Protein 6Y75 (pdb70)

Nearest PDB structures (foldseek):
  6y75-assembly1_B  TM=1.006E+00  e=3.117E-29  Tetrahymena thermophila SB210
  2lwy-assembly1_A  TM=9.170E-01  e=4.157E-11  Acetivibrio thermocellus ATCC 27405
  1mi8-assembly1_A-2  TM=8.323E-01  e=8.163E-10  Synechocystis sp. PCC 6803
  7cfv-assembly1_A  TM=8.306E-01  e=9.930E-07  Limnospira platensis C1
  6zgq-assembly1_A  TM=7.487E-01  e=3.134E-06  metagenome

B-factor: mean 34.47, std 10.8, range [11.11, 90.68]

Foldseek 3Di:
DQQQWWFFQQWWFQFPVRDTDGLVPDDFQTWAWFAALVVRDIDIWTWHDKDKDWFFKWKWWDQDPFITIIHQAWWFAQNVVRFIAGCDHDPPNRHHHDDFQTWFAFSVGDTTGTHDMDMDGHPDIGMTMAIATPDRQWTATSGTITGGDDPVD/DAQQWWFFQQWWFQFPVRDTDGLVPADFQTWGWFAALVVRDIDIWTWHDKDKDWFFKWKWWDQDPDITIIHQAWWFAQNVVRFIAGCDHDPPPRHHHDDFQTWWAFSVGDTTGTHDMDMDGHPDIGMTMFIATPDRQWTATSGTITGGDD/DQQQWWFFQQWWFQFPVRDTDGLVPDDFQTWAWFADLVVRDIDIWTWHDKDKDWFFKWKWWDFDVDITIIHQAWWFAQPVVRFIAGCDHDPPPRHHHDDFQTWWAFSVGDTTGTHDMDMDGHPDIGMTMAIATPDRQWTATSGTITGGDDPVD/DQQQWWFFQQWWFQFPVRDTDGLVPADFQTWGWFADLVVRDIDTWTWHDKDKDWFFKWKWWDFPPDITIIHQAWWFAQNVVRFIAGCDHDPPPRHHHDDFQTWWAFSVGDTTGTHDMGMGGHPDIGMTMAIATPDRQWTATVGTITGGDD

Radius of gyration: 33.73 Å; Cα contacts (8 Å, |Δi|>4): 1662; chains: 4; bounding box: 42×50×116 Å

Solvent-accessible surface area: 27598 Å² total; per-residue (Å²): 89,15,84,4,0,0,0,20,36,103,2,71,0,0,21,24,100,97,122,89,57,86,0,72,98,7,124,124,50,27,87,0,29,0,19,15,74,116,90,101,58,63,68,116,9,19,1,62,25,47,57,110,46,100,6,50,9,4,0,37,0,21,13,46,200,113,70,0,20,0,0,2,18,5,41,1,13,2,10,99,52,127,85,51,16,1,24,12,5,82,6,69,48,74,19,33,19,5,88,86,138,30,63,0,8,11,27,101,36,114,111,59,74,0,57,59,34,100,28,75,80,32,205,134,76,53,95,0,23,11,1,49,1,70,108,30,58,3,2,0,0,39,13,0,0,0,27,2,15,50,133,104,81,78,14,181,14,0,0,0,20,8,14,2,55,0,0,23,27,100,91,121,85,59,20,0,57,71,7,121,125,49,26,84,0,28,0,19,15,73,115,92,104,56,63,71,115,9,20,2,62,26,48,57,109,48,100,8,54,12,3,0,6,0,25,10,46,140,110,18,0,9,1,0,4,18,5,64,0,16,2,10,101,54,128,82,51,17,1,25,11,5,87,5,66,50,74,20,34,18,4,91,85,138,29,64,0,8,12,25,98,35,112,107,59,74,0,58,69,33,98,29,49,84,32,204,132,74,52,87,0,24,8,1,57,0,71,110,30,58,3,2,0,0,41,12,0,0,0,27,2,44,131,90,15,84,2,0,0,0,20,34,50,2,24,0,0,22,26,85,73,37,58,53,3,0,71,68,6,121,128,48,27,85,0,28,0,19,15,72,117,93,104,58,62,72,115,8,18,2,64,25,48,56,109,46,98,9,54,11,4,0,35,0,31,10,46,198,104,72,0,21,0,0,2,17,4,34,1,12,2,10,99,53,125,84,51,18,1,23,11,5,78,4,65,56,73,28,32,18,5,89,84,139,29,65,0,8,12,21,57,36,112,115,61,75,0,60,78,34,108,25,64,85,33,205,132,76,52,97,0,24,11,1,47,0,71,112,29,57,3,2,0,0,35,12,0,0,0,23,1,18,46,131,96,102,90,14,192,12,0,0,0,18,35,102,2,70,0,0,23,26,99,100,120,90,58,88,0,73,96,8,122,125,49,26,84,0,28,0,20,15,74,115,92,103,57,64,69,116,9,18,2,63,24,46,56,109,46,97,6,54,9,4,0,36,0,22,7,48,203,95,70,0,20,1,0,1,16,4,64,0,14,2,10,100,50,127,83,53,19,1,24,10,5,84,6,71,49,74,18,36,20,4,92,82,138,28,64,0,8,12,25,100,35,114,115,55,74,0,59,59,36,100,31,73,82,35,201,129,76,51,98,0,24,10,1,58,0,71,111,28,58,3,2,0,0,32,11,0,0,0,28,1,41,146

InterPro domains:
  IPR000626 Ubiquitin-like domain [PF00240] (46-98)
  IPR000626 Ubiquitin-like domain [PF00240] (415-483)
  IPR000626 Ubiquitin-like domain [PF00240] (633-692)
  IPR000626 Ubiquitin-like domain [PS50053] (44-99)
  IPR000626 Ubiquitin-like domain [PS50053] (410-485)
  IPR000626 Ubiquitin-like domain [PS50053] (629-693)
  IPR000626 Ubiquitin-like domain [SM00213] (44-115)
  IPR000626 Ubiquitin-like domain [SM00213] (120-193)
  IPR000626 Ubiquitin-like domain [SM00213] (410-481)
  IPR000626 Ubiquitin-like domain [SM00213] (629-703)
  IPR000768 NAD:arginine ADP-ribosyltransferase, ART [PF01129] (905-1001)
  IPR003586 Hint domain C-terminal [SM00305] (376-415)
  IPR003586 Hint domain C-terminal [SM00305] (589-634)
  IPR003587 Hint domain N-terminal [SM00306] (263-368)
  IPR006141 Intein N-terminal splicing region [PS50817] (265-337)
  IPR019956 Ubiquitin domain [PR00348] (420-440)
  IPR019956 Ubiquitin domain [PR00348] (441-461)
  IPR019956 Ubiquitin domain [PR00348] (462-483)
  IPR029071 Ubiquitin-like domain superfamily [SSF54236] (46-99)
  IPR029071 Ubiquitin-like domain superfamily [SSF54236] (91-196)

Organism: Tetrahymena thermophila (strain SB210) (NCBI:txid312017)

Structure (mmCIF, N/CA/C/O backbone):
data_6Y75
#
_entry.id   6Y75
#
_cell.length_a   76.821
_cell.length_b   67.605
_cell.length_c   82.445
_cell.angle_alpha   90.000
_cell.angle_beta   114.580
_cell.angle_gamma   90.000
#
_symmetry.s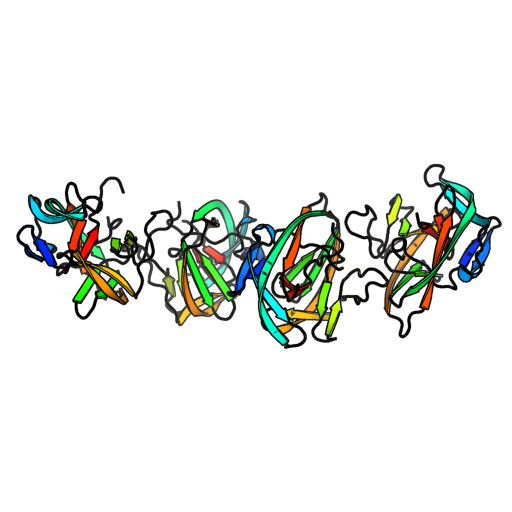pace_group_name_H-M   'P 1 21 1'
#
loop_
_entity.id
_entity.type
_entity.pdbx_description
1 polymer 'NAD(P)(+)--arginine ADP-ribosyltransferase'
2 polymer 'NAD(P)(+)--arginine ADP-ribosyltransferase'
3 non-polymer DI(HYDROXYETHYL)ETHER
4 non-polymer 'ZINC ION'
5 non-polymer 'FORMIC ACID'
6 water water
#
loop_
_atom_site.group_PDB
_atom_site.id
_atom_site.type_symbol
_atom_site.label_atom_id
_atom_site.label_alt_id
_atom_site.label_comp_id
_atom_site.label_asym_id
_atom_site.label_entity_id
_atom_site.label_seq_id
_atom_site.pdbx_PDB_ins_code
_atom_site.Cartn_x
_atom_site.Cartn_y
_atom_site.Cartn_z
_atom_site.occupancy
_atom_site.B_iso_or_equiv
_atom_site.auth_seq_id
_atom_site.auth_comp_id
_atom_site.auth_asym_id
_atom_site.auth_atom_id
_atom_site.pdbx_PDB_model_num
ATOM 1 N N . ASN A 1 1 ? -2.648 -16.454 34.084 1.00 35.76 -4 ASN A N 1
ATOM 2 C CA . ASN A 1 1 ? -3.421 -16.055 35.299 1.00 36.09 -4 ASN A CA 1
ATOM 3 C C . ASN A 1 1 ? -3.783 -14.574 35.191 1.00 33.18 -4 ASN A C 1
ATOM 4 O O . ASN A 1 1 ? -3.518 -13.953 34.165 1.00 31.42 -4 ASN A O 1
ATOM 9 N N . LEU A 1 2 ? -4.351 -14.014 36.268 1.00 31.30 -3 LEU A N 1
ATOM 10 C CA . LEU A 1 2 ? -4.867 -12.655 36.231 1.00 30.83 -3 LEU A CA 1
ATOM 11 C C . LEU A 1 2 ? -4.148 -11.770 37.249 1.00 30.94 -3 LEU A C 1
ATOM 12 O O . LEU A 1 2 ? -4.734 -10.818 37.763 1.00 29.87 -3 LEU A O 1
ATOM 17 N N . ARG A 1 3 ? -2.858 -12.062 37.484 1.00 32.52 -2 ARG A N 1
ATOM 18 C CA . ARG A 1 3 ? -2.080 -11.396 38.521 1.00 32.94 -2 ARG A CA 1
ATOM 19 C C . ARG A 1 3 ? -1.778 -9.943 38.139 1.00 31.09 -2 ARG A C 1
ATOM 20 O O . ARG A 1 3 ? -1.675 -9.091 39.014 1.00 30.91 -2 ARG A O 1
ATOM 28 N N . GLY A 1 4 ? -1.668 -9.655 36.837 1.00 30.20 -1 GLY A N 1
ATOM 29 C CA . GLY A 1 4 ? -1.490 -8.284 36.375 1.00 27.43 -1 GLY A CA 1
ATOM 30 C C . GLY A 1 4 ? -2.806 -7.648 35.918 1.00 25.45 -1 GLY A C 1
ATOM 31 O O . GLY A 1 4 ? -2.842 -6.496 35.495 1.00 24.64 -1 GLY A O 1
ATOM 32 N N . GLY A 1 5 ? -3.892 -8.421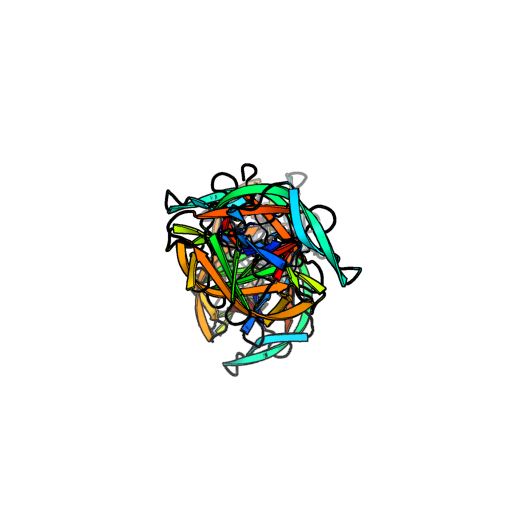 35.995 1.00 24.32 0 GLY A N 1
ATOM 33 C CA . GLY A 1 5 ? -5.191 -7.970 35.526 1.00 22.80 0 GLY A CA 1
ATOM 34 C C . GLY A 1 5 ? -5.337 -8.113 34.011 1.00 21.77 0 GLY A C 1
ATOM 35 O O . GLY A 1 5 ? -4.417 -8.571 33.332 1.00 21.49 0 GLY A O 1
ATOM 36 N N . ALA A 1 6 ? -6.502 -7.701 33.493 1.00 19.94 1 ALA A N 1
ATOM 37 C CA . ALA A 1 6 ? -6.831 -7.882 32.086 1.00 19.67 1 ALA A CA 1
ATOM 38 C C . ALA A 1 6 ? -7.932 -6.905 31.675 1.00 19.69 1 ALA A C 1
ATOM 39 O O . ALA A 1 6 ? -8.679 -6.420 32.525 1.00 20.26 1 ALA A O 1
ATOM 41 N N . PHE A 1 7 ? -8.029 -6.642 30.364 1.00 19.00 2 PHE A N 1
ATOM 42 C CA . PHE A 1 7 ? -8.998 -5.708 29.809 1.00 19.23 2 PHE A CA 1
ATOM 43 C C . PHE A 1 7 ? -10.057 -6.465 29.008 1.00 19.61 2 PHE A C 1
ATOM 44 O O . PHE A 1 7 ? -9.780 -7.516 28.434 1.00 20.15 2 PHE A O 1
ATOM 52 N N . VAL A 1 8 ? -11.264 -5.893 28.937 1.00 19.95 3 VAL A N 1
ATOM 53 C CA . VAL A 1 8 ? -12.337 -6.447 28.124 1.00 20.68 3 VAL A CA 1
ATOM 54 C C . VAL A 1 8 ? -11.950 -6.363 26.646 1.00 22.02 3 VAL A C 1
ATOM 55 O O . VAL A 1 8 ? -11.135 -5.527 26.256 1.00 21.78 3 VAL A O 1
ATOM 59 N N . SER A 1 9 ? -12.568 -7.227 25.831 1.00 22.84 4 SER A N 1
ATOM 60 C CA . SER A 1 9 ? -12.162 -7.458 24.451 1.00 24.76 4 SER A CA 1
ATOM 61 C C . SER A 1 9 ? -12.264 -6.201 23.585 1.00 25.05 4 SER A C 1
ATOM 62 O O . SER A 1 9 ? -11.509 -6.050 22.626 1.00 24.63 4 SER A O 1
ATOM 65 N N . ASN A 1 10 ? -13.187 -5.293 23.914 1.00 26.03 5 ASN A N 1
ATOM 66 C CA . ASN A 1 10 ? -13.368 -4.124 23.068 1.00 27.69 5 ASN A CA 1
ATOM 67 C C . ASN A 1 10 ? -12.539 -2.938 23.569 1.00 27.41 5 ASN A C 1
ATOM 68 O O . ASN A 1 10 ? -12.815 -1.799 23.198 1.00 27.60 5 ASN A O 1
ATOM 73 N N . THR A 1 11 ? -11.514 -3.212 24.387 1.00 26.05 6 THR A N 1
ATOM 74 C CA . THR A 1 11 ? -10.560 -2.189 24.791 1.00 25.14 6 THR A CA 1
ATOM 75 C C . THR A 1 11 ? -9.652 -1.861 23.606 1.00 25.81 6 THR A C 1
ATOM 76 O O . THR A 1 11 ? -9.115 -2.758 22.962 1.00 25.81 6 THR A O 1
ATOM 80 N N . GLN A 1 12 ? -9.497 -0.564 23.324 1.00 26.71 7 GLN A N 1
ATOM 81 C CA . GLN A 1 12 ? -8.693 -0.104 22.203 1.00 27.61 7 GLN A CA 1
ATOM 82 C C . GLN A 1 12 ? -7.250 0.102 22.656 1.00 26.82 7 GLN A C 1
ATOM 83 O O . GLN A 1 12 ? -7.004 0.777 23.654 1.00 27.51 7 GLN A O 1
ATOM 89 N N . ILE A 1 13 ? -6.311 -0.490 21.904 1.00 24.84 8 ILE A N 1
ATOM 90 C CA . ILE A 1 13 ? -4.890 -0.362 22.170 1.00 23.19 8 ILE A CA 1
ATOM 91 C C . ILE A 1 13 ? -4.302 0.580 21.124 1.00 23.53 8 ILE A C 1
ATOM 92 O O . ILE A 1 13 ? -4.599 0.453 19.938 1.00 24.33 8 ILE A O 1
ATOM 97 N N . THR A 1 14 ? -3.465 1.516 21.577 1.00 23.54 9 THR A N 1
ATOM 98 C CA . THR A 1 14 ? -2.830 2.467 20.680 1.00 24.90 9 THR A CA 1
ATOM 99 C C . THR A 1 14 ? -1.610 1.837 20.016 1.00 25.36 9 THR A C 1
ATOM 100 O O . THR A 1 14 ? -0.609 1.574 20.676 1.00 26.52 9 THR A O 1
ATOM 104 N N . MET A 1 15 ? -1.697 1.624 18.700 1.00 26.53 10 MET A N 1
ATOM 105 C CA . MET A 1 15 ? -0.588 1.090 17.924 1.00 29.09 10 MET A CA 1
ATOM 106 C C . MET A 1 15 ? 0.486 2.163 17.771 1.00 30.08 10 MET A C 1
ATOM 107 O O . MET A 1 15 ? 0.222 3.340 18.008 1.00 30.22 10 MET A O 1
ATOM 112 N N . ALA A 1 16 ? 1.688 1.731 17.368 1.00 32.29 11 ALA A N 1
ATOM 113 C CA . ALA A 1 16 ? 2.875 2.571 17.289 1.00 33.75 11 ALA A CA 1
ATOM 114 C C . ALA A 1 16 ? 2.644 3.792 16.395 1.00 35.28 11 ALA A C 1
ATOM 115 O O . ALA A 1 16 ? 3.241 4.841 16.626 1.00 35.13 11 ALA A O 1
ATOM 117 N N . ASP A 1 17 ? 1.768 3.642 15.390 1.00 37.08 12 ASP A N 1
ATOM 118 C CA . ASP A 1 17 ? 1.472 4.694 14.427 1.00 38.98 12 ASP A CA 1
ATOM 119 C C . ASP A 1 17 ? 0.232 5.481 14.855 1.00 40.63 12 ASP A C 1
ATOM 120 O O . ASP A 1 17 ? -0.315 6.249 14.065 1.00 41.07 12 ASP A O 1
ATOM 125 N N . LYS A 1 18 ? -0.207 5.263 16.103 1.00 41.25 13 LYS A N 1
ATOM 126 C CA . LYS A 1 18 ? -1.311 5.980 16.734 1.00 41.24 13 LYS A CA 1
ATOM 127 C C . LYS A 1 18 ? -2.666 5.536 16.173 1.00 39.48 13 LYS A C 1
ATOM 128 O O . LYS A 1 18 ? -3.686 6.157 16.461 1.00 39.49 13 LYS A O 1
ATOM 134 N N . GLN A 1 19 ? -2.677 4.455 15.383 1.00 37.69 14 GLN A N 1
ATOM 135 C CA . GLN A 1 19 ? -3.912 3.766 15.041 1.00 37.83 14 GLN A CA 1
ATOM 136 C C . GLN A 1 19 ? -4.418 3.005 16.266 1.00 36.33 14 GLN A C 1
ATOM 137 O O . GLN A 1 19 ? -3.670 2.792 17.221 1.00 33.81 14 GLN A O 1
ATOM 143 N N . LYS A 1 20 ? -5.696 2.605 16.229 1.00 34.04 15 LYS A N 1
ATOM 144 C CA . LYS A 1 20 ? -6.323 1.926 17.352 1.00 33.82 15 LYS A CA 1
ATOM 145 C C . LYS A 1 20 ? -6.765 0.532 16.921 1.00 32.46 15 LYS A C 1
ATOM 146 O O . LYS A 1 20 ? -7.366 0.360 15.861 1.00 30.99 15 LYS A O 1
ATOM 152 N N . LYS A 1 21 ? -6.458 -0.458 17.763 1.00 31.46 16 LYS A N 1
ATOM 153 C CA . LYS A 1 21 ? -6.876 -1.827 17.522 1.00 31.29 16 LYS A CA 1
ATOM 154 C C . LYS A 1 21 ? -7.469 -2.388 18.810 1.00 29.43 16 LYS A C 1
ATOM 155 O O . LYS A 1 21 ? -6.967 -2.121 19.899 1.00 30.77 16 LYS A O 1
ATOM 161 N N . PHE A 1 22 ? -8.548 -3.161 18.664 1.00 28.46 17 PHE A N 1
ATOM 162 C CA . PHE A 1 22 ? -9.139 -3.892 19.773 1.00 28.92 17 PHE A CA 1
ATOM 163 C C . PHE A 1 22 ? -8.129 -4.900 20.311 1.00 28.06 17 PHE A C 1
ATOM 164 O O . PHE A 1 22 ? -7.391 -5.514 19.538 1.00 28.79 17 PHE A O 1
ATOM 172 N N . ILE A 1 23 ? -8.108 -5.057 21.641 1.00 26.78 18 ILE A N 1
ATOM 173 C CA . ILE A 1 23 ? -7.110 -5.886 22.302 1.00 26.01 18 ILE A CA 1
ATOM 174 C C . ILE A 1 23 ? -7.245 -7.338 21.837 1.00 26.59 18 ILE A C 1
ATOM 175 O O . ILE A 1 23 ? -6.248 -8.040 21.715 1.00 26.52 18 ILE A O 1
ATOM 180 N N . ASN A 1 24 ? -8.476 -7.763 21.519 1.00 27.84 19 ASN A N 1
ATOM 181 C CA . ASN A 1 24 ? -8.737 -9.139 21.117 1.00 30.29 19 ASN A CA 1
ATOM 182 C C . ASN A 1 24 ? -8.222 -9.420 19.702 1.00 32.60 19 ASN A C 1
ATOM 183 O O . ASN A 1 24 ? -8.260 -10.562 19.252 1.00 33.31 19 ASN A O 1
ATOM 188 N N . GLU A 1 25 ? -7.743 -8.384 19.003 1.00 34.51 20 GLU A N 1
ATOM 189 C CA . GLU A 1 25 ? -7.198 -8.542 17.661 1.00 35.57 20 GLU A CA 1
ATOM 190 C C . GLU A 1 25 ? -5.676 -8.385 17.676 1.00 33.99 20 GLU A C 1
ATOM 191 O O . GLU A 1 25 ? -5.027 -8.589 16.652 1.00 34.20 20 GLU A O 1
ATOM 197 N N . ILE A 1 26 ? -5.123 -8.001 18.836 1.00 31.71 21 ILE A N 1
ATOM 198 C CA . ILE A 1 26 ? -3.687 -7.854 19.021 1.00 30.57 21 ILE A CA 1
ATOM 199 C C . ILE A 1 26 ? -3.010 -9.200 18.768 1.00 30.28 21 ILE A C 1
ATOM 200 O O . ILE A 1 26 ? -3.515 -10.243 19.184 1.00 27.74 21 ILE A O 1
ATOM 205 N N . GLN A 1 27 ? -1.861 -9.152 18.079 1.00 31.17 22 GLN A N 1
ATOM 206 C CA . GLN A 1 27 ? -1.046 -10.333 17.833 1.00 31.79 22 GLN A CA 1
ATOM 207 C C . GLN A 1 27 ? 0.398 -10.082 18.266 1.00 31.73 22 GLN A C 1
ATOM 208 O O . GLN A 1 27 ? 0.884 -8.949 18.250 1.00 29.62 22 GLN A O 1
ATOM 214 N N . GLU A 1 28 ? 1.075 -11.174 18.643 1.00 31.91 23 GLU A N 1
ATOM 215 C CA . GLU A 1 28 ? 2.507 -11.186 18.891 1.00 31.21 23 GLU A CA 1
ATOM 216 C C . GLU A 1 28 ? 3.224 -10.502 17.726 1.00 30.04 23 GLU A C 1
ATOM 217 O O . GLU A 1 28 ? 2.937 -10.785 16.564 1.00 29.25 23 GLU A O 1
ATOM 223 N N . GLY A 1 29 ? 4.137 -9.579 18.050 1.00 29.16 24 GLY A N 1
ATOM 224 C CA . GLY A 1 29 ? 4.896 -8.863 17.036 1.00 28.35 24 GLY A CA 1
ATOM 225 C C . GLY A 1 29 ? 4.286 -7.512 16.659 1.00 27.47 24 GLY A C 1
ATOM 226 O O . GLY A 1 29 ? 4.923 -6.711 15.974 1.00 29.27 24 GLY A O 1
ATOM 227 N N . ASP A 1 30 ? 3.050 -7.266 17.101 1.00 26.13 25 ASP A N 1
ATOM 228 C CA . ASP A 1 30 ? 2.416 -5.971 16.892 1.00 26.24 25 ASP A CA 1
ATOM 229 C C . ASP A 1 30 ? 3.192 -4.885 17.636 1.00 26.28 25 ASP A C 1
ATOM 230 O O . ASP A 1 30 ? 3.558 -5.058 18.797 1.00 25.98 25 ASP A O 1
ATOM 235 N N . LEU A 1 31 ? 3.430 -3.764 16.945 1.00 26.05 26 LEU A N 1
ATOM 236 C CA . LEU A 1 31 ? 4.133 -2.624 17.509 1.00 25.83 26 LEU A CA 1
ATOM 237 C C . LEU A 1 31 ? 3.113 -1.681 18.142 1.00 26.62 26 LEU A C 1
ATOM 238 O O . LEU A 1 31 ? 2.206 -1.195 17.457 1.00 27.71 26 LEU A O 1
ATOM 243 N N . VAL A 1 32 ? 3.271 -1.429 19.448 1.00 25.52 27 VAL A N 1
ATOM 244 C CA . VAL A 1 32 ? 2.343 -0.576 20.181 1.00 27.90 27 VAL A CA 1
ATOM 245 C C . VAL A 1 32 ? 3.062 0.667 20.705 1.00 28.48 27 VAL A C 1
ATOM 246 O O . VAL A 1 32 ? 4.282 0.672 20.875 1.00 28.91 27 VAL A O 1
ATOM 250 N N . ARG A 1 33 ? 2.277 1.722 20.947 1.00 28.81 28 ARG A N 1
ATOM 251 C CA . ARG A 1 33 ? 2.753 2.912 21.629 1.00 29.70 28 ARG A CA 1
ATOM 252 C C . ARG A 1 33 ? 2.984 2.575 23.100 1.00 29.24 28 ARG A C 1
ATOM 253 O O . ARG A 1 33 ? 2.146 1.955 23.749 1.00 27.64 28 ARG A O 1
ATOM 261 N N . SER A 1 34 ? 4.135 3.004 23.612 1.00 30.51 29 SER A N 1
ATOM 262 C CA . SER A 1 34 ? 4.570 2.654 24.951 1.00 33.05 29 SER A CA 1
ATOM 263 C C . SER A 1 34 ? 5.307 3.850 25.547 1.00 33.16 29 SER A C 1
ATOM 264 O O . SER A 1 34 ? 5.560 4.821 24.836 1.00 33.18 29 SER A O 1
ATOM 267 N N . TYR A 1 35 ? 5.609 3.799 26.851 1.00 35.32 30 TYR A N 1
ATOM 268 C CA . TYR A 1 35 ? 6.104 4.975 27.554 1.00 37.38 30 TYR A CA 1
ATOM 269 C C . TYR A 1 35 ? 7.182 4.592 28.566 1.00 39.13 30 TYR A C 1
ATOM 270 O O . TYR A 1 35 ? 7.012 3.655 29.345 1.00 40.91 30 TYR A O 1
ATOM 279 N N . SER A 1 36 ? 8.294 5.331 28.546 1.00 39.44 31 SER A N 1
ATOM 280 C CA . SER A 1 36 ? 9.343 5.146 29.536 1.00 40.66 31 SER A CA 1
ATOM 281 C C . SER A 1 36 ? 9.268 6.281 30.552 1.00 39.49 31 SER A C 1
ATOM 282 O O . SER A 1 36 ? 9.492 7.436 30.200 1.00 36.39 31 SER A O 1
ATOM 285 N N . ILE A 1 37 ? 8.947 5.931 31.804 1.00 41.86 32 ILE A N 1
ATOM 286 C CA . ILE A 1 37 ? 8.573 6.904 32.820 1.00 45.15 32 ILE A CA 1
ATOM 287 C C . ILE A 1 37 ? 9.766 7.792 33.180 1.00 46.68 32 ILE A C 1
ATOM 288 O O . ILE A 1 37 ? 9.580 8.904 33.674 1.00 45.16 32 ILE A O 1
ATOM 293 N N . THR A 1 38 ? 10.986 7.301 32.930 1.00 48.39 33 THR A N 1
ATOM 294 C CA . THR A 1 38 ? 12.187 8.022 33.330 1.00 52.44 33 THR A CA 1
ATOM 295 C C . THR A 1 38 ? 12.544 9.081 32.287 1.00 52.79 33 THR A C 1
ATOM 296 O O . THR A 1 38 ? 12.829 10.226 32.637 1.00 56.04 33 THR A O 1
ATOM 300 N N . ASP A 1 39 ? 12.511 8.693 31.006 1.00 51.60 34 ASP A N 1
ATOM 301 C CA . ASP A 1 39 ? 12.801 9.599 29.903 1.00 51.99 34 ASP A CA 1
ATOM 302 C C . ASP A 1 39 ? 11.635 10.556 29.669 1.00 50.10 34 ASP A C 1
ATOM 303 O O . ASP A 1 39 ? 11.811 11.618 29.073 1.00 48.22 34 ASP A O 1
ATOM 308 N N . GLU A 1 40 ? 10.440 10.139 30.105 1.00 47.74 35 GLU A N 1
ATOM 309 C CA . GLU A 1 40 ? 9.198 10.848 29.841 1.00 46.27 35 GLU A CA 1
ATOM 310 C C . GLU A 1 40 ? 8.994 10.978 28.332 1.00 44.01 35 GLU A C 1
ATOM 311 O O . GLU A 1 40 ? 8.571 12.024 27.848 1.00 42.52 35 GLU A O 1
ATOM 317 N N . THR A 1 41 ? 9.287 9.890 27.602 1.00 43.34 36 THR A N 1
ATOM 318 C CA . THR A 1 41 ? 9.170 9.851 26.149 1.00 42.24 36 THR A CA 1
ATOM 319 C C . THR A 1 41 ? 8.324 8.656 25.699 1.00 39.68 36 THR A C 1
ATOM 320 O O . THR A 1 41 ? 8.169 7.674 26.422 1.00 39.56 36 THR A O 1
ATOM 324 N N . PHE A 1 42 ? 7.784 8.757 24.480 1.00 38.48 37 PHE A N 1
ATOM 325 C CA . PHE A 1 42 ? 6.985 7.705 23.872 1.00 37.43 37 PHE A CA 1
ATOM 326 C C . PHE A 1 42 ? 7.848 6.889 22.914 1.00 37.67 37 PHE A C 1
ATOM 327 O O . PHE A 1 42 ? 8.580 7.444 22.099 1.00 38.46 37 PHE A O 1
ATOM 335 N N . GLN A 1 43 ? 7.742 5.562 23.019 1.00 37.11 38 GLN A N 1
ATOM 336 C CA . GLN A 1 43 ? 8.568 4.650 22.245 1.00 35.70 38 GLN A CA 1
ATOM 337 C C . GLN A 1 43 ? 7.686 3.535 21.695 1.00 34.96 38 GLN A C 1
ATOM 338 O O . GLN A 1 43 ? 6.680 3.181 22.308 1.00 33.57 38 GLN A O 1
ATOM 344 N N . GLN A 1 44 ? 8.064 2.994 20.532 1.00 35.35 39 GLN A N 1
ATOM 345 C CA . GLN A 1 44 ? 7.376 1.818 20.026 1.00 34.81 39 GLN A CA 1
ATOM 346 C C . GLN A 1 44 ? 8.040 0.558 20.580 1.00 33.36 39 GLN A C 1
ATOM 347 O O . GLN A 1 44 ? 9.241 0.545 20.855 1.00 32.75 39 GLN A O 1
ATOM 353 N N . ASN A 1 45 ? 7.224 -0.486 20.770 1.00 30.15 40 ASN A N 1
ATOM 354 C CA . ASN A 1 45 ? 7.663 -1.742 21.352 1.00 28.71 40 ASN A CA 1
ATOM 355 C C . ASN A 1 45 ? 6.733 -2.860 20.887 1.00 27.68 40 ASN A C 1
ATOM 356 O O . ASN A 1 45 ? 5.537 -2.648 20.691 1.00 26.59 40 ASN A O 1
ATOM 361 N N . ALA A 1 46 ? 7.302 -4.059 20.738 1.00 26.37 41 ALA A N 1
ATOM 362 C CA . ALA A 1 46 ? 6.560 -5.217 20.275 1.00 26.81 41 ALA A CA 1
ATOM 363 C C . ALA A 1 46 ? 5.831 -5.891 21.435 1.00 26.91 41 ALA A C 1
ATOM 364 O O . ALA A 1 46 ? 6.344 -5.945 22.559 1.00 25.15 41 ALA A O 1
ATOM 366 N N . VAL A 1 47 ? 4.626 -6.396 21.127 1.00 26.99 42 VAL A N 1
ATOM 367 C CA . VAL A 1 47 ? 3.885 -7.314 21.978 1.00 27.92 42 VAL A CA 1
ATOM 368 C C . VAL A 1 47 ? 4.538 -8.690 21.875 1.00 30.00 42 VAL A C 1
ATOM 369 O O . VAL A 1 47 ? 4.741 -9.205 20.773 1.00 32.52 42 VAL A O 1
ATOM 373 N N . THR A 1 48 ? 4.860 -9.276 23.035 1.00 30.02 43 THR A N 1
ATOM 374 C CA . THR A 1 48 ? 5.576 -10.541 23.069 1.00 31.03 43 THR A CA 1
ATOM 375 C C . THR A 1 48 ? 4.654 -11.673 23.515 1.00 31.04 43 THR A C 1
ATOM 376 O O . THR A 1 48 ? 5.048 -12.838 23.462 1.00 31.21 43 THR A O 1
ATOM 380 N N . SER A 1 49 ? 3.433 -11.321 23.944 1.00 30.57 44 SER A N 1
ATOM 381 C CA . SER A 1 49 ? 2.474 -12.296 24.443 1.00 28.68 44 SER A CA 1
ATOM 382 C C . SER A 1 49 ? 1.089 -11.670 24.548 1.00 28.22 44 SER A C 1
ATOM 383 O O . SER A 1 49 ? 0.958 -10.526 24.980 1.00 29.21 44 SER A O 1
ATOM 386 N N . ILE A 1 50 ? 0.064 -12.449 24.170 1.00 26.63 45 ILE A N 1
ATOM 387 C CA . ILE A 1 50 ? -1.335 -12.068 24.319 1.00 25.53 45 ILE A CA 1
ATOM 388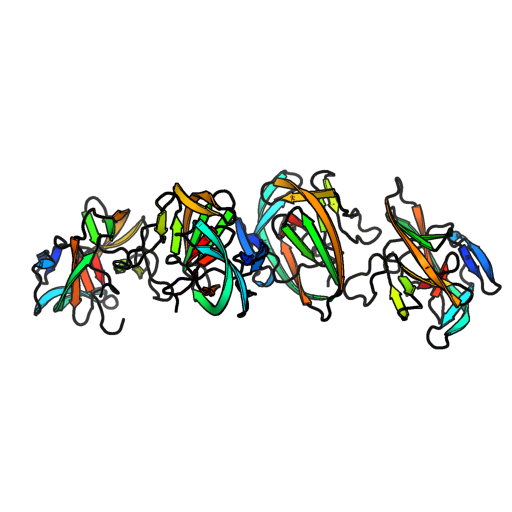 C C . ILE A 1 50 ? -2.119 -13.309 24.740 1.00 25.84 45 ILE A C 1
ATOM 389 O O . ILE A 1 50 ? -2.062 -14.338 24.062 1.00 25.79 45 ILE A O 1
ATOM 394 N N . VAL A 1 51 ? -2.836 -13.199 25.868 1.00 26.08 46 VAL A N 1
ATOM 395 C CA . VAL A 1 51 ? -3.571 -14.325 26.426 1.00 27.33 46 VAL A CA 1
ATOM 396 C C . VAL A 1 51 ? -5.016 -13.917 26.695 1.00 27.48 46 VAL A C 1
ATOM 397 O O . VAL A 1 51 ? -5.270 -12.792 27.120 1.00 26.56 46 VAL A O 1
ATOM 401 N N . LYS A 1 52 ? -5.936 -14.864 26.470 1.00 27.50 47 LYS A N 1
ATOM 402 C CA . LYS A 1 52 ? -7.356 -14.674 26.716 1.00 30.20 47 LYS A CA 1
ATOM 403 C C . LYS A 1 52 ? -7.762 -15.449 27.967 1.00 30.36 47 LYS A C 1
ATOM 404 O O . LYS A 1 52 ? -7.465 -16.634 28.079 1.00 30.46 47 LYS A O 1
ATOM 410 N N . HIS A 1 53 ? -8.435 -14.754 28.895 1.00 30.90 48 HIS A N 1
ATOM 411 C CA . HIS A 1 53 ? -9.011 -15.336 30.097 1.00 29.80 48 HIS A CA 1
ATOM 412 C C . HIS A 1 53 ? -10.500 -15.002 30.144 1.00 30.44 48 HIS A C 1
ATOM 413 O O . HIS A 1 53 ? -11.027 -14.416 29.205 1.00 30.97 48 HIS A O 1
ATOM 420 N N . GLU A 1 54 ? -11.166 -15.396 31.237 1.00 31.22 49 GLU A N 1
ATOM 421 C CA . GLU A 1 54 ? -12.547 -15.035 31.514 1.00 31.26 49 GLU A CA 1
ATOM 422 C C . GLU A 1 54 ? -12.646 -14.570 32.961 1.00 29.66 49 GLU A C 1
ATOM 423 O O . GLU A 1 54 ? -11.929 -15.089 33.815 1.00 28.37 49 GLU A O 1
ATOM 429 N N . ALA A 1 55 ? -13.562 -13.626 33.223 1.00 28.11 50 ALA A N 1
ATOM 430 C CA . ALA A 1 55 ? -13.951 -13.247 34.576 1.00 28.51 50 ALA A CA 1
ATOM 431 C C . ALA A 1 55 ? -15.295 -12.523 34.553 1.00 28.70 50 ALA A C 1
ATOM 432 O O . ALA A 1 55 ? -15.708 -12.011 33.512 1.00 27.70 50 ALA A O 1
ATOM 434 N N . ASP A 1 56 ? -15.958 -12.483 35.716 1.00 28.51 51 ASP A N 1
ATOM 435 C CA . ASP A 1 56 ? -17.270 -11.868 35.833 1.00 29.99 51 ASP A CA 1
ATOM 436 C C . ASP A 1 56 ? -17.201 -10.621 36.713 1.00 29.92 51 ASP A C 1
ATOM 437 O O . ASP A 1 56 ? -18.234 -10.009 36.981 1.00 30.69 51 ASP A O 1
ATOM 442 N N . GLN A 1 57 ? -15.983 -10.244 37.129 1.00 28.20 52 GLN A N 1
ATOM 443 C CA . GLN A 1 57 ? -15.791 -9.096 38.001 1.00 27.10 52 GLN A CA 1
ATOM 444 C C . GLN A 1 57 ? -14.903 -8.060 37.318 1.00 26.35 52 GLN A C 1
ATOM 445 O O . GLN A 1 57 ? -13.763 -8.350 36.953 1.00 24.32 52 GLN A O 1
ATOM 451 N N . LEU A 1 58 ? -15.454 -6.844 37.181 1.00 25.85 53 LEU A N 1
ATOM 452 C CA . LEU A 1 58 ? -14.843 -5.769 36.414 1.00 26.42 53 LEU A CA 1
ATOM 453 C C . LEU A 1 58 ? -15.019 -4.445 37.149 1.00 26.49 53 LEU A C 1
ATOM 454 O O . LEU A 1 58 ? -15.888 -4.321 38.007 1.00 27.04 53 LEU A O 1
ATOM 459 N N . CYS A 1 59 ? -14.176 -3.464 36.802 1.00 26.74 54 CYS A N 1
ATOM 460 C CA . CYS A 1 59 ? -14.377 -2.089 37.225 1.00 26.21 54 CYS A CA 1
ATOM 461 C C . CYS A 1 59 ? -14.365 -1.179 36.000 1.00 25.37 54 CYS A C 1
ATOM 462 O O . CYS A 1 59 ? -13.626 -1.420 35.046 1.00 25.23 54 CYS A O 1
ATOM 465 N N . GLN A 1 60 ? -15.204 -0.138 36.035 1.00 24.12 55 GLN A N 1
ATOM 466 C CA . GLN A 1 60 ? -15.181 0.890 35.010 1.00 23.13 55 GLN A CA 1
ATOM 467 C C . GLN A 1 60 ? -14.565 2.157 35.600 1.00 22.68 55 GLN A C 1
ATOM 468 O O . GLN A 1 60 ? -15.006 2.639 36.643 1.00 21.72 55 GLN A O 1
ATOM 474 N N . ILE A 1 61 ? -13.519 2.652 34.927 1.00 22.05 56 ILE A N 1
ATOM 475 C CA . ILE A 1 61 ? -12.828 3.866 35.324 1.00 21.91 56 ILE A CA 1
ATOM 476 C C . ILE A 1 61 ? -13.165 4.935 34.290 1.00 22.80 56 ILE A C 1
ATOM 477 O O . ILE A 1 61 ? -12.843 4.773 33.112 1.00 21.65 56 ILE A O 1
ATOM 482 N N . ASN A 1 62 ? -13.852 5.996 34.741 1.00 23.14 57 ASN A N 1
ATOM 483 C CA . ASN A 1 62 ? -14.231 7.104 33.876 1.00 24.33 57 ASN A CA 1
ATOM 484 C C . ASN A 1 62 ? -13.228 8.252 34.010 1.00 24.83 57 ASN A C 1
ATOM 485 O O . ASN A 1 62 ? -12.828 8.612 35.113 1.00 24.72 57 ASN A O 1
ATOM 490 N N . PHE A 1 63 ? -12.828 8.804 32.858 1.00 26.41 58 PHE A N 1
ATOM 491 C CA . PHE A 1 63 ? -12.052 10.031 32.751 1.00 27.43 58 PHE A CA 1
ATOM 492 C C . PHE A 1 63 ? -12.706 10.928 31.701 1.00 29.71 58 PHE A C 1
ATOM 493 O O . PHE A 1 63 ? -12.419 10.836 30.506 1.00 29.71 58 PHE A O 1
ATOM 501 N N . GLY A 1 64 ? -13.599 11.806 32.166 1.00 32.10 59 GLY A N 1
ATOM 502 C CA . GLY A 1 64 ? -14.530 12.470 31.270 1.00 36.53 59 GLY A CA 1
ATOM 503 C C . GLY A 1 64 ? -15.571 11.473 30.767 1.00 40.80 59 GLY A C 1
ATOM 504 O O . GLY A 1 64 ? -16.024 10.619 31.528 1.00 41.01 59 GLY A O 1
ATOM 505 N N . LYS A 1 65 ? -15.933 11.578 29.483 1.00 45.48 60 LYS A N 1
ATOM 506 C CA . LYS A 1 65 ? -16.923 10.684 28.899 1.00 46.07 60 LYS A CA 1
ATOM 507 C C . LYS A 1 65 ? -16.275 9.341 28.579 1.00 44.36 60 LYS A C 1
ATOM 508 O O . LYS A 1 65 ? -16.936 8.305 28.580 1.00 44.22 60 LYS A O 1
ATOM 514 N N . GLN A 1 66 ? -14.962 9.386 28.354 1.00 43.34 61 GLN A N 1
ATOM 515 C CA . GLN A 1 66 ? -14.139 8.237 28.030 1.00 44.36 61 GLN A CA 1
ATOM 516 C C . GLN A 1 66 ? -14.005 7.343 29.259 1.00 39.84 61 GLN A C 1
ATOM 517 O O . GLN A 1 66 ? -13.987 7.832 30.388 1.00 39.33 61 GLN A O 1
ATOM 523 N N . HIS A 1 67 ? -13.867 6.034 29.030 1.00 36.52 62 HIS A N 1
ATOM 524 C CA . HIS A 1 67 ? -13.678 5.104 30.130 1.00 32.70 62 HIS A CA 1
ATOM 525 C C . HIS A 1 67 ? -12.881 3.889 29.668 1.00 31.01 62 HIS A C 1
ATOM 526 O O . HIS A 1 67 ? -12.629 3.709 28.473 1.00 29.91 62 HIS A O 1
ATOM 533 N N . VAL A 1 68 ? -12.498 3.072 30.653 1.00 28.28 63 VAL A N 1
ATOM 534 C CA . VAL A 1 68 ? -11.817 1.811 30.438 1.00 27.14 63 VAL A CA 1
ATOM 535 C C . VAL A 1 68 ? -12.438 0.779 31.383 1.00 26.18 63 VAL A C 1
ATOM 536 O O . VAL A 1 68 ? -12.843 1.132 32.491 1.00 25.09 63 VAL A O 1
ATOM 540 N N . VAL A 1 69 ? -12.594 -0.467 30.903 1.00 24.58 64 VAL A N 1
ATOM 541 C CA . VAL A 1 69 ? -13.182 -1.549 31.685 1.00 23.48 64 VAL A CA 1
ATOM 542 C C . VAL A 1 69 ? -12.157 -2.677 31.807 1.00 22.95 64 VAL A C 1
ATOM 543 O O . VAL A 1 69 ? -11.630 -3.157 30.802 1.00 22.49 64 VAL A O 1
ATOM 547 N N . CYS A 1 70 ? -11.878 -3.087 33.051 1.00 22.10 65 CYS A N 1
ATOM 548 C CA . CYS A 1 70 ? -10.822 -4.045 33.331 1.00 20.49 65 CYS A CA 1
ATOM 549 C C . CYS A 1 70 ? -11.084 -4.695 34.685 1.00 20.51 65 CYS A C 1
ATOM 550 O O . CYS A 1 70 ? -11.940 -4.225 35.436 1.00 20.77 65 CYS A O 1
ATOM 553 N N . THR A 1 71 ? -10.333 -5.766 34.983 1.00 18.95 66 THR A N 1
ATOM 554 C CA . THR A 1 71 ? -10.341 -6.367 36.307 1.00 18.69 66 THR A CA 1
ATOM 555 C C . THR A 1 71 ? -9.845 -5.325 37.304 1.00 18.72 66 THR A C 1
ATOM 556 O O . THR A 1 71 ? -9.047 -4.454 36.954 1.00 18.77 66 THR A O 1
ATOM 560 N N . VAL A 1 72 ? -10.332 -5.440 38.543 1.00 19.14 67 VAL A N 1
ATOM 561 C CA . VAL A 1 72 ? -10.135 -4.459 39.599 1.00 19.57 67 VAL A CA 1
ATOM 562 C C . VAL A 1 72 ? -8.648 -4.297 39.913 1.00 20.17 67 VAL A C 1
ATOM 563 O O . VAL A 1 72 ? -8.250 -3.293 40.494 1.00 20.56 67 VAL A O 1
ATOM 567 N N . ASN A 1 73 ? -7.831 -5.274 39.502 1.00 21.66 68 ASN A N 1
ATOM 568 C CA . ASN A 1 73 ? -6.448 -5.314 39.941 1.00 21.92 68 ASN A CA 1
ATOM 569 C C . ASN A 1 73 ? -5.499 -4.827 38.847 1.00 21.86 68 ASN A C 1
ATOM 570 O O . ASN A 1 73 ? -4.287 -4.987 38.987 1.00 22.18 68 ASN A O 1
ATOM 575 N N . HIS A 1 74 ? -6.036 -4.220 37.778 1.00 22.25 69 HIS A N 1
ATOM 576 C CA . HIS A 1 74 ? -5.162 -3.700 36.733 1.00 22.94 69 HIS A CA 1
ATOM 577 C C . HIS A 1 74 ? -4.478 -2.418 37.204 1.00 22.72 69 HIS A C 1
ATOM 578 O O . HIS A 1 74 ? -5.072 -1.633 37.937 1.00 22.98 69 HIS A O 1
ATOM 585 N N . ARG A 1 75 ? -3.226 -2.230 36.770 1.00 23.41 70 ARG A N 1
ATOM 586 C CA . ARG A 1 75 ? -2.378 -1.131 37.203 1.00 24.71 70 ARG A CA 1
ATOM 587 C C . ARG A 1 75 ? -2.385 -0.027 36.148 1.00 24.53 70 ARG A C 1
ATOM 588 O O . ARG A 1 75 ? -2.271 -0.312 34.955 1.00 23.77 70 ARG A O 1
ATOM 596 N N . PHE A 1 76 ? -2.490 1.228 36.620 1.00 22.66 71 PHE A N 1
ATOM 597 C CA . PHE A 1 76 ? -2.535 2.418 35.780 1.00 21.90 71 PHE A CA 1
ATOM 598 C C . PHE A 1 76 ? -1.558 3.461 36.320 1.00 21.86 71 PHE A C 1
ATOM 599 O O . PHE A 1 76 ? -1.357 3.575 37.529 1.00 21.75 71 PHE A O 1
ATOM 607 N N . TYR A 1 77 ? -0.955 4.240 35.423 1.00 22.11 72 TYR A N 1
ATOM 608 C CA . TYR A 1 77 ? 0.028 5.213 35.871 1.00 22.96 72 TYR A CA 1
ATOM 609 C C . TYR A 1 77 ? -0.653 6.544 36.166 1.00 23.42 72 TYR A C 1
ATOM 610 O O . TYR A 1 77 ? -1.352 7.098 35.313 1.00 22.96 72 TYR A O 1
ATOM 619 N N . ASP A 1 78 ? -0.433 7.032 37.392 1.00 22.80 73 ASP A N 1
ATOM 620 C CA . ASP A 1 78 ? -0.885 8.349 37.789 1.00 24.00 73 ASP A CA 1
ATOM 621 C C . ASP A 1 78 ? 0.276 9.322 37.617 1.00 24.66 73 ASP A C 1
ATOM 622 O O . ASP A 1 78 ? 1.225 9.286 38.393 1.00 24.46 73 ASP A O 1
ATOM 627 N N . PRO A 1 79 ? 0.238 10.216 36.603 1.00 26.46 74 PRO A N 1
ATOM 628 C CA . PRO A 1 79 ? 1.368 11.102 36.318 1.00 27.77 74 PRO A CA 1
ATOM 629 C C . PRO A 1 79 ? 1.437 12.324 37.230 1.00 29.29 74 PRO A C 1
ATOM 630 O O . PRO A 1 79 ? 2.409 13.076 37.188 1.00 30.15 74 PRO A O 1
ATOM 634 N N . GLU A 1 80 ? 0.397 12.514 38.046 1.00 33.14 75 GLU A N 1
ATOM 635 C CA . GLU A 1 80 ? 0.370 13.599 39.013 1.00 35.97 75 GLU A CA 1
ATOM 636 C C . GLU A 1 80 ? 1.195 13.212 40.239 1.00 36.11 75 GLU A C 1
ATOM 637 O O . GLU A 1 80 ? 2.093 13.951 40.637 1.00 35.92 75 GLU A O 1
ATOM 643 N N . SER A 1 81 ? 0.894 12.044 40.820 1.00 35.25 76 SER A N 1
ATOM 644 C CA . SER A 1 81 ? 1.598 11.586 42.008 1.00 35.90 76 SER A CA 1
ATOM 645 C C . SER A 1 81 ? 2.783 10.695 41.628 1.00 36.23 76 SER A C 1
ATOM 646 O O . SER A 1 81 ? 3.556 10.282 42.492 1.00 36.17 76 SER A O 1
ATOM 649 N N . LYS A 1 82 ? 2.928 10.428 40.323 1.00 35.53 77 LYS A N 1
ATOM 650 C CA . LYS A 1 82 ? 4.031 9.646 39.780 1.00 34.82 77 LYS A CA 1
ATOM 651 C C . LYS A 1 82 ? 4.090 8.274 40.450 1.00 32.53 77 LYS A C 1
ATOM 652 O O . LYS A 1 82 ? 5.140 7.865 40.944 1.00 31.20 77 LYS A O 1
ATOM 658 N N . LEU A 1 83 ? 2.953 7.564 40.434 1.00 29.83 78 LEU A N 1
ATOM 659 C CA . LEU A 1 83 ? 2.836 6.249 41.046 1.00 29.10 78 LEU A CA 1
ATOM 660 C C . LEU A 1 83 ? 2.010 5.334 40.145 1.00 28.87 78 LEU A C 1
ATOM 661 O O . LEU A 1 83 ? 1.091 5.787 39.463 1.00 30.10 78 LEU A O 1
ATOM 666 N N . TRP A 1 84 ? 2.368 4.043 40.142 1.00 26.80 79 TRP A N 1
ATOM 667 C CA . TRP A 1 84 ? 1.518 2.996 39.598 1.00 24.94 79 TRP A CA 1
ATOM 668 C C . TRP A 1 84 ? 0.429 2.665 40.617 1.00 23.90 79 TRP A C 1
ATOM 669 O O . TRP A 1 84 ? 0.704 2.511 41.803 1.00 22.67 79 TRP A O 1
ATOM 680 N N . LYS A 1 85 ? -0.817 2.579 40.139 1.00 23.06 80 LYS A N 1
ATOM 681 C CA . LYS A 1 85 ? -1.972 2.530 41.017 1.00 21.81 80 LYS A CA 1
ATOM 682 C C . LYS A 1 85 ? -2.988 1.524 40.491 1.00 22.04 80 LYS A C 1
ATOM 683 O O . LYS A 1 85 ? -3.042 1.244 39.295 1.00 22.43 80 LYS A O 1
ATOM 689 N N . SER A 1 86 ? -3.795 1.006 41.417 1.00 21.92 81 SER A N 1
ATOM 690 C CA . SER A 1 86 ? -4.841 0.050 41.108 1.00 23.51 81 SER A CA 1
ATOM 691 C C . SER A 1 86 ? -6.043 0.294 42.017 1.00 23.72 81 SER A C 1
ATOM 692 O O . SER A 1 86 ? -5.886 0.721 43.162 1.00 23.38 81 SER A O 1
ATOM 695 N N . VAL A 1 87 ? -7.242 0.012 41.489 1.00 23.62 82 VAL A N 1
ATOM 696 C CA . VAL A 1 87 ? -8.467 0.066 42.273 1.00 23.80 82 VAL A CA 1
ATOM 697 C C . VAL A 1 87 ? -8.372 -0.916 43.439 1.00 23.49 82 VAL A C 1
ATOM 698 O O . VAL A 1 87 ? -8.827 -0.605 44.542 1.00 22.57 82 VAL A O 1
ATOM 702 N N . CYS A 1 88 ? -7.799 -2.101 43.176 1.00 22.76 83 CYS A N 1
ATOM 703 C CA . CYS A 1 88 ? -7.657 -3.127 44.199 1.00 23.17 83 CYS A CA 1
ATOM 704 C C . CYS A 1 88 ? -6.231 -3.667 44.212 1.00 22.92 83 CYS A C 1
ATOM 705 O O . CYS A 1 88 ? -5.963 -4.724 43.645 1.00 22.62 83 CYS A O 1
ATOM 708 N N . PRO A 1 89 ? -5.275 -2.970 44.872 1.00 23.10 84 PRO A N 1
ATOM 709 C CA . PRO A 1 89 ? -3.896 -3.449 44.939 1.00 23.71 84 PRO A CA 1
ATOM 710 C C . PRO A 1 89 ? -3.789 -4.576 45.962 1.00 25.87 84 PRO A C 1
ATOM 711 O O . PRO A 1 89 ? -4.481 -4.570 46.979 1.00 25.69 84 PRO A O 1
ATOM 715 N N . HIS A 1 90 ? -2.945 -5.565 45.654 1.00 28.43 85 HIS A N 1
ATOM 716 C CA . HIS A 1 90 ? -2.618 -6.614 46.603 1.00 30.84 85 HIS A CA 1
ATOM 717 C C . HIS A 1 90 ? -1.752 -6.022 47.712 1.00 30.45 85 HIS A C 1
ATOM 718 O O . HIS A 1 90 ? -0.845 -5.241 47.438 1.00 30.31 85 HIS A O 1
ATOM 725 N N . PRO A 1 91 ? -2.020 -6.339 49.000 1.00 31.62 86 PRO A N 1
ATOM 726 C CA . PRO A 1 91 ? -1.198 -5.820 50.095 1.00 31.72 86 PRO A CA 1
ATOM 727 C C . PRO A 1 91 ? 0.238 -6.328 49.977 1.00 31.07 86 PRO A C 1
ATOM 728 O O . PRO A 1 91 ? 0.458 -7.519 49.775 1.00 30.99 86 PRO A O 1
ATOM 732 N N . GLY A 1 92 ? 1.195 -5.397 50.070 1.00 31.02 87 GLY A N 1
ATOM 733 C CA . GLY A 1 92 ? 2.611 -5.710 49.981 1.00 32.25 87 GLY A CA 1
ATOM 734 C C . GLY A 1 92 ? 3.135 -5.699 48.546 1.00 32.82 87 GLY A C 1
ATOM 735 O O . GLY A 1 92 ? 4.318 -5.952 48.325 1.00 34.80 87 GLY A O 1
ATOM 736 N N . SER A 1 93 ? 2.251 -5.404 47.581 1.00 31.62 88 SER A N 1
ATOM 737 C CA . SER A 1 93 ? 2.619 -5.349 46.174 1.00 31.27 88 SER A CA 1
ATOM 738 C C . SER A 1 93 ? 3.349 -4.047 45.842 1.00 31.17 88 SER A C 1
ATOM 739 O O . SER A 1 93 ? 4.022 -3.961 44.816 1.00 33.72 88 SER A O 1
ATOM 742 N N . GLY A 1 94 ? 3.192 -3.029 46.695 1.00 29.42 89 GLY A N 1
ATOM 743 C CA . GLY A 1 94 ? 3.824 -1.742 46.460 1.00 28.91 89 GLY A CA 1
ATOM 744 C C . GLY A 1 94 ? 3.061 -0.884 45.452 1.00 28.22 89 GLY A C 1
ATOM 745 O O . GLY A 1 94 ? 3.576 0.134 45.000 1.00 28.91 89 GLY A O 1
ATOM 746 N N . ILE A 1 95 ? 1.831 -1.299 45.120 1.00 27.61 90 ILE A N 1
ATOM 747 C CA . ILE A 1 95 ? 0.929 -0.546 44.256 1.00 26.84 90 ILE A CA 1
ATOM 748 C C . ILE A 1 95 ? -0.042 0.260 45.125 1.00 26.55 90 ILE A C 1
ATOM 749 O O . ILE A 1 95 ? -0.567 -0.252 46.110 1.00 25.45 90 ILE A O 1
ATOM 754 N N . SER A 1 96 ? -0.285 1.519 44.734 1.00 26.19 91 SER A N 1
ATOM 755 C CA . SER A 1 96 ? -1.085 2.453 45.515 1.00 26.47 91 SER A CA 1
ATOM 756 C C . SER A 1 96 ? -2.548 2.387 45.089 1.00 25.94 91 SER A C 1
ATOM 757 O O . SER A 1 96 ? -2.855 1.963 43.981 1.00 26.20 91 SER A O 1
ATOM 760 N N . PHE A 1 97 ? -3.444 2.843 45.972 1.00 26.08 92 PHE A N 1
ATOM 761 C CA . PHE A 1 97 ? -4.868 2.878 45.679 1.00 25.63 92 PHE A CA 1
ATOM 762 C C . PHE A 1 97 ? -5.146 3.879 44.561 1.00 26.69 92 PHE A C 1
ATOM 763 O O . PHE A 1 97 ? -4.616 4.992 44.572 1.00 26.64 92 PHE A O 1
ATOM 771 N N . LEU A 1 98 ? -5.973 3.448 43.598 1.00 26.87 93 LEU A N 1
ATOM 772 C CA . LEU A 1 98 ? -6.489 4.319 42.556 1.00 26.98 93 LEU A CA 1
ATOM 773 C C . LEU A 1 98 ? -7.911 4.717 42.935 1.00 27.43 93 LEU A C 1
ATOM 774 O O . LEU A 1 98 ? -8.750 3.858 43.188 1.00 28.26 93 LEU A O 1
ATOM 779 N N . LYS A 1 99 ? -8.164 6.026 42.955 1.00 28.35 94 LYS A N 1
ATOM 780 C CA . LYS A 1 99 ? -9.422 6.557 43.453 1.00 30.49 94 LYS A CA 1
ATOM 781 C C . LYS A 1 99 ? -9.904 7.688 42.545 1.00 31.57 94 LYS A C 1
ATOM 782 O O . LYS A 1 99 ? -9.144 8.222 41.739 1.00 33.86 94 LYS A O 1
ATOM 788 N N . LYS A 1 100 ? -11.190 8.016 42.680 1.00 32.44 95 LYS A N 1
ATOM 789 C CA . LYS A 1 100 ? -11.818 9.169 42.057 1.00 34.27 95 LYS A CA 1
ATOM 790 C C . LYS A 1 100 ? -10.983 10.424 42.320 1.00 33.26 95 LYS A C 1
ATOM 791 O O . LYS A 1 100 ? -10.569 10.677 43.449 1.00 33.29 95 LYS A O 1
ATOM 797 N N . TYR A 1 101 ? -10.750 11.201 41.254 1.00 31.84 96 TYR A N 1
ATOM 798 C CA . TYR A 1 101 ? -10.050 12.480 41.275 1.00 31.04 96 TYR A CA 1
ATOM 799 C C . TYR A 1 101 ? -8.533 12.292 41.211 1.00 29.94 96 TYR A C 1
ATOM 800 O O . TYR A 1 101 ? -7.796 13.273 41.252 1.00 30.15 96 TYR A O 1
ATOM 809 N N . ASP A 1 102 ? -8.064 11.040 41.105 1.00 30.16 97 ASP A N 1
ATOM 810 C CA . ASP A 1 102 ? -6.682 10.755 40.736 1.00 29.59 97 ASP A CA 1
ATOM 811 C C . ASP A 1 102 ? -6.506 11.027 39.239 1.00 27.32 97 ASP A C 1
ATOM 812 O O . ASP A 1 102 ? -7.457 11.411 38.564 1.00 25.88 97 ASP A O 1
ATOM 817 N N . TYR A 1 103 ? -5.284 10.835 38.721 1.00 26.68 98 TYR A N 1
ATOM 818 C CA . TYR A 1 103 ? -5.000 11.166 37.331 1.00 25.01 98 TYR A CA 1
ATOM 819 C C . TYR A 1 103 ? -4.479 9.955 36.568 1.00 24.81 98 TYR A C 1
ATOM 820 O O . TYR A 1 103 ? -3.831 9.086 37.142 1.00 24.20 98 TYR A O 1
ATOM 829 N N . LEU A 1 104 ? -4.777 9.935 35.263 1.00 24.15 99 LEU A N 1
ATOM 830 C CA . LEU A 1 104 ? -4.206 8.990 34.321 1.00 25.23 99 LEU A CA 1
ATOM 831 C C . LEU A 1 104 ? -3.371 9.763 33.300 1.00 26.40 99 LEU A C 1
ATOM 832 O O . LEU A 1 104 ? -3.547 10.971 33.154 1.00 26.68 99 LEU A O 1
ATOM 837 N N . LEU A 1 105 ? -2.452 9.066 32.615 1.00 26.56 100 LEU A N 1
ATOM 838 C CA . LEU A 1 105 ? -1.625 9.691 31.591 1.00 25.56 100 LEU A CA 1
ATOM 839 C C . LEU A 1 105 ? -2.110 9.291 30.202 1.00 24.79 100 LEU A C 1
ATOM 840 O O . LEU A 1 105 ? -2.135 8.110 29.873 1.00 25.62 100 LEU A O 1
ATOM 845 N N . SER A 1 106 ? -2.482 10.294 29.400 1.00 24.89 101 SER A N 1
ATOM 846 C CA . SER A 1 106 ? -2.999 10.091 28.056 1.00 25.62 101 SER A CA 1
ATOM 847 C C . SER A 1 106 ? -1.862 9.729 27.105 1.00 26.04 101 SER A C 1
ATOM 848 O O . SER A 1 106 ? -0.694 9.938 27.423 1.00 24.24 101 SER A O 1
ATOM 851 N N . GLU A 1 107 ? -2.239 9.224 25.922 1.00 27.65 102 GLU A N 1
ATOM 852 C CA . GLU A 1 107 ? -1.307 8.774 24.901 1.00 29.64 102 GLU A CA 1
ATOM 853 C C . GLU A 1 107 ? -0.603 9.967 24.256 1.00 30.78 102 GLU A C 1
ATOM 854 O O . GLU A 1 107 ? 0.294 9.774 23.438 1.00 29.34 102 GLU A O 1
ATOM 860 N N . GLU A 1 108 ? -1.026 11.186 24.622 1.00 31.50 103 GLU A N 1
ATOM 861 C CA . GLU A 1 108 ? -0.381 12.407 24.160 1.00 33.93 103 GLU A CA 1
ATOM 862 C C . GLU A 1 108 ? 0.395 13.071 25.300 1.00 32.85 103 GLU A C 1
ATOM 863 O O . GLU A 1 108 ? 1.001 14.120 25.103 1.00 32.84 103 GLU A O 1
ATOM 869 N N . GLY A 1 109 ? 0.374 12.452 26.489 1.00 34.45 104 GLY A N 1
ATOM 870 C CA . GLY A 1 109 ? 1.173 12.888 27.626 1.00 33.56 104 GLY A CA 1
ATOM 871 C C . GLY A 1 109 ? 0.460 13.891 28.532 1.00 34.09 104 GLY A C 1
ATOM 872 O O . GLY A 1 109 ? 1.112 14.620 29.278 1.00 33.44 104 GLY A O 1
ATOM 873 N N . GLU A 1 110 ? -0.877 13.902 28.479 1.00 35.94 105 GLU A N 1
ATOM 874 C CA . GLU A 1 110 ? -1.682 14.824 29.264 1.00 37.69 105 GLU A CA 1
ATOM 875 C C . GLU A 1 110 ? -2.262 14.097 30.475 1.00 36.31 105 GLU A C 1
ATOM 876 O O . GLU A 1 110 ? -2.507 12.893 30.429 1.00 35.80 105 GLU A O 1
ATOM 882 N N . LYS A 1 111 ? -2.496 14.864 31.544 1.00 34.80 106 LYS A N 1
ATOM 883 C CA . LYS A 1 111 ? -3.099 14.381 32.775 1.00 33.68 106 LYS A CA 1
ATOM 884 C C . LYS A 1 111 ? -4.617 14.444 32.649 1.00 32.79 106 LYS A C 1
ATOM 885 O O . LYS A 1 111 ? -5.191 15.526 32.525 1.00 33.47 106 LYS A O 1
ATOM 891 N N . LEU A 1 112 ? -5.251 13.265 32.659 1.00 29.99 107 LEU A N 1
ATOM 892 C CA . LEU A 1 112 ? -6.699 13.155 32.636 1.00 27.38 107 LEU A CA 1
ATOM 893 C C . LEU A 1 112 ? -7.161 12.762 34.035 1.00 26.03 107 LEU A C 1
ATOM 894 O O . LEU A 1 112 ? -6.639 11.806 34.606 1.00 24.99 107 LEU A O 1
ATOM 899 N N . GLN A 1 113 ? -8.117 13.528 34.574 1.00 24.96 108 GLN A N 1
ATOM 900 C CA . GLN A 1 113 ? -8.694 13.263 35.882 1.00 25.76 108 GLN A CA 1
ATOM 901 C C . GLN A 1 113 ? -9.708 12.126 35.796 1.00 25.29 108 GLN A C 1
ATOM 902 O O . GLN A 1 113 ? -10.500 12.067 34.856 1.00 24.90 108 GLN A O 1
ATOM 908 N N . ILE A 1 114 ? -9.671 11.243 36.801 1.00 24.40 109 ILE A N 1
ATOM 909 C CA . ILE A 1 114 ? -10.676 10.208 36.975 1.00 25.32 109 ILE A CA 1
ATOM 910 C C . ILE A 1 114 ? -11.907 10.850 37.616 1.00 26.56 109 ILE A C 1
ATOM 911 O O . ILE A 1 114 ? -11.801 11.465 38.671 1.00 26.98 109 ILE A O 1
ATOM 916 N N . THR A 1 115 ? -13.063 10.714 36.957 1.00 28.03 110 THR A N 1
ATOM 917 C CA . THR A 1 115 ? -14.293 11.353 37.402 1.00 29.76 110 THR A CA 1
ATOM 918 C C . THR A 1 115 ? -15.216 10.361 38.115 1.00 30.57 110 THR A C 1
ATOM 919 O O . THR A 1 115 ? -16.119 10.787 38.828 1.00 32.38 110 THR A O 1
ATOM 923 N N . GLU A 1 116 ? -14.996 9.051 37.922 1.00 31.69 111 GLU A N 1
ATOM 924 C CA . GLU A 1 116 ? -15.834 8.021 38.522 1.00 31.94 111 GLU A CA 1
ATOM 925 C C . GLU A 1 116 ? -15.171 6.648 38.403 1.00 29.89 111 GLU A C 1
ATOM 926 O O . GLU A 1 116 ? -14.572 6.338 37.376 1.00 28.53 111 GLU A O 1
ATOM 932 N N . ILE A 1 117 ? -15.314 5.830 39.458 1.00 28.41 112 ILE A N 1
ATOM 933 C CA . ILE A 1 117 ? -14.911 4.431 39.459 1.00 28.17 112 ILE A CA 1
ATOM 934 C C . ILE A 1 117 ? -16.067 3.591 40.006 1.00 28.10 112 ILE A C 1
ATOM 935 O O . ILE A 1 117 ? -16.660 3.941 41.021 1.00 29.05 112 ILE A O 1
ATOM 940 N N . LYS A 1 118 ? -16.378 2.478 39.327 1.00 28.35 113 LYS A N 1
ATOM 941 C CA . LYS A 1 118 ? -17.444 1.572 39.733 1.00 28.55 113 LYS A CA 1
ATOM 942 C C . LYS A 1 118 ? -16.985 0.130 39.550 1.00 26.54 113 LYS A C 1
ATOM 943 O O . LYS A 1 118 ? -16.338 -0.190 38.560 1.00 25.53 113 LYS A O 1
ATOM 949 N N . THR A 1 119 ? -17.393 -0.745 40.468 1.00 25.30 114 THR A N 1
ATOM 950 C CA . THR A 1 119 ? -17.168 -2.169 40.293 1.00 24.77 114 THR A CA 1
ATOM 951 C C . THR A 1 119 ? -18.521 -2.831 40.049 1.00 25.31 114 THR A C 1
ATOM 952 O O . THR A 1 119 ? -19.530 -2.383 40.585 1.00 25.57 114 THR A O 1
ATOM 956 N N . PHE A 1 120 ? -18.531 -3.879 39.219 1.00 25.45 115 PHE A N 1
ATOM 957 C CA . PHE A 1 120 ? -19.755 -4.595 38.901 1.00 26.17 115 PHE A CA 1
ATOM 958 C C . PHE A 1 120 ? -19.432 -6.032 38.503 1.00 26.90 115 PHE A C 1
ATOM 959 O O . PHE A 1 120 ? -18.302 -6.337 38.121 1.00 26.75 115 PHE A O 1
ATOM 967 N N . THR A 1 121 ? -20.461 -6.882 38.601 1.00 28.47 116 THR A N 1
ATOM 968 C CA . THR A 1 121 ? -20.403 -8.305 38.315 1.00 29.49 116 THR A CA 1
ATOM 969 C C . THR A 1 121 ? -21.341 -8.594 37.146 1.00 30.62 116 THR A C 1
ATOM 970 O O . THR A 1 121 ? -22.513 -8.225 37.179 1.00 31.26 116 THR A O 1
ATOM 974 N N . THR A 1 122 ? -20.807 -9.237 36.104 1.00 31.25 117 THR A N 1
ATOM 975 C CA . THR A 1 122 ? -21.594 -9.558 34.923 1.00 33.54 117 THR A CA 1
ATOM 976 C C . THR A 1 122 ? -22.364 -10.851 35.174 1.00 35.21 117 THR A C 1
ATOM 977 O O . THR A 1 122 ? -21.954 -11.665 35.998 1.00 34.17 117 THR A O 1
ATOM 981 N N . LYS A 1 123 ? -23.478 -11.024 34.450 1.00 39.89 118 LYS A N 1
ATOM 982 C CA . LYS A 1 123 ? -24.329 -12.199 34.573 1.00 42.75 118 LYS A CA 1
ATOM 983 C C . LYS A 1 123 ? -23.510 -13.451 34.267 1.00 41.63 118 LYS A C 1
ATOM 984 O O . LYS A 1 123 ? -23.532 -14.421 35.023 1.00 37.91 118 LYS A O 1
ATOM 990 N N . GLN A 1 124 ? -22.771 -13.393 33.156 1.00 41.50 119 GLN A N 1
ATOM 991 C CA . GLN A 1 124 ? -21.911 -14.473 32.706 1.00 41.25 119 GLN A CA 1
ATOM 992 C C . GLN A 1 124 ? -20.478 -13.951 32.684 1.00 38.91 119 GLN A C 1
ATOM 993 O O . GLN A 1 124 ? -20.263 -12.756 32.503 1.00 36.94 119 GLN A O 1
ATOM 999 N N . PRO A 1 125 ? -19.452 -14.816 32.865 1.00 36.79 120 PRO A N 1
ATOM 1000 C CA . PRO A 1 125 ? -18.065 -14.415 32.612 1.00 34.89 120 PRO A CA 1
ATOM 1001 C C . PRO A 1 125 ? -17.892 -13.888 31.186 1.00 33.51 120 PRO A C 1
ATOM 1002 O O . PRO A 1 125 ? -18.483 -14.419 30.248 1.00 33.30 120 PRO A O 1
ATOM 1006 N N . VAL A 1 126 ? -17.091 -12.826 31.039 1.00 32.04 121 VAL A N 1
ATOM 1007 C CA . VAL A 1 126 ? -16.798 -12.246 29.735 1.00 31.26 121 VAL A CA 1
ATOM 1008 C C . VAL A 1 126 ? -15.310 -12.420 29.442 1.00 30.59 121 VAL A C 1
ATOM 1009 O O . VAL A 1 126 ? -14.514 -12.546 30.370 1.00 31.60 121 VAL A O 1
ATOM 1013 N N . PHE A 1 127 ? -14.948 -12.404 28.150 1.00 30.20 122 PHE A N 1
ATOM 1014 C CA . PHE A 1 127 ? -13.562 -12.546 27.719 1.00 28.92 122 PHE A CA 1
ATOM 1015 C C . PHE A 1 127 ? -12.748 -11.304 28.087 1.00 25.99 122 PHE A C 1
ATOM 1016 O O . PHE A 1 127 ? -13.210 -10.176 27.909 1.00 23.55 122 PHE A O 1
ATOM 1024 N N . ILE A 1 128 ? -11.537 -11.544 28.612 1.00 23.63 123 ILE A N 1
ATOM 1025 C CA . ILE A 1 128 ? -10.592 -10.508 29.010 1.00 23.14 123 ILE A CA 1
ATOM 1026 C C . ILE A 1 128 ? -9.200 -10.930 28.545 1.00 23.52 123 ILE A C 1
ATOM 1027 O O . ILE A 1 128 ? -8.955 -12.121 28.353 1.00 24.05 123 ILE A O 1
ATOM 1032 N N . TYR A 1 129 ? -8.296 -9.947 28.404 1.00 23.43 124 TYR A N 1
ATOM 1033 C CA . TYR A 1 129 ? -7.008 -10.136 27.756 1.00 23.63 124 TYR A CA 1
ATOM 1034 C C . TYR A 1 129 ? -5.907 -9.382 28.499 1.00 23.67 124 TYR A C 1
ATOM 1035 O O . TYR A 1 129 ? -6.104 -8.249 28.935 1.00 22.25 124 TYR A O 1
ATOM 1044 N N . HIS A 1 130 ? -4.738 -10.028 28.615 1.00 24.05 125 HIS A N 1
ATOM 1045 C CA . HIS A 1 130 ? -3.529 -9.374 29.088 1.00 24.13 125 HIS A CA 1
ATOM 1046 C C . HIS A 1 130 ? -2.401 -9.557 28.073 1.00 25.33 125 HIS A C 1
ATOM 1047 O O . HIS A 1 130 ? -2.311 -10.588 27.406 1.00 25.53 125 HIS A O 1
ATOM 1054 N N . ILE A 1 131 ? -1.540 -8.540 27.960 1.00 26.20 126 ILE A N 1
ATOM 1055 C CA . ILE A 1 131 ? -0.462 -8.575 26.980 1.00 29.11 126 ILE A CA 1
ATOM 1056 C C . ILE A 1 131 ? 0.870 -8.327 27.679 1.00 29.26 126 ILE A C 1
ATOM 1057 O O . ILE A 1 131 ? 0.913 -7.751 28.766 1.00 29.26 126 ILE A O 1
ATOM 1062 N N . GLN A 1 132 ? 1.948 -8.773 27.023 1.00 30.73 127 GLN A N 1
ATOM 1063 C CA . GLN A 1 132 ? 3.308 -8.444 27.416 1.00 31.38 127 GLN A CA 1
ATOM 1064 C C . GLN A 1 132 ? 3.921 -7.545 26.349 1.00 28.82 127 GLN A C 1
ATOM 1065 O O . GLN A 1 132 ? 3.739 -7.780 25.158 1.00 28.18 127 GLN A O 1
ATOM 1071 N N . VAL A 1 133 ? 4.628 -6.507 26.805 1.00 26.54 128 VAL A N 1
ATOM 1072 C CA . VAL A 1 133 ? 5.225 -5.516 25.926 1.00 26.65 128 VAL A CA 1
ATOM 1073 C C . VAL A 1 133 ? 6.686 -5.335 26.332 1.00 27.67 128 VAL A C 1
ATOM 1074 O O . VAL A 1 133 ? 6.981 -4.993 27.476 1.00 27.22 128 VAL A O 1
ATOM 1078 N N . GLU A 1 134 ? 7.592 -5.553 25.376 1.00 28.06 129 GLU A N 1
ATOM 1079 C CA . GLU A 1 134 ? 9.020 -5.572 25.655 1.00 27.74 129 GLU A CA 1
ATOM 1080 C C . GLU A 1 134 ? 9.504 -4.179 26.072 1.00 27.27 129 GLU A C 1
ATOM 1081 O O . GLU A 1 134 ? 8.946 -3.164 25.666 1.00 25.61 129 GLU A O 1
ATOM 1087 N N . ASN A 1 135 ? 10.540 -4.155 26.918 1.00 27.53 130 ASN A N 1
ATOM 1088 C CA . ASN A 1 135 ? 11.255 -2.943 27.308 1.00 28.09 130 ASN A CA 1
ATOM 1089 C C . ASN A 1 135 ? 10.466 -2.105 28.316 1.00 28.24 130 ASN A C 1
ATOM 1090 O O . ASN A 1 135 ? 10.918 -1.931 29.445 1.00 29.51 130 ASN A O 1
ATOM 1095 N N . ASN A 1 136 ? 9.319 -1.555 27.901 1.00 26.64 131 ASN A N 1
ATOM 1096 C CA . ASN A 1 136 ? 8.645 -0.561 28.721 1.00 26.07 131 ASN A CA 1
ATOM 1097 C C . ASN A 1 136 ? 7.543 -1.196 29.565 1.00 25.42 131 ASN A C 1
ATOM 1098 O O . ASN A 1 136 ? 7.111 -0.607 30.552 1.00 24.45 131 ASN A O 1
ATOM 1103 N N . HIS A 1 137 ? 7.077 -2.377 29.142 1.00 24.50 132 HIS A N 1
ATOM 1104 C CA . HIS A 1 137 ? 6.076 -3.154 29.860 1.00 23.70 132 HIS A CA 1
ATOM 1105 C C . HIS A 1 137 ? 4.833 -2.323 30.165 1.00 22.55 132 HIS A C 1
ATOM 1106 O O . HIS A 1 137 ? 4.275 -2.415 31.255 1.00 22.24 132 HIS A O 1
ATOM 1113 N N . ASN A 1 138 ? 4.398 -1.529 29.183 1.00 21.40 133 ASN A N 1
ATOM 1114 C CA . ASN A 1 138 ? 3.190 -0.734 29.319 1.00 21.14 133 ASN A CA 1
ATOM 1115 C C . ASN A 1 138 ? 2.638 -0.450 27.929 1.00 20.70 133 ASN A C 1
ATOM 1116 O O . ASN A 1 138 ? 3.293 -0.757 26.939 1.00 22.08 133 ASN A O 1
ATOM 1121 N N . PHE A 1 139 ? 1.429 0.121 27.878 1.00 20.13 134 PHE A N 1
ATOM 1122 C CA . PHE A 1 139 ? 0.729 0.411 26.634 1.00 19.89 134 PHE A CA 1
ATOM 1123 C C . PHE A 1 139 ? -0.447 1.334 26.942 1.00 20.64 134 PHE A C 1
ATOM 1124 O O . PHE A 1 139 ? -0.727 1.610 28.111 1.00 21.31 134 PHE A O 1
ATOM 1132 N N . PHE A 1 140 ? -1.155 1.767 25.888 1.00 20.78 135 PHE A N 1
ATOM 1133 C CA . PHE A 1 140 ? -2.275 2.684 26.053 1.00 20.78 135 PHE A CA 1
ATOM 1134 C C . PHE A 1 140 ? -3.595 1.971 25.771 1.00 20.94 135 PHE A C 1
ATOM 1135 O O . PHE A 1 140 ? -3.825 1.468 24.669 1.00 20.41 135 PHE A O 1
ATOM 1143 N N . ALA A 1 141 ? -4.429 1.916 26.815 1.00 21.18 136 ALA A N 1
ATOM 1144 C CA . ALA A 1 141 ? -5.751 1.319 26.774 1.00 21.49 136 ALA A CA 1
ATOM 1145 C C . ALA A 1 141 ? -6.783 2.443 26.814 1.00 21.51 136 ALA A C 1
ATOM 1146 O O . ALA A 1 141 ? -6.792 3.243 27.746 1.00 21.55 136 ALA A O 1
ATOM 1148 N N . ASN A 1 142 ? -7.621 2.511 25.774 1.00 22.38 137 ASN A N 1
ATOM 1149 C CA . ASN A 1 142 ? -8.510 3.644 25.553 1.00 23.58 137 ASN A CA 1
ATOM 1150 C C . ASN A 1 142 ? -7.798 4.961 25.878 1.00 23.71 137 ASN A C 1
ATOM 1151 O O . ASN A 1 142 ? -8.398 5.870 26.444 1.00 25.01 137 ASN A O 1
ATOM 1156 N N . GLY A 1 143 ? -6.509 5.056 25.529 1.00 23.49 138 GLY A N 1
ATOM 1157 C CA . GLY A 1 143 ? -5.798 6.326 25.558 1.00 21.78 138 GLY A CA 1
ATOM 1158 C C . GLY A 1 143 ? -5.074 6.606 26.876 1.00 21.81 138 GLY A C 1
ATOM 1159 O O . GLY A 1 143 ? -4.486 7.681 27.032 1.00 21.83 138 GLY A O 1
ATOM 1160 N N . VAL A 1 144 ? -5.083 5.641 27.814 1.00 19.56 139 VAL A N 1
ATOM 1161 C CA . VAL A 1 144 ? -4.411 5.853 29.092 1.00 19.00 139 VAL A CA 1
ATOM 1162 C C . VAL A 1 144 ? -3.366 4.764 29.350 1.00 18.55 139 VAL A C 1
ATOM 1163 O O . VAL A 1 144 ? -3.531 3.617 28.942 1.00 17.70 139 VAL A O 1
ATOM 1167 N N . LEU A 1 145 ? -2.287 5.145 30.048 1.00 18.83 140 LEU A N 1
ATOM 1168 C CA . LEU A 1 145 ? -1.148 4.271 30.293 1.00 19.39 140 LEU A CA 1
ATOM 1169 C C . LEU A 1 145 ? -1.491 3.196 31.327 1.00 20.36 140 LEU A C 1
ATOM 1170 O O . LEU A 1 145 ? -1.817 3.495 32.476 1.00 20.25 140 LEU A O 1
ATOM 1175 N N . ALA A 1 146 ? -1.385 1.934 30.897 1.00 20.78 141 ALA A N 1
ATOM 1176 C CA . ALA A 1 146 ? -1.627 0.775 31.740 1.00 21.28 141 ALA A CA 1
ATOM 1177 C C . ALA A 1 146 ? -0.385 -0.116 31.749 1.00 22.15 141 ALA A C 1
ATOM 1178 O O . ALA A 1 146 ? 0.405 -0.089 30.810 1.00 23.03 141 ALA A O 1
ATOM 1180 N N . HIS A 1 147 ? -0.236 -0.926 32.800 1.00 23.30 142 HIS A N 1
ATOM 1181 C CA . HIS A 1 147 ? 0.927 -1.786 32.939 1.00 25.48 142 HIS A CA 1
ATOM 1182 C C . HIS A 1 147 ? 0.662 -3.140 32.280 1.00 27.74 142 HIS A C 1
ATOM 1183 O O . HIS A 1 147 ? -0.428 -3.700 32.410 1.00 27.81 142 HIS A O 1
ATOM 1190 N N . ALA A 1 148 ? 1.675 -3.639 31.564 1.00 27.67 143 ALA A N 1
ATOM 1191 C CA . ALA A 1 148 ? 1.630 -4.948 30.938 1.00 30.16 143 ALA A CA 1
ATOM 1192 C C . ALA A 1 148 ? 2.090 -6.006 31.939 1.00 32.31 143 ALA A C 1
ATOM 1193 O O . ALA A 1 148 ? 2.882 -5.725 32.830 1.00 31.46 143 ALA A O 1
ATOM 1195 N N . MET A 1 149 ? 1.572 -7.227 31.784 1.00 37.25 144 MET A N 1
ATOM 1196 C CA . MET A 1 149 ? 1.953 -8.361 32.611 1.00 40.09 144 MET A CA 1
ATOM 1197 C C . MET A 1 149 ? 3.461 -8.586 32.500 1.00 39.38 144 MET A C 1
ATOM 1198 O O . MET A 1 149 ? 4.033 -8.395 31.430 1.00 39.74 144 MET A O 1
ATOM 1203 N N . GLN A 1 150 ? 4.100 -8.972 33.615 1.00 40.68 145 GLN A N 1
ATOM 1204 C CA . GLN A 1 150 ? 5.539 -9.213 33.670 1.00 42.23 145 GLN A CA 1
ATOM 1205 C C . GLN A 1 150 ? 5.802 -10.621 34.205 1.00 40.55 145 GLN A C 1
ATOM 1206 O O . GLN A 1 150 ? 5.038 -11.124 35.023 1.00 41.64 145 GLN A O 1
ATOM 1212 N N . VAL A 1 151 ? 6.892 -11.259 33.756 1.00 39.64 146 VAL A N 1
ATOM 1213 C CA . VAL A 1 151 ? 7.225 -12.597 34.228 1.00 38.37 146 VAL A CA 1
ATOM 1214 C C . VAL A 1 151 ? 7.759 -12.542 35.661 1.00 40.99 146 VAL A C 1
ATOM 1215 O O . VAL A 1 151 ? 7.511 -13.456 36.449 1.00 38.89 146 VAL A O 1
ATOM 1219 N N . SER A 1 152 ? 8.460 -11.450 35.997 1.00 44.46 147 SER A N 1
ATOM 1220 C CA . SER A 1 152 ? 9.130 -11.293 37.282 1.00 48.07 147 SER A CA 1
ATOM 1221 C C . SER A 1 152 ? 8.132 -11.040 38.415 1.00 50.68 147 SER A C 1
ATOM 1222 O O . SER A 1 152 ? 8.497 -11.177 39.582 1.00 48.60 147 SER A O 1
ATOM 1225 N N . ILE A 1 153 ? 6.887 -10.670 38.065 1.00 52.73 148 ILE A N 1
ATOM 1226 C CA . ILE A 1 153 ? 5.872 -10.243 39.025 1.00 55.31 148 ILE A CA 1
ATOM 1227 C C . ILE A 1 153 ? 5.949 -11.110 40.296 1.00 55.27 148 ILE A C 1
ATOM 1228 O O . ILE A 1 153 ? 5.177 -12.089 40.400 1.00 55.08 148 ILE A O 1
ATOM 1233 N N . ASN B 2 1 ? 2.142 -15.157 53.786 1.00 46.01 -4 ASN B N 1
ATOM 1234 C CA . ASN B 2 1 ? 1.746 -14.134 52.775 1.00 44.98 -4 ASN B CA 1
ATOM 1235 C C . ASN B 2 1 ? 0.420 -13.494 53.190 1.00 43.62 -4 ASN B C 1
ATOM 1236 O O . ASN B 2 1 ? -0.065 -13.707 54.300 1.00 42.00 -4 ASN B O 1
ATOM 1241 N N . LEU B 2 2 ? -0.165 -12.706 52.282 1.00 40.95 -3 LEU B N 1
ATOM 1242 C CA . LEU B 2 2 ? -1.368 -11.967 52.611 1.00 38.48 -3 LEU B CA 1
ATOM 1243 C C . LEU B 2 2 ? -2.488 -12.274 51.623 1.00 37.90 -3 LEU B C 1
ATOM 1244 O O . LEU B 2 2 ? -3.335 -11.414 51.394 1.00 39.98 -3 LEU B O 1
ATOM 1249 N N . ARG B 2 3 ? -2.526 -13.492 51.063 1.00 39.14 -2 ARG B N 1
ATOM 1250 C CA . ARG B 2 3 ? -3.600 -13.793 50.121 1.00 39.94 -2 ARG B CA 1
ATOM 1251 C C . ARG B 2 3 ? -4.940 -13.957 50.832 1.00 38.09 -2 ARG B C 1
ATOM 1252 O O . ARG B 2 3 ? -5.959 -13.550 50.284 1.00 37.50 -2 ARG B O 1
ATOM 1260 N N . GLY B 2 4 ? -4.936 -14.531 52.043 1.00 36.39 -1 GLY B N 1
ATOM 1261 C CA . GLY B 2 4 ? -6.157 -14.649 52.825 1.00 33.52 -1 GLY B CA 1
ATOM 1262 C C . GLY B 2 4 ? -6.500 -13.339 53.529 1.00 32.48 -1 GLY B C 1
ATOM 1263 O O . GLY B 2 4 ? -7.590 -13.187 54.072 1.00 33.21 -1 GLY B O 1
ATOM 1264 N N . GLY B 2 5 ? -5.554 -12.395 53.512 1.00 31.68 0 GLY B N 1
ATOM 1265 C CA . GLY B 2 5 ? -5.715 -11.134 54.216 1.00 31.08 0 GLY B CA 1
ATOM 1266 C C . GLY B 2 5 ? -5.286 -11.254 55.675 1.00 29.38 0 GLY B C 1
ATOM 1267 O O . GLY B 2 5 ? -4.832 -12.316 56.100 1.00 29.93 0 GLY B O 1
ATOM 1268 N N . ALA B 2 6 ? -5.438 -10.154 56.425 1.00 27.62 1 ALA B N 1
ATOM 1269 C CA . ALA B 2 6 ? -4.998 -10.085 57.812 1.00 26.23 1 ALA B CA 1
ATOM 1270 C C . ALA B 2 6 ? -5.719 -8.943 58.523 1.00 24.74 1 ALA B C 1
ATOM 1271 O O . ALA B 2 6 ? -6.211 -8.029 57.868 1.00 24.66 1 ALA B O 1
ATOM 1273 N N . PHE B 2 7 ? -5.772 -9.021 59.861 1.00 24.25 2 PHE B N 1
ATOM 1274 C CA . PHE B 2 7 ? -6.390 -8.021 60.719 1.00 23.21 2 PHE B CA 1
ATOM 1275 C C . PHE B 2 7 ? -5.327 -7.312 61.556 1.00 24.17 2 PHE B C 1
ATOM 1276 O O . PHE B 2 7 ? -4.302 -7.906 61.911 1.00 24.32 2 PHE B O 1
ATOM 1284 N N . VAL B 2 8 ? -5.613 -6.050 61.902 1.00 22.72 3 VAL B N 1
ATOM 1285 C CA . VAL B 2 8 ? -4.727 -5.267 62.747 1.00 24.27 3 VAL B CA 1
ATOM 1286 C C . VAL B 2 8 ? -4.667 -5.901 64.136 1.00 26.13 3 VAL B C 1
ATOM 1287 O O . VAL B 2 8 ? -5.567 -6.647 64.521 1.00 27.17 3 VAL B O 1
ATOM 1291 N N . SER B 2 9 ? -3.604 -5.569 64.883 1.00 27.05 4 SER B N 1
ATOM 1292 C CA . SER B 2 9 ? -3.242 -6.247 66.118 1.00 27.18 4 SER B CA 1
ATOM 1293 C C . SER B 2 9 ? -4.318 -6.126 67.198 1.00 27.02 4 SER B C 1
ATOM 1294 O O . SER B 2 9 ? -4.426 -7.016 68.039 1.00 27.20 4 SER B O 1
ATOM 1297 N N . ASN B 2 10 ? -5.122 -5.051 67.167 1.00 25.90 5 ASN B N 1
ATOM 1298 C CA . ASN B 2 10 ? -6.113 -4.816 68.210 1.00 25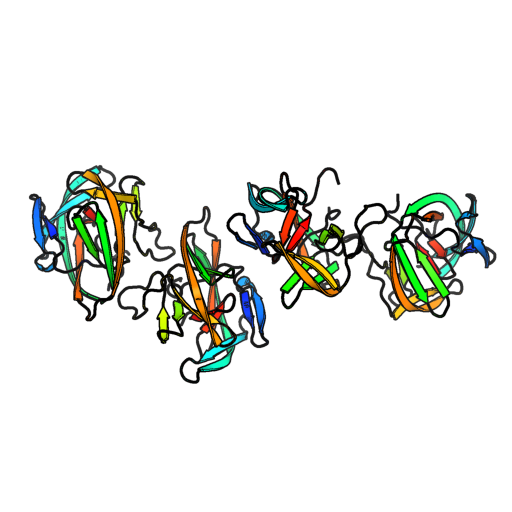.49 5 ASN B CA 1
ATOM 1299 C C . ASN B 2 10 ? -7.494 -5.314 67.792 1.00 25.81 5 ASN B C 1
ATOM 1300 O O . ASN B 2 10 ? -8.508 -4.933 68.376 1.00 27.06 5 ASN B O 1
ATOM 1305 N N . THR B 2 11 ? -7.530 -6.194 66.792 1.00 25.36 6 THR B N 1
ATOM 1306 C CA . THR B 2 11 ? -8.762 -6.880 66.446 1.00 23.83 6 THR B CA 1
ATOM 1307 C C . THR B 2 11 ? -9.073 -7.904 67.534 1.00 23.88 6 THR B C 1
ATOM 1308 O O . THR B 2 11 ? -8.211 -8.693 67.918 1.00 24.32 6 THR B O 1
ATOM 1312 N N . GLN B 2 12 ? -10.321 -7.893 68.008 1.00 23.75 7 GLN B N 1
ATOM 1313 C CA . GLN B 2 12 ? -10.750 -8.794 69.063 1.00 23.76 7 GLN B CA 1
ATOM 1314 C C . GLN B 2 12 ? -11.288 -10.087 68.452 1.00 24.37 7 GLN B C 1
ATOM 1315 O O . GLN B 2 12 ? -12.136 -10.060 67.559 1.00 22.76 7 GLN B O 1
ATOM 1321 N N . ILE B 2 13 ? -10.788 -11.218 68.968 1.00 23.80 8 ILE B N 1
ATOM 1322 C CA . ILE B 2 13 ? -11.224 -12.530 68.524 1.00 23.61 8 ILE B CA 1
ATOM 1323 C C . ILE B 2 13 ? -12.106 -13.146 69.613 1.00 24.12 8 ILE B C 1
ATOM 1324 O O . ILE B 2 13 ? -11.756 -13.139 70.793 1.00 22.77 8 ILE B O 1
ATOM 1329 N N . THR B 2 14 ? -13.267 -13.673 69.203 1.00 24.18 9 THR B N 1
ATOM 1330 C CA . THR B 2 14 ? -14.179 -14.303 70.138 1.00 23.99 9 THR B CA 1
ATOM 1331 C C . THR B 2 14 ? -13.684 -15.708 70.457 1.00 24.98 9 THR B C 1
ATOM 1332 O O . THR B 2 14 ? -13.641 -16.584 69.591 1.00 24.82 9 THR B O 1
ATOM 1336 N N . MET B 2 15 ? -13.332 -15.906 71.728 1.00 25.51 10 MET B N 1
ATOM 1337 C CA . MET B 2 15 ? -12.917 -17.206 72.221 1.00 26.92 10 MET B CA 1
ATOM 1338 C C . MET B 2 15 ? -14.140 -18.113 72.347 1.00 27.79 10 MET B C 1
ATOM 1339 O O . MET B 2 15 ? -15.281 -17.660 72.230 1.00 28.09 10 MET B O 1
ATOM 1344 N N . ALA B 2 16 ? -13.881 -19.406 72.565 1.00 28.97 11 ALA B N 1
ATOM 1345 C CA . ALA B 2 16 ? -14.914 -20.430 72.600 1.00 31.57 11 ALA B CA 1
ATOM 1346 C C . ALA B 2 16 ? -15.953 -20.130 73.681 1.00 32.24 11 ALA B C 1
ATOM 1347 O O . ALA B 2 16 ? -17.131 -20.430 73.503 1.00 32.52 11 ALA B O 1
ATOM 1349 N N . ASP B 2 17 ? -15.505 -19.520 74.786 1.00 34.83 12 ASP B N 1
ATOM 1350 C CA . ASP B 2 17 ? -16.354 -19.234 75.934 1.00 36.35 12 ASP B CA 1
ATOM 1351 C C . ASP B 2 17 ? -16.947 -17.829 75.826 1.00 36.64 12 ASP B C 1
ATOM 1352 O O . ASP B 2 17 ? -17.524 -17.324 76.785 1.00 38.42 12 ASP B O 1
ATOM 1357 N N . LYS B 2 18 ? -16.782 -17.207 74.650 1.00 36.38 13 LYS B N 1
ATOM 1358 C CA . LYS B 2 18 ? -17.326 -15.898 74.310 1.00 36.96 13 LYS B CA 1
ATOM 1359 C C . LYS B 2 18 ? -16.545 -14.762 74.978 1.00 35.75 13 LYS B C 1
ATOM 1360 O O . LYS B 2 18 ? -16.985 -13.616 74.918 1.00 35.55 13 LYS B O 1
ATOM 1366 N N . GLN B 2 19 ? -15.392 -15.069 75.590 1.00 34.30 14 GLN B N 1
ATOM 1367 C CA . GLN B 2 19 ? -14.450 -14.034 75.996 1.00 34.82 14 GLN B CA 1
ATOM 1368 C C . GLN B 2 19 ? -13.763 -13.470 74.750 1.00 35.27 14 GLN B C 1
ATOM 1369 O O . GLN B 2 19 ? -13.772 -14.096 73.690 1.00 35.05 14 GLN B O 1
ATOM 1375 N N . LYS B 2 20 ? -13.164 -12.281 74.888 1.00 34.97 15 LYS B N 1
ATOM 1376 C CA . LYS B 2 20 ? -12.510 -11.611 73.776 1.00 34.88 15 LYS B CA 1
ATOM 1377 C C . LYS B 2 20 ? -11.005 -11.579 74.030 1.00 34.78 15 LYS B C 1
ATOM 1378 O O . LYS B 2 20 ? -10.559 -11.264 75.132 1.00 34.98 15 LYS B O 1
ATOM 1384 N N . LYS B 2 21 ? -10.224 -11.926 73.004 1.00 33.60 16 LYS B N 1
ATOM 1385 C CA . LYS B 2 21 ? -8.781 -11.778 73.081 1.00 33.36 16 LYS B CA 1
ATOM 1386 C C . LYS B 2 21 ? -8.276 -11.088 71.818 1.00 30.70 16 LYS B C 1
ATOM 1387 O O . LYS B 2 21 ? -8.753 -11.384 70.725 1.00 31.62 16 LYS B O 1
ATOM 1393 N N . PHE B 2 22 ? -7.310 -10.177 71.986 1.00 28.15 17 PHE B N 1
ATOM 1394 C CA . PHE B 2 22 ? -6.679 -9.504 70.862 1.00 27.57 17 PHE B CA 1
ATOM 1395 C C . PHE B 2 22 ? -5.974 -10.531 69.975 1.00 27.12 17 PHE B C 1
ATOM 1396 O O . PHE B 2 22 ? -5.343 -11.463 70.476 1.00 27.38 17 PHE B O 1
ATOM 1404 N N . ILE B 2 23 ? -6.077 -10.348 68.651 1.00 25.64 18 ILE B N 1
ATOM 1405 C CA . ILE B 2 23 ? -5.506 -11.298 67.705 1.00 24.97 18 ILE B CA 1
ATOM 1406 C C . ILE B 2 23 ? -3.998 -11.466 67.912 1.00 25.41 18 ILE B C 1
ATOM 1407 O O . ILE B 2 23 ? -3.457 -12.516 67.578 1.00 24.89 18 ILE B O 1
ATOM 1412 N N . ASN B 2 24 ? -3.325 -10.440 68.450 1.00 26.85 19 ASN B N 1
ATOM 1413 C CA . ASN B 2 24 ? -1.877 -10.468 68.594 1.00 28.84 19 ASN B CA 1
ATOM 1414 C C . ASN B 2 24 ? -1.482 -11.270 69.836 1.00 30.55 19 ASN B C 1
ATOM 1415 O O . ASN B 2 24 ? -0.300 -11.485 70.094 1.00 30.67 19 ASN B O 1
ATOM 1420 N N . GLU B 2 25 ? -2.488 -11.719 70.595 1.00 32.93 20 GLU B N 1
ATOM 1421 C CA . GLU B 2 25 ? -2.257 -12.487 71.808 1.00 33.46 20 GLU B CA 1
ATOM 1422 C C . GLU B 2 25 ? -2.682 -13.938 71.594 1.00 33.55 20 GLU B C 1
ATOM 1423 O O . GLU B 2 25 ? -2.402 -14.791 72.439 1.00 33.44 20 GLU B O 1
ATOM 1429 N N . ILE B 2 26 ? -3.352 -14.197 70.459 1.00 31.90 21 ILE B N 1
ATOM 1430 C CA . ILE B 2 26 ? -3.803 -15.529 70.084 1.00 32.35 21 ILE B CA 1
ATOM 1431 C C . ILE B 2 26 ? -2.595 -16.467 70.022 1.00 31.58 21 ILE B C 1
ATOM 1432 O O . ILE B 2 26 ? -1.507 -16.079 69.604 1.00 31.75 21 ILE B O 1
ATOM 1437 N N . GLN B 2 27 ? -2.803 -17.702 70.479 1.00 31.09 22 GLN B N 1
ATOM 1438 C CA . GLN B 2 27 ? -1.764 -18.718 70.463 1.00 31.12 22 GLN B CA 1
ATOM 1439 C C . GLN B 2 27 ? -2.322 -20.000 69.851 1.00 31.12 22 GLN B C 1
ATOM 1440 O O . GLN B 2 27 ? -3.528 -20.256 69.890 1.00 29.13 22 GLN B O 1
ATOM 1446 N N . GLU B 2 28 ? -1.416 -20.795 69.279 1.00 31.27 23 GLU B N 1
ATOM 1447 C CA . GLU B 2 28 ? -1.746 -22.100 68.745 1.00 31.33 23 GLU B CA 1
ATOM 1448 C C . GLU B 2 28 ? -2.367 -22.919 69.872 1.00 31.74 23 GLU B C 1
ATOM 1449 O O . GLU B 2 28 ? -1.860 -22.913 70.993 1.00 30.18 23 GLU B O 1
ATOM 1455 N N . GLY B 2 29 ? -3.495 -23.570 69.577 1.00 31.21 24 GLY B N 1
ATOM 1456 C CA . GLY B 2 29 ? -4.173 -24.390 70.567 1.00 32.04 24 GLY B CA 1
ATOM 1457 C C . GLY B 2 29 ? -5.324 -23.669 71.268 1.00 34.03 24 GLY B C 1
ATOM 1458 O O . GLY B 2 29 ? -6.126 -24.318 71.937 1.00 35.37 24 GLY B O 1
ATOM 1459 N N . ASP B 2 30 ? -5.383 -22.334 71.134 1.00 33.17 25 ASP B N 1
ATOM 1460 C CA . ASP B 2 30 ? -6.509 -21.551 71.621 1.00 30.87 25 ASP B CA 1
ATOM 1461 C C . ASP B 2 30 ? -7.788 -22.019 70.935 1.00 29.45 25 ASP B C 1
ATOM 1462 O O . ASP B 2 30 ? -7.784 -22.292 69.741 1.00 29.64 25 ASP B O 1
ATOM 1467 N N . LEU B 2 31 ? -8.873 -22.082 71.715 1.00 28.56 26 LEU B N 1
ATOM 1468 C CA . LEU B 2 31 ? -10.189 -22.494 71.251 1.00 28.13 26 LEU B CA 1
ATOM 1469 C C . LEU B 2 31 ? -11.030 -21.255 70.957 1.00 26.67 26 LEU B C 1
ATOM 1470 O O . LEU B 2 31 ? -11.281 -20.454 71.849 1.00 28.23 26 LEU B O 1
ATOM 1475 N N . VAL B 2 32 ? -11.492 -21.116 69.711 1.00 25.17 27 VAL B N 1
ATOM 1476 C CA . VAL B 2 32 ? -12.210 -19.917 69.297 1.00 24.43 27 VAL B CA 1
ATOM 1477 C C . VAL B 2 32 ? -13.618 -20.288 68.841 1.00 24.30 27 VAL B C 1
ATOM 1478 O O . VAL B 2 32 ? -13.891 -21.431 68.486 1.00 23.71 27 VAL B O 1
ATOM 1482 N N . ARG B 2 33 ? -14.500 -19.287 68.858 1.00 24.92 28 ARG B N 1
ATOM 1483 C CA . ARG B 2 33 ? -15.857 -19.453 68.377 1.00 25.72 28 ARG B CA 1
ATOM 1484 C C . ARG B 2 33 ? -15.792 -19.479 66.859 1.00 26.60 28 ARG B C 1
ATOM 1485 O O . ARG B 2 33 ? -15.151 -18.628 66.246 1.00 26.24 28 ARG B O 1
ATOM 1493 N N . SER B 2 34 ? -16.447 -20.478 66.269 1.00 26.41 29 SER B N 1
ATOM 1494 C CA . SER B 2 34 ? -16.425 -20.643 64.827 1.00 26.68 29 SER B CA 1
ATOM 1495 C C . SER B 2 34 ? -17.807 -21.089 64.363 1.00 26.79 29 SER B C 1
ATOM 1496 O O . SER B 2 34 ? -18.661 -21.393 65.190 1.00 26.32 29 SER B O 1
ATOM 1499 N N . TYR B 2 35 ? -18.024 -21.108 63.045 1.00 28.49 30 TYR B N 1
ATOM 1500 C CA . TYR B 2 35 ? -19.366 -21.266 62.509 1.00 30.55 30 TYR B CA 1
ATOM 1501 C C . TYR B 2 35 ? -19.338 -22.195 61.301 1.00 31.83 30 TYR B C 1
ATOM 1502 O O . TYR B 2 35 ? -18.499 -22.038 60.416 1.00 30.53 30 TYR B O 1
ATOM 1511 N N . SER B 2 36 ? -20.259 -23.167 61.287 1.00 34.00 31 SER B N 1
ATOM 1512 C CA . SER B 2 36 ? -20.453 -23.999 60.112 1.00 37.37 31 SER B CA 1
ATOM 1513 C C . SER B 2 36 ? -21.664 -23.485 59.338 1.00 38.13 31 SER B C 1
ATOM 1514 O O . SER B 2 36 ? -22.774 -23.448 59.864 1.00 38.51 31 SER B O 1
ATOM 1517 N N . ILE B 2 37 ? -21.430 -23.070 58.090 1.00 39.12 32 ILE B N 1
ATOM 1518 C CA . ILE B 2 37 ? -22.441 -22.351 57.333 1.00 43.89 32 ILE B CA 1
ATOM 1519 C C . ILE B 2 37 ? -23.601 -23.284 56.979 1.00 45.20 32 ILE B C 1
ATOM 1520 O O . ILE B 2 37 ? -24.737 -22.829 56.857 1.00 44.98 32 ILE B O 1
ATOM 1525 N N . THR B 2 38 ? -23.314 -24.589 56.847 1.00 45.22 33 THR B N 1
ATOM 1526 C CA . THR B 2 38 ? -24.315 -25.558 56.423 1.00 44.42 33 THR B CA 1
ATOM 1527 C C . THR B 2 38 ? -25.260 -25.899 57.574 1.00 43.19 33 THR B C 1
ATOM 1528 O O . THR B 2 38 ? -26.472 -25.907 57.379 1.00 42.76 33 THR B O 1
ATOM 1532 N N . ASP B 2 39 ? -24.698 -26.170 58.760 1.00 43.88 34 ASP B N 1
ATOM 1533 C CA . ASP B 2 39 ? -25.481 -26.518 59.937 1.00 46.52 34 ASP B CA 1
ATOM 1534 C C . ASP B 2 39 ? -26.175 -25.277 60.491 1.00 45.45 34 ASP B C 1
ATOM 1535 O O . ASP B 2 39 ? -27.211 -25.389 61.145 1.00 44.22 34 ASP B O 1
ATOM 1540 N N . GLU B 2 40 ? -25.585 -24.105 60.217 1.00 44.62 35 GLU B N 1
ATOM 1541 C CA . GLU B 2 40 ? -25.979 -22.838 60.815 1.00 45.08 35 GLU B CA 1
ATOM 1542 C C . GLU B 2 40 ? -25.866 -22.946 62.335 1.00 44.10 35 GLU B C 1
ATOM 1543 O O . GLU B 2 40 ? -26.764 -22.528 63.062 1.00 44.56 35 GLU B O 1
ATOM 1549 N N . THR B 2 41 ? -24.749 -23.528 62.798 1.00 43.36 36 THR B N 1
ATOM 1550 C CA . THR B 2 41 ? -24.483 -23.725 64.216 1.00 41.73 36 THR B CA 1
ATOM 1551 C C . THR B 2 41 ? -23.081 -23.226 64.556 1.00 40.22 36 THR B C 1
ATOM 1552 O O . THR B 2 41 ? -22.187 -23.234 63.709 1.00 37.96 36 THR B O 1
ATOM 1556 N N . PHE B 2 42 ? -22.909 -22.807 65.815 1.00 39.80 37 PHE B N 1
ATOM 1557 C CA . PHE B 2 42 ? -21.644 -22.311 66.331 1.00 38.71 37 PHE B CA 1
ATOM 1558 C C . PHE B 2 42 ? -20.899 -23.479 66.965 1.00 40.11 37 PHE B C 1
ATOM 1559 O O . PHE B 2 42 ? -21.502 -24.289 67.662 1.00 40.60 37 PHE B O 1
ATOM 1567 N N . GLN B 2 43 ? -19.597 -23.578 66.681 1.00 41.68 38 GLN B N 1
ATOM 1568 C CA . GLN B 2 43 ? -18.775 -24.662 67.196 1.00 43.02 38 GLN B CA 1
ATOM 1569 C C . GLN B 2 43 ? -17.449 -24.089 67.685 1.00 41.69 38 GLN B C 1
ATOM 1570 O O . GLN B 2 43 ? -17.000 -23.060 67.186 1.00 42.98 38 GLN B O 1
ATOM 1576 N N . GLN B 2 44 ? -16.836 -24.748 68.673 1.00 40.73 39 GLN B N 1
ATOM 1577 C CA . GLN B 2 44 ? -15.501 -24.352 69.092 1.00 39.95 39 GLN B CA 1
ATOM 1578 C C . GLN B 2 44 ? -14.477 -25.105 68.242 1.00 37.78 39 GLN B C 1
ATOM 1579 O O . GLN B 2 44 ? -14.726 -26.238 67.831 1.00 36.49 39 GLN B O 1
ATOM 1585 N N . ASN B 2 45 ? -13.339 -24.449 67.968 1.00 34.07 40 ASN B N 1
ATOM 1586 C CA . ASN B 2 45 ? -12.293 -24.997 67.119 1.00 31.51 40 ASN B CA 1
ATOM 1587 C C . ASN B 2 45 ? -10.949 -24.381 67.495 1.00 31.55 40 ASN B C 1
ATOM 1588 O O . ASN B 2 45 ? -10.890 -23.220 67.900 1.00 30.22 40 ASN B O 1
ATOM 1593 N N . ALA B 2 46 ? -9.876 -25.168 67.328 1.00 30.13 41 ALA B N 1
ATOM 1594 C CA . ALA B 2 46 ? -8.547 -24.749 67.740 1.00 29.55 41 ALA B CA 1
ATOM 1595 C C . ALA B 2 46 ? -7.864 -23.973 66.618 1.00 29.20 41 ALA B C 1
ATOM 1596 O O . ALA B 2 46 ? -7.992 -24.315 65.441 1.00 28.71 41 ALA B O 1
ATOM 1598 N N . VAL B 2 47 ? -7.152 -22.913 67.013 1.00 27.95 42 VAL B N 1
ATOM 1599 C CA . VAL B 2 47 ? -6.234 -22.211 66.136 1.00 27.62 42 VAL B CA 1
ATOM 1600 C C . VAL B 2 47 ? -5.048 -23.143 65.906 1.00 27.88 42 VAL B C 1
ATOM 1601 O O . VAL B 2 47 ? -4.501 -23.692 66.865 1.00 28.68 42 VAL B O 1
ATOM 1605 N N . THR B 2 48 ? -4.687 -23.337 64.632 1.00 28.10 43 THR B N 1
ATOM 1606 C CA . THR B 2 48 ? -3.590 -24.220 64.268 1.00 28.99 43 THR B CA 1
ATOM 1607 C C . THR B 2 48 ? -2.358 -23.422 63.843 1.00 29.19 43 THR B C 1
ATOM 1608 O O . THR B 2 48 ? -1.262 -23.981 63.796 1.00 28.90 43 THR B O 1
ATOM 1612 N N . SER B 2 49 ? -2.544 -22.126 63.540 1.00 28.54 44 SER B N 1
ATOM 1613 C CA . SER B 2 49 ? -1.450 -21.263 63.116 1.00 27.82 44 SER B CA 1
ATOM 1614 C C . SER B 2 49 ? -1.783 -19.788 63.349 1.00 27.23 44 SER B C 1
ATOM 1615 O O . SER B 2 49 ? -2.938 -19.387 63.269 1.00 25.70 44 SER B O 1
ATOM 1618 N N . ILE B 2 50 ? -0.747 -18.992 63.646 1.00 28.84 45 ILE B N 1
ATOM 1619 C CA . ILE B 2 50 ? -0.858 -17.547 63.801 1.00 30.03 45 ILE B CA 1
ATOM 1620 C C . ILE B 2 50 ? 0.434 -16.911 63.291 1.00 30.84 45 ILE B C 1
ATOM 1621 O O . ILE B 2 50 ? 1.515 -17.246 63.769 1.00 32.33 45 ILE B O 1
ATOM 1626 N N . VAL B 2 51 ? 0.309 -15.993 62.319 1.00 30.69 46 VAL B N 1
ATOM 1627 C CA . VAL B 2 51 ? 1.456 -15.375 61.665 1.00 31.08 46 VAL B CA 1
ATOM 1628 C C . VAL B 2 51 ? 1.287 -13.858 61.671 1.00 32.24 46 VAL B C 1
ATOM 1629 O O . VAL B 2 51 ? 0.190 -13.353 61.425 1.00 31.18 46 VAL B O 1
ATOM 1633 N N . LYS B 2 52 ? 2.402 -13.157 61.921 1.00 33.14 47 LYS B N 1
ATOM 1634 C CA . LYS B 2 52 ? 2.456 -11.704 61.938 1.00 35.36 47 LYS B CA 1
ATOM 1635 C C . LYS B 2 52 ? 3.146 -11.197 60.671 1.00 36.12 47 LYS B C 1
ATOM 1636 O O . LYS B 2 52 ? 4.262 -11.621 60.361 1.00 34.96 47 LYS B O 1
ATOM 1642 N N . HIS B 2 53 ? 2.469 -10.272 59.968 1.00 35.52 48 HIS B N 1
ATOM 1643 C CA . HIS B 2 53 ? 2.990 -9.585 58.793 1.00 35.93 48 HIS B CA 1
ATOM 1644 C C . HIS B 2 53 ? 2.982 -8.071 59.023 1.00 36.45 48 HIS B C 1
ATOM 1645 O O . HIS B 2 53 ? 2.641 -7.606 60.108 1.00 35.70 48 HIS B O 1
ATOM 1652 N N . GLU B 2 54 ? 3.353 -7.305 57.987 1.00 38.39 49 GLU B N 1
ATOM 1653 C CA . GLU B 2 54 ? 3.227 -5.854 57.983 1.00 41.09 49 GLU B CA 1
ATOM 1654 C C . GLU B 2 54 ? 2.587 -5.397 56.675 1.00 40.28 49 GLU B C 1
ATOM 1655 O O . GLU B 2 54 ? 2.796 -6.020 55.637 1.00 41.08 49 GLU B O 1
ATOM 1661 N N . ALA B 2 55 ? 1.840 -4.285 56.736 1.00 37.12 50 ALA B N 1
ATOM 1662 C CA . ALA B 2 55 ? 1.303 -3.629 55.552 1.00 33.90 50 ALA B CA 1
ATOM 1663 C C . ALA B 2 55 ? 0.843 -2.216 55.905 1.00 31.48 50 ALA B C 1
ATOM 1664 O O . ALA B 2 55 ? 0.543 -1.923 57.060 1.00 31.74 50 ALA B O 1
ATOM 1666 N N . ASP B 2 56 ? 0.768 -1.352 54.889 1.00 28.74 51 ASP B N 1
ATOM 1667 C CA . ASP B 2 56 ? 0.361 0.028 55.089 1.00 28.27 51 ASP B CA 1
ATOM 1668 C C . ASP B 2 56 ? -0.968 0.294 54.386 1.00 26.87 51 ASP B C 1
ATOM 1669 O O . ASP B 2 56 ? -1.422 1.432 54.333 1.00 28.38 51 ASP B O 1
ATOM 1674 N N . GLN B 2 57 ? -1.580 -0.755 53.827 1.00 24.93 52 GLN B N 1
ATOM 1675 C CA . GLN B 2 57 ? -2.870 -0.593 53.173 1.00 24.50 52 GLN B CA 1
ATOM 1676 C C . GLN B 2 57 ? -3.945 -1.364 53.936 1.00 23.32 52 GLN B C 1
ATOM 1677 O O . GLN B 2 57 ? -3.801 -2.561 54.151 1.00 23.24 52 GLN B O 1
ATOM 1683 N N . LEU B 2 58 ? -5.016 -0.663 54.332 1.00 22.83 53 LEU B N 1
ATOM 1684 C CA . LEU B 2 58 ? -6.071 -1.222 55.169 1.00 22.53 53 LEU B CA 1
ATOM 1685 C C . LEU B 2 58 ? -7.431 -0.690 54.722 1.00 23.20 53 LEU B C 1
ATOM 1686 O O . LEU B 2 58 ? -7.516 0.375 54.109 1.00 23.79 53 LEU B O 1
ATOM 1691 N N . CYS B 2 59 ? -8.497 -1.423 55.071 1.00 22.36 54 CYS B N 1
ATOM 1692 C CA . CYS B 2 59 ? -9.838 -0.873 54.966 1.00 22.43 54 CYS B CA 1
ATOM 1693 C C . CYS B 2 59 ? -10.533 -0.960 56.321 1.00 22.36 54 CYS B C 1
ATOM 1694 O O . CYS B 2 59 ? -10.239 -1.853 57.112 1.00 21.84 54 CYS B O 1
ATOM 1697 N N . GLN B 2 60 ? -11.434 -0.002 56.578 1.00 22.03 55 GLN B N 1
ATOM 1698 C CA . GLN B 2 60 ? -12.266 -0.005 57.770 1.00 21.85 55 GLN B CA 1
ATOM 1699 C C . GLN B 2 60 ? -13.706 -0.258 57.336 1.00 22.01 55 GLN B C 1
ATOM 1700 O O . GLN B 2 60 ? -14.254 0.493 56.529 1.00 23.08 55 GLN B O 1
ATOM 1706 N N . ILE B 2 61 ? -14.288 -1.335 57.873 1.00 21.92 56 ILE B N 1
ATOM 1707 C CA . ILE B 2 61 ? -15.666 -1.713 57.611 1.00 22.51 56 ILE B CA 1
ATOM 1708 C C . ILE B 2 61 ? -16.484 -1.412 58.864 1.00 23.47 56 ILE B C 1
ATOM 1709 O O . ILE B 2 61 ? -16.261 -2.020 59.911 1.00 24.70 56 ILE B O 1
ATOM 1714 N N . ASN B 2 62 ? -17.410 -0.450 58.748 1.00 22.85 57 ASN B N 1
ATOM 1715 C CA . ASN B 2 62 ? -18.257 -0.075 59.864 1.00 23.56 57 ASN B CA 1
ATOM 1716 C C . ASN B 2 62 ? -19.592 -0.795 59.753 1.00 24.05 57 ASN B C 1
ATOM 1717 O O . ASN B 2 62 ? -20.159 -0.913 58.669 1.00 25.15 57 ASN B O 1
ATOM 1722 N N . PHE B 2 63 ? -20.057 -1.264 60.908 1.00 24.77 58 PHE B N 1
ATOM 1723 C CA . PHE B 2 63 ? -21.384 -1.818 61.095 1.00 25.94 58 PHE B CA 1
ATOM 1724 C C . PHE B 2 63 ? -21.935 -1.204 62.376 1.00 28.05 58 PHE B C 1
ATOM 1725 O O . PHE B 2 63 ? -21.621 -1.646 63.482 1.00 28.27 58 PHE B O 1
ATOM 1733 N N . GLY B 2 64 ? -22.721 -0.140 62.201 1.00 30.34 59 GLY B N 1
ATOM 1734 C CA . GLY B 2 64 ? -23.067 0.734 63.308 1.00 33.98 59 GLY B CA 1
ATOM 1735 C C . GLY B 2 64 ? -21.826 1.466 63.816 1.00 36.80 59 GLY B C 1
ATOM 1736 O O . GLY B 2 64 ? -21.005 1.935 63.025 1.00 38.54 59 GLY B O 1
ATOM 1737 N N . LYS B 2 65 ? -21.684 1.534 65.142 1.00 36.13 60 LYS B N 1
ATOM 1738 C CA . LYS B 2 65 ? -20.544 2.211 65.730 1.00 36.22 60 LYS B CA 1
ATOM 1739 C C . LYS B 2 65 ? -19.325 1.298 65.735 1.00 33.94 60 LYS B C 1
ATOM 1740 O O . LYS B 2 65 ? -18.200 1.788 65.777 1.00 34.21 60 LYS B O 1
ATOM 1746 N N . GLN B 2 66 ? -19.551 -0.019 65.685 1.00 32.50 61 GLN B N 1
ATOM 1747 C CA . GLN B 2 66 ? -18.439 -0.958 65.667 1.00 31.12 61 GLN B CA 1
ATOM 1748 C C . GLN B 2 66 ? -17.824 -0.971 64.273 1.00 28.77 61 GLN B C 1
ATOM 1749 O O . GLN B 2 66 ? -18.471 -0.637 63.281 1.00 25.87 61 GLN B O 1
ATOM 1755 N N . HIS B 2 67 ? -16.571 -1.415 64.214 1.00 27.63 62 HIS B N 1
ATOM 1756 C CA . HIS B 2 67 ? -15.879 -1.562 62.950 1.00 26.74 62 HIS B CA 1
ATOM 1757 C C . HIS B 2 67 ? -14.806 -2.639 63.073 1.00 26.81 62 HIS B C 1
ATOM 1758 O O . HIS B 2 67 ? -14.505 -3.121 64.167 1.00 26.56 62 HIS B O 1
ATOM 1765 N N . VAL B 2 68 ? -14.247 -3.005 61.918 1.00 24.77 63 VAL B N 1
ATOM 1766 C CA . VAL B 2 68 ? -13.144 -3.943 61.840 1.00 23.88 63 VAL B CA 1
ATOM 1767 C C . VAL B 2 68 ? -12.144 -3.393 60.822 1.00 23.62 63 VAL B C 1
ATOM 1768 O O . VAL B 2 68 ? -12.545 -2.820 59.809 1.00 22.99 63 VAL B O 1
ATOM 1772 N N . VAL B 2 69 ? -10.844 -3.513 61.129 1.00 23.18 64 VAL B N 1
ATOM 1773 C CA . VAL B 2 69 ? -9.799 -2.962 60.275 1.00 22.50 64 VAL B CA 1
ATOM 1774 C C . VAL B 2 69 ? -8.930 -4.112 59.770 1.00 22.20 64 VAL B C 1
ATOM 1775 O O . VAL B 2 69 ? -8.304 -4.812 60.565 1.00 21.47 64 VAL B O 1
ATOM 1779 N N . CYS B 2 70 ? -8.892 -4.276 58.438 1.00 21.77 65 CYS B N 1
ATOM 1780 C CA . CYS B 2 70 ? -8.211 -5.398 57.809 1.00 21.82 65 CYS B CA 1
ATOM 1781 C C . CYS B 2 70 ? -7.649 -5.007 56.444 1.00 21.64 65 CYS B C 1
ATOM 1782 O O . CYS B 2 70 ? -7.952 -3.941 55.910 1.00 22.01 65 CYS B O 1
ATOM 1785 N N . THR B 2 71 ? -6.835 -5.899 55.873 1.00 21.09 66 THR B N 1
ATOM 1786 C CA . THR B 2 71 ? -6.401 -5.733 54.499 1.00 22.17 66 THR B CA 1
ATOM 1787 C C . THR B 2 71 ?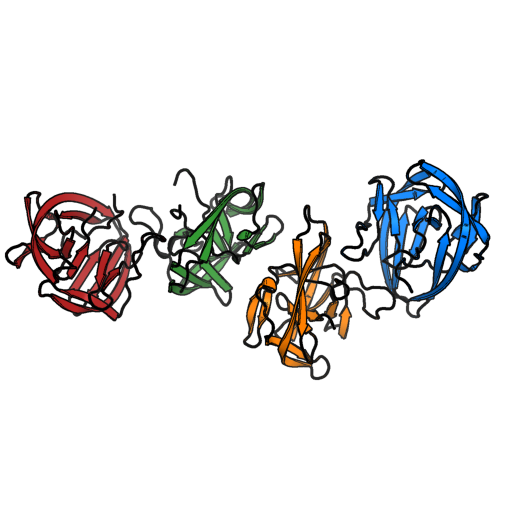 -7.632 -5.857 53.609 1.00 22.39 66 THR B C 1
ATOM 1788 O O . THR B 2 71 ? -8.578 -6.562 53.959 1.00 22.34 66 THR B O 1
ATOM 1792 N N . VAL B 2 72 ? -7.583 -5.190 52.450 1.00 22.18 67 VAL B N 1
ATOM 1793 C CA . VAL B 2 72 ? -8.724 -4.993 51.572 1.00 22.92 67 VAL B CA 1
ATOM 1794 C C . VAL B 2 72 ? -9.229 -6.330 51.027 1.00 25.05 67 VAL B C 1
ATOM 1795 O O . VAL B 2 72 ? -10.332 -6.401 50.474 1.00 24.67 67 VAL B O 1
ATOM 1799 N N . ASN B 2 73 ? -8.415 -7.382 51.184 1.00 26.29 68 ASN B N 1
ATOM 1800 C CA . ASN B 2 73 ? -8.694 -8.666 50.567 1.00 27.70 68 ASN B CA 1
ATOM 1801 C C . ASN B 2 73 ? -9.213 -9.682 51.586 1.00 28.80 68 ASN B C 1
ATOM 1802 O O . ASN B 2 73 ? -9.348 -10.860 51.259 1.00 29.94 68 ASN B O 1
ATOM 1807 N N . HIS B 2 74 ? -9.532 -9.239 52.810 1.00 29.25 69 HIS B N 1
ATOM 1808 C CA . HIS B 2 74 ? -10.072 -10.175 53.786 1.00 30.17 69 HIS B CA 1
ATOM 1809 C C . HIS B 2 74 ? -11.511 -10.542 53.430 1.00 30.38 69 HIS B C 1
ATOM 1810 O O . HIS B 2 74 ? -12.276 -9.700 52.967 1.00 32.40 69 HIS B O 1
ATOM 1817 N N . ARG B 2 75 ? -11.867 -11.809 53.671 1.00 30.33 70 ARG B N 1
ATOM 1818 C CA . ARG B 2 75 ? -13.180 -12.336 53.327 1.00 30.19 70 ARG B CA 1
ATOM 1819 C C . ARG B 2 75 ? -14.088 -12.363 54.556 1.00 27.90 70 ARG B C 1
ATOM 1820 O O . ARG B 2 75 ? -13.666 -12.802 55.624 1.00 28.08 70 ARG B O 1
ATOM 1828 N N . PHE B 2 76 ? -15.337 -11.902 54.364 1.00 25.30 71 PHE B N 1
ATOM 1829 C CA . PHE B 2 76 ? -16.384 -11.870 55.379 1.00 25.34 71 PHE B CA 1
ATOM 1830 C C . PHE B 2 76 ? -17.651 -12.542 54.844 1.00 24.59 71 PHE B C 1
ATOM 1831 O O . PHE B 2 76 ? -17.919 -12.520 53.642 1.00 24.32 71 PHE B O 1
ATOM 1839 N N . TYR B 2 77 ? -18.426 -13.151 55.748 1.00 24.53 72 TYR B N 1
ATOM 1840 C CA . TYR B 2 77 ? -19.620 -13.866 55.330 1.00 25.91 72 TYR B CA 1
ATOM 1841 C C . TYR B 2 77 ? -20.839 -12.951 55.396 1.00 26.84 72 TYR B C 1
ATOM 1842 O O . TYR B 2 77 ? -21.169 -12.419 56.456 1.00 28.36 72 TYR B O 1
ATOM 1851 N N . ASP B 2 78 ? -21.506 -12.788 54.249 1.00 26.85 73 ASP B N 1
ATOM 1852 C CA . ASP B 2 78 ? -22.753 -12.045 54.184 1.00 28.27 73 ASP B CA 1
ATOM 1853 C C . ASP B 2 78 ? -23.907 -13.030 54.353 1.00 30.13 73 ASP B C 1
ATOM 1854 O O . ASP B 2 78 ? -24.194 -13.805 53.444 1.00 31.20 73 ASP B O 1
ATOM 1859 N N . PRO B 2 79 ? -24.598 -13.041 55.517 1.00 31.54 74 PRO B N 1
ATOM 1860 C CA . PRO B 2 79 ? -25.651 -14.028 55.777 1.00 32.74 74 PRO B CA 1
ATOM 1861 C C . PRO B 2 79 ? -26.972 -13.710 55.073 1.00 34.07 74 PRO B C 1
ATOM 1862 O O . PRO B 2 79 ? -27.891 -14.530 55.064 1.00 31.93 74 PRO B O 1
ATOM 1866 N N . GLU B 2 80 ? -27.049 -12.514 54.478 1.00 35.45 75 GLU B N 1
ATOM 1867 C CA . GLU B 2 80 ? -28.219 -12.097 53.723 1.00 38.81 75 GLU B CA 1
ATOM 1868 C C . GLU B 2 80 ? -28.186 -12.753 52.344 1.00 37.88 75 GLU B C 1
ATOM 1869 O O . GLU B 2 80 ? -29.114 -13.470 51.978 1.00 40.11 75 GLU B O 1
ATOM 1875 N N . SER B 2 81 ? -27.100 -12.527 51.600 1.00 36.52 76 SER B N 1
ATOM 1876 C CA . SER B 2 81 ? -26.957 -13.108 50.274 1.00 34.98 76 SER B CA 1
ATOM 1877 C C . SER B 2 81 ? -26.326 -14.501 50.342 1.00 34.54 76 SER B C 1
ATOM 1878 O O . SER B 2 81 ? -26.295 -15.212 49.336 1.00 34.51 76 SER B O 1
ATOM 1881 N N . LYS B 2 82 ? -25.865 -14.893 51.541 1.00 32.09 77 LYS B N 1
ATOM 1882 C CA . LYS B 2 82 ? -25.232 -16.185 51.785 1.00 31.81 77 LYS B CA 1
ATOM 1883 C C . LYS B 2 82 ? -24.026 -16.360 50.863 1.00 30.48 77 LYS B C 1
ATOM 1884 O O . LYS B 2 82 ? -23.934 -17.345 50.132 1.00 29.97 77 LYS B O 1
ATOM 1890 N N . LEU B 2 83 ? -23.115 -15.381 50.899 1.00 29.99 78 LEU B N 1
ATOM 1891 C CA . LEU B 2 83 ? -21.911 -15.399 50.084 1.00 29.26 78 LEU B CA 1
ATOM 1892 C C . LEU B 2 83 ? -20.736 -14.925 50.928 1.00 28.51 78 LEU B C 1
ATOM 1893 O O . LEU B 2 83 ? -20.909 -14.099 51.826 1.00 28.15 78 LEU B O 1
ATOM 1898 N N . TRP B 2 84 ? -19.558 -15.485 50.633 1.00 27.14 79 TRP B N 1
ATOM 1899 C CA . TRP B 2 84 ? -18.300 -14.959 51.123 1.00 26.45 79 TRP B CA 1
ATOM 1900 C C . TRP B 2 84 ? -17.932 -13.767 50.247 1.00 26.40 79 TRP B C 1
ATOM 1901 O O . TRP B 2 84 ? -18.054 -13.843 49.025 1.00 26.22 79 TRP B O 1
ATOM 1912 N N . LYS B 2 85 ? -17.533 -12.664 50.892 1.00 25.58 80 LYS B N 1
ATOM 1913 C CA . LYS B 2 85 ? -17.313 -11.402 50.207 1.00 24.66 80 LYS B CA 1
ATOM 1914 C C . LYS B 2 85 ? -16.032 -10.738 50.707 1.00 25.03 80 LYS B C 1
ATOM 1915 O O . LYS B 2 85 ? -15.577 -10.996 51.824 1.00 23.04 80 LYS B O 1
ATOM 1921 N N . SER B 2 86 ? -15.493 -9.853 49.858 1.00 24.54 81 SER B N 1
ATOM 1922 C CA . SER B 2 86 ? -14.312 -9.057 50.152 1.00 25.36 81 SER B CA 1
ATOM 1923 C C . SER B 2 86 ? -14.458 -7.686 49.494 1.00 24.31 81 SER B C 1
ATOM 1924 O O . SER B 2 86 ? -15.136 -7.563 48.473 1.00 24.98 81 SER B O 1
ATOM 1927 N N . VAL B 2 87 ? -13.823 -6.666 50.088 1.00 22.64 82 VAL B N 1
ATOM 1928 C CA . VAL B 2 87 ? -13.802 -5.324 49.524 1.00 21.71 82 VAL B CA 1
ATOM 1929 C C . VAL B 2 87 ? -13.066 -5.375 48.188 1.00 21.67 82 VAL B C 1
ATOM 1930 O O . VAL B 2 87 ? -13.492 -4.755 47.216 1.00 21.93 82 VAL B O 1
ATOM 1934 N N . CYS B 2 88 ? -11.972 -6.144 48.150 1.00 22.41 83 CYS B N 1
ATOM 1935 C CA . CYS B 2 88 ? -11.151 -6.294 46.959 1.00 23.09 83 CYS B CA 1
ATOM 1936 C C . CYS B 2 88 ? -10.905 -7.772 46.670 1.00 23.60 83 CYS B C 1
ATOM 1937 O O . CYS B 2 88 ? -9.840 -8.299 46.999 1.00 23.54 83 CYS B O 1
ATOM 1940 N N . PRO B 2 89 ? -11.872 -8.476 46.032 1.00 23.30 84 PRO B N 1
ATOM 1941 C CA . PRO B 2 89 ? -11.689 -9.881 45.675 1.00 23.08 84 PRO B CA 1
ATOM 1942 C C . PRO B 2 89 ? -10.831 -9.985 44.422 1.00 23.76 84 PRO B C 1
ATOM 1943 O O . PRO B 2 89 ? -10.974 -9.179 43.506 1.00 23.57 84 PRO B O 1
ATOM 1947 N N . HIS B 2 90 ? -9.925 -10.967 44.420 1.00 25.63 85 HIS B N 1
ATOM 1948 C CA . HIS B 2 90 ? -9.096 -11.270 43.268 1.00 26.89 85 HIS B CA 1
ATOM 1949 C C . HIS B 2 90 ? -9.991 -11.831 42.168 1.00 27.25 85 HIS B C 1
ATOM 1950 O O . HIS B 2 90 ? -10.876 -12.632 42.444 1.00 27.50 85 HIS B O 1
ATOM 1957 N N . PRO B 2 91 ? -9.828 -11.404 40.897 1.00 27.66 86 PRO B N 1
ATOM 1958 C CA . PRO B 2 91 ? -10.650 -11.936 39.810 1.00 28.73 86 PRO B CA 1
ATOM 1959 C C . PRO B 2 91 ? -10.442 -13.440 39.655 1.00 30.29 86 PRO B C 1
ATOM 1960 O O . PRO B 2 91 ? -9.311 -13.925 39.689 1.00 30.79 86 PRO B O 1
ATOM 1964 N N . GLY B 2 92 ? -11.562 -14.163 39.536 1.00 31.03 87 GLY B N 1
ATOM 1965 C CA . GLY B 2 92 ? -11.568 -15.606 39.357 1.00 32.01 87 GLY B CA 1
ATOM 1966 C C . GLY B 2 92 ? -11.514 -16.372 40.678 1.00 33.24 87 GLY B C 1
ATOM 1967 O O . GLY B 2 92 ? -11.506 -17.601 40.671 1.00 35.50 87 GLY B O 1
ATOM 1968 N N . SER B 2 93 ? -11.485 -15.645 41.803 1.00 31.94 88 SER B N 1
ATOM 1969 C CA . SER B 2 93 ? -11.360 -16.269 43.113 1.00 30.90 88 SER B CA 1
ATOM 1970 C C . SER B 2 93 ? -12.708 -16.827 43.569 1.00 30.33 88 SER B C 1
ATOM 1971 O O . SER B 2 93 ? -12.767 -17.645 44.488 1.00 30.28 88 SER B O 1
ATOM 1974 N N . GLY B 2 94 ? -13.783 -16.358 42.924 1.00 29.35 89 GLY B N 1
ATOM 1975 C CA . GLY B 2 94 ? -15.137 -16.749 43.277 1.00 28.35 89 GLY B CA 1
ATOM 1976 C C . GLY B 2 94 ? -15.666 -16.017 44.512 1.00 28.69 89 GLY B C 1
ATOM 1977 O O . GLY B 2 94 ? -16.713 -16.385 45.038 1.00 28.89 89 GLY B O 1
ATOM 1978 N N . ILE B 2 95 ? -14.949 -14.977 44.963 1.00 27.36 90 ILE B N 1
ATOM 1979 C CA . ILE B 2 95 ? -15.388 -14.160 46.084 1.00 26.76 90 ILE B CA 1
ATOM 1980 C C . ILE B 2 95 ? -16.105 -12.921 45.547 1.00 28.46 90 ILE B C 1
ATOM 1981 O O . ILE B 2 95 ? -15.618 -12.267 44.627 1.00 28.70 90 ILE B O 1
ATOM 1986 N N . SER B 2 96 ? -17.254 -12.588 46.150 1.00 28.81 91 SER B N 1
ATOM 1987 C CA . SER B 2 96 ? -18.082 -11.483 45.687 1.00 28.76 91 SER B CA 1
ATOM 1988 C C . SER B 2 96 ? -17.625 -10.168 46.315 1.00 28.45 91 SER B C 1
ATOM 1989 O O . SER B 2 96 ? -16.921 -10.172 47.324 1.00 27.90 91 SER B O 1
ATOM 1992 N N . PHE B 2 97 ? -18.036 -9.050 45.696 1.00 28.27 92 PHE B N 1
ATOM 1993 C CA . PHE B 2 97 ? -17.734 -7.716 46.193 1.00 27.15 92 PHE B CA 1
ATOM 1994 C C . PHE B 2 97 ? -18.493 -7.466 47.494 1.00 26.37 92 PHE B C 1
ATOM 1995 O O . PHE B 2 97 ? -19.677 -7.786 47.587 1.00 26.52 92 PHE B O 1
ATOM 2003 N N . LEU B 2 98 ? -17.788 -6.909 48.488 1.00 24.41 93 LEU B N 1
ATOM 2004 C CA . LEU B 2 98 ? -18.390 -6.431 49.723 1.00 23.56 93 LEU B CA 1
ATOM 2005 C C . LEU B 2 98 ? -18.536 -4.918 49.619 1.00 23.70 93 LEU B C 1
ATOM 2006 O O . LEU B 2 98 ? -17.581 -4.216 49.283 1.00 22.02 93 LEU B O 1
ATOM 2011 N N . LYS B 2 99 ? -19.749 -4.434 49.895 1.00 24.27 94 LYS B N 1
ATOM 2012 C CA . LYS B 2 99 ? -20.090 -3.038 49.683 1.00 25.45 94 LYS B CA 1
ATOM 2013 C C . LYS B 2 99 ? -20.987 -2.551 50.816 1.00 27.10 94 LYS B C 1
ATOM 2014 O O . LYS B 2 99 ? -21.640 -3.348 51.492 1.00 26.49 94 LYS B O 1
ATOM 2020 N N . LYS B 2 100 ? -20.996 -1.226 51.005 1.00 28.96 95 LYS B N 1
ATOM 2021 C CA . LYS B 2 100 ? -21.939 -0.538 51.873 1.00 31.13 95 LYS B CA 1
ATOM 2022 C C . LYS B 2 100 ? -23.340 -1.128 51.692 1.00 31.56 95 LYS B C 1
ATOM 2023 O O . LYS B 2 100 ? -23.786 -1.341 50.568 1.00 32.45 95 LYS B O 1
ATOM 2029 N N . TYR B 2 101 ? -24.012 -1.407 52.819 1.00 31.15 96 TYR B N 1
ATOM 2030 C CA . TYR B 2 101 ? -25.403 -1.845 52.890 1.00 31.61 96 TYR B CA 1
ATOM 2031 C C . TYR B 2 101 ? -25.527 -3.365 52.763 1.00 31.38 96 TYR B C 1
ATOM 2032 O O . TYR B 2 101 ? -26.623 -3.902 52.905 1.00 31.40 96 TYR B O 1
ATOM 2041 N N . ASP B 2 102 ? -24.403 -4.059 52.520 1.00 31.49 97 ASP B N 1
ATOM 2042 C CA . ASP B 2 102 ? -24.346 -5.512 52.638 1.00 29.05 97 ASP B CA 1
ATOM 2043 C C . ASP B 2 102 ? -24.418 -5.892 54.115 1.00 29.13 97 ASP B C 1
ATOM 2044 O O . ASP B 2 102 ? -24.535 -5.020 54.977 1.00 28.61 97 ASP B O 1
ATOM 2049 N N . TYR B 2 103 ? -24.331 -7.198 54.395 1.00 27.90 98 TYR B N 1
ATOM 2050 C CA . TYR B 2 103 ? -24.562 -7.702 55.737 1.00 26.20 98 TYR B CA 1
ATOM 2051 C C . TYR B 2 103 ? -23.397 -8.567 56.206 1.00 25.94 98 TYR B C 1
ATOM 2052 O O . TYR B 2 103 ? -22.727 -9.215 55.405 1.00 24.68 98 TYR B O 1
ATOM 2061 N N . LEU B 2 104 ? -23.177 -8.539 57.526 1.00 25.54 99 LEU B N 1
ATOM 2062 C CA . LEU B 2 104 ? -22.208 -9.360 58.230 1.00 25.29 99 LEU B CA 1
ATOM 2063 C C . LEU B 2 104 ? -22.956 -10.201 59.264 1.00 24.83 99 LEU B C 1
ATOM 2064 O O . LEU B 2 104 ? -24.034 -9.817 59.714 1.00 24.31 99 LEU B O 1
ATOM 2069 N N . LEU B 2 105 ? -22.368 -11.339 59.650 1.00 24.36 100 LEU B N 1
ATOM 2070 C CA . LEU B 2 105 ? -23.001 -12.219 60.618 1.00 24.40 100 LEU B CA 1
ATOM 2071 C C . LEU B 2 105 ? -22.319 -12.065 61.973 1.00 25.27 100 LEU B C 1
ATOM 2072 O O . LEU B 2 105 ? -21.131 -12.346 62.103 1.00 25.90 100 LEU B O 1
ATOM 2077 N N . SER B 2 106 ? -23.096 -11.643 62.979 1.00 27.35 101 SER B N 1
ATOM 2078 C CA . SER B 2 106 ? -22.597 -11.458 64.335 1.00 28.70 101 SER B CA 1
ATOM 2079 C C . SER B 2 106 ? -22.334 -12.803 65.012 1.00 28.56 101 SER B C 1
ATOM 2080 O O . SER B 2 106 ? -22.838 -13.838 64.580 1.00 28.38 101 SER B O 1
ATOM 2083 N N . GLU B 2 107 ? -21.569 -12.753 66.108 1.00 30.09 102 GLU B N 1
ATOM 2084 C CA . GLU B 2 107 ? -21.200 -13.924 66.888 1.00 31.71 102 GLU B CA 1
ATOM 2085 C C . GLU B 2 107 ? -22.418 -14.519 67.596 1.00 32.58 102 GLU B C 1
ATOM 2086 O O . GLU B 2 107 ? -22.306 -15.561 68.239 1.00 32.30 102 GLU B O 1
ATOM 2092 N N . GLU B 2 108 ? -23.572 -13.850 67.484 1.00 33.06 103 GLU B N 1
ATOM 2093 C CA . GLU B 2 108 ? -24.802 -14.361 68.069 1.00 33.73 103 GLU B CA 1
ATOM 2094 C C . GLU B 2 108 ? -25.785 -14.760 66.966 1.00 34.90 103 GLU B C 1
ATOM 2095 O O . GLU B 2 108 ? -26.912 -15.147 67.260 1.00 34.34 103 GLU B O 1
ATOM 2101 N N . GLY B 2 109 ? -25.347 -14.664 65.703 1.00 34.28 104 GLY B N 1
ATOM 2102 C CA . GLY B 2 109 ? -26.130 -15.126 64.567 1.00 34.34 104 GLY B CA 1
ATOM 2103 C C . GLY B 2 109 ? -27.050 -14.058 63.973 1.00 35.17 104 GLY B C 1
ATOM 2104 O O . GLY B 2 109 ? -27.987 -14.387 63.253 1.00 34.91 104 GLY B O 1
ATOM 2105 N N . GLU B 2 110 ? -26.762 -12.781 64.248 1.00 36.66 105 GLU B N 1
ATOM 2106 C CA . GLU B 2 110 ? -27.595 -11.679 63.783 1.00 39.06 105 GLU B CA 1
ATOM 2107 C C . GLU B 2 110 ? -26.967 -10.989 62.573 1.00 36.47 105 GLU B C 1
ATOM 2108 O O . GLU B 2 110 ? -25.750 -10.837 62.490 1.00 36.51 105 GLU B O 1
ATOM 2114 N N . LYS B 2 111 ? -27.827 -10.525 61.663 1.00 34.76 106 LYS B N 1
ATOM 2115 C CA . LYS B 2 111 ? -27.385 -9.796 60.486 1.00 34.09 106 LYS B CA 1
ATOM 2116 C C . LYS B 2 111 ? -27.124 -8.344 60.879 1.00 31.95 106 LYS B C 1
ATOM 2117 O O . LYS B 2 111 ? -28.012 -7.669 61.393 1.00 32.03 106 LYS B O 1
ATOM 2123 N N . LEU B 2 112 ? -25.875 -7.901 60.688 1.00 29.90 107 LEU B N 1
ATOM 2124 C CA . LEU B 2 112 ? -25.497 -6.519 60.934 1.00 28.61 107 LEU B CA 1
ATOM 2125 C C . LEU B 2 112 ? -25.180 -5.867 59.597 1.00 28.37 107 LEU B C 1
ATOM 2126 O O . LEU B 2 112 ? -24.392 -6.397 58.815 1.00 27.69 107 LEU B O 1
ATOM 2131 N N . GLN B 2 113 ? -25.805 -4.715 59.353 1.00 27.83 108 GLN B N 1
ATOM 2132 C CA . GLN B 2 113 ? -25.637 -4.019 58.093 1.00 27.16 108 GLN B CA 1
ATOM 2133 C C . GLN B 2 113 ? -24.359 -3.184 58.139 1.00 26.12 108 GLN B C 1
ATOM 2134 O O . GLN B 2 113 ? -24.088 -2.517 59.137 1.00 25.37 108 GLN B O 1
ATOM 2140 N N . ILE B 2 114 ? -23.604 -3.226 57.033 1.00 24.56 109 ILE B N 1
ATOM 2141 C CA . ILE B 2 114 ? -22.450 -2.370 56.817 1.00 23.88 109 ILE B CA 1
ATOM 2142 C C . ILE B 2 114 ? -22.939 -0.955 56.502 1.00 24.97 109 ILE B C 1
ATOM 2143 O O . ILE B 2 114 ? -23.745 -0.752 55.597 1.00 23.33 109 ILE B O 1
ATOM 2148 N N . THR B 2 115 ? -22.451 0.018 57.279 1.00 27.47 110 THR B N 1
ATOM 2149 C CA . THR B 2 115 ? -22.890 1.399 57.152 1.00 29.74 110 THR B CA 1
ATOM 2150 C C . THR B 2 115 ? -21.847 2.245 56.424 1.00 31.12 110 THR B C 1
ATOM 2151 O O . THR B 2 115 ? -22.168 3.322 55.933 1.00 33.56 110 THR B O 1
ATOM 2155 N N . GLU B 2 116 ? -20.606 1.750 56.344 1.00 33.76 111 GLU B N 1
ATOM 2156 C CA . GLU B 2 116 ? -19.526 2.479 55.693 1.00 34.17 111 GLU B CA 1
ATOM 2157 C C . GLU B 2 116 ? -18.325 1.553 55.485 1.00 32.85 111 GLU B C 1
ATOM 2158 O O . GLU B 2 116 ? -18.031 0.711 56.333 1.00 33.35 111 GLU B O 1
ATOM 2164 N N . ILE B 2 117 ? -17.641 1.727 54.345 1.00 30.27 112 ILE B N 1
ATOM 2165 C CA . ILE B 2 117 ? -16.379 1.078 54.024 1.00 27.35 112 ILE B CA 1
ATOM 2166 C C . ILE B 2 117 ? -15.430 2.143 53.485 1.00 27.39 112 ILE B C 1
ATOM 2167 O O . ILE B 2 117 ? -15.808 2.912 52.612 1.00 26.60 112 ILE B O 1
ATOM 2172 N N . LYS B 2 118 ? -14.193 2.171 53.988 1.00 29.94 113 LYS B N 1
ATOM 2173 C CA . LYS B 2 118 ? -13.209 3.108 53.468 1.00 31.33 113 LYS B CA 1
ATOM 2174 C C . LYS B 2 118 ? -11.825 2.459 53.474 1.00 30.43 113 LYS B C 1
ATOM 2175 O O . LYS B 2 118 ? -11.534 1.603 54.310 1.00 31.14 113 LYS B O 1
ATOM 2181 N N . THR B 2 119 ? -11.016 2.838 52.476 1.00 27.26 114 THR B N 1
ATOM 2182 C CA . THR B 2 119 ? -9.644 2.381 52.350 1.00 25.70 114 THR B CA 1
ATOM 2183 C C . THR B 2 119 ? -8.707 3.554 52.612 1.00 24.85 114 THR B C 1
ATOM 2184 O O . THR B 2 119 ? -9.022 4.693 52.273 1.00 24.02 114 THR B O 1
ATOM 2188 N N . PHE B 2 120 ? -7.561 3.247 53.225 1.00 25.03 115 PHE B N 1
ATOM 2189 C CA . PHE B 2 120 ? -6.590 4.249 53.629 1.00 24.98 115 PHE B CA 1
ATOM 2190 C C . PHE B 2 120 ? -5.206 3.610 53.641 1.00 24.93 115 PHE B C 1
ATOM 2191 O O . PHE B 2 120 ? -5.090 2.387 53.655 1.00 24.57 115 PHE B O 1
ATOM 2199 N N . THR B 2 121 ? -4.183 4.473 53.628 1.00 25.61 116 THR B N 1
ATOM 2200 C CA . THR B 2 121 ? -2.778 4.113 53.698 1.00 25.69 116 THR B CA 1
ATOM 2201 C C . THR B 2 121 ? -2.192 4.757 54.951 1.00 26.93 116 THR B C 1
ATOM 2202 O O . THR B 2 121 ? -2.313 5.968 55.124 1.00 28.05 116 THR B O 1
ATOM 2206 N N . THR B 2 122 ? -1.574 3.944 55.820 1.00 27.70 117 THR B N 1
ATOM 2207 C CA . THR B 2 122 ? -0.916 4.422 57.030 1.00 29.63 117 THR B CA 1
ATOM 2208 C C . THR B 2 122 ? 0.458 5.010 56.697 1.00 32.62 117 THR B C 1
ATOM 2209 O O . THR B 2 122 ? 1.071 4.633 55.700 1.00 33.58 117 THR B O 1
ATOM 2213 N N . LYS B 2 123 ? 0.941 5.922 57.557 1.00 37.16 118 LYS B N 1
ATOM 2214 C CA . LYS B 2 123 ? 2.221 6.597 57.381 1.00 40.95 118 LYS B CA 1
ATOM 2215 C C . LYS B 2 123 ? 3.363 5.587 57.410 1.00 40.27 118 LYS B C 1
ATOM 2216 O O . LYS B 2 123 ? 4.301 5.700 56.625 1.00 40.92 118 LYS B O 1
ATOM 2222 N N . GLN B 2 124 ? 3.274 4.634 58.347 1.00 38.93 119 GLN B N 1
ATOM 2223 C CA . GLN B 2 124 ? 4.243 3.559 58.490 1.00 38.96 119 GLN B CA 1
ATOM 2224 C C . GLN B 2 124 ? 3.504 2.226 58.406 1.00 35.54 119 GLN B C 1
ATOM 2225 O O . GLN B 2 124 ? 2.348 2.156 58.819 1.00 32.23 119 GLN B O 1
ATOM 2231 N N . PRO B 2 125 ? 4.130 1.137 57.885 1.00 33.63 120 PRO B N 1
ATOM 2232 C CA . PRO B 2 125 ? 3.527 -0.196 57.950 1.00 31.89 120 PRO B CA 1
ATOM 2233 C C . PRO B 2 125 ? 3.126 -0.495 59.393 1.00 30.41 120 PRO B C 1
ATOM 2234 O O . PRO B 2 125 ? 3.785 -0.048 60.326 1.00 28.82 120 PRO B O 1
ATOM 2238 N N . VAL B 2 126 ? 2.000 -1.197 59.567 1.00 29.60 121 VAL B N 1
ATOM 2239 C CA . VAL B 2 126 ? 1.561 -1.625 60.886 1.00 28.20 121 VAL B CA 1
ATOM 2240 C C . VAL B 2 126 ? 1.567 -3.150 60.897 1.00 28.75 121 VAL B C 1
ATOM 2241 O O . VAL B 2 126 ? 1.603 -3.780 59.839 1.00 28.19 121 VAL B O 1
ATOM 2245 N N . PHE B 2 127 ? 1.567 -3.728 62.102 1.00 29.19 122 PHE B N 1
ATOM 2246 C CA . PHE B 2 127 ? 1.523 -5.171 62.258 1.00 30.43 122 PHE B CA 1
ATOM 2247 C C . PHE B 2 127 ? 0.110 -5.685 61.999 1.00 29.49 122 PHE B C 1
ATOM 2248 O O . PHE B 2 127 ? -0.860 -5.099 62.474 1.00 28.76 122 PHE B O 1
ATOM 2256 N N . ILE B 2 128 ? 0.025 -6.800 61.258 1.00 28.36 123 ILE B N 1
ATOM 2257 C CA . ILE B 2 128 ? -1.229 -7.458 60.922 1.00 28.27 123 ILE B CA 1
ATOM 2258 C C . ILE B 2 128 ? -1.052 -8.968 61.060 1.00 28.77 123 ILE B C 1
ATOM 2259 O O . ILE B 2 128 ? 0.062 -9.469 60.925 1.00 31.41 123 ILE B O 1
ATOM 2264 N N . TYR B 2 129 ? -2.166 -9.685 61.278 1.00 28.04 124 TYR B N 1
ATOM 2265 C CA . TYR B 2 129 ? -2.124 -11.085 61.670 1.00 27.75 124 TYR B CA 1
ATOM 2266 C C . TYR B 2 129 ? -3.175 -11.896 60.921 1.00 27.52 124 TYR B C 1
ATOM 2267 O O . TYR B 2 129 ? -4.308 -11.453 60.769 1.00 29.55 124 TYR B O 1
ATOM 2276 N N . HIS B 2 130 ? -2.794 -13.103 60.493 1.00 27.78 125 HIS B N 1
ATOM 2277 C CA . HIS B 2 130 ? -3.760 -14.084 60.022 1.00 29.06 125 HIS B CA 1
ATOM 2278 C C . HIS B 2 130 ? -3.635 -15.364 60.848 1.00 29.00 125 HIS B C 1
ATOM 2279 O O . HIS B 2 130 ? -2.569 -15.662 61.391 1.00 29.04 125 HIS B O 1
ATOM 2286 N N . ILE B 2 131 ? -4.742 -16.108 60.939 1.00 28.99 126 ILE B N 1
ATOM 2287 C CA . ILE B 2 131 ? -4.797 -17.318 61.744 1.00 29.47 126 ILE B CA 1
ATOM 2288 C C . ILE B 2 131 ? -5.424 -18.444 60.926 1.00 31.31 126 ILE B C 1
ATOM 2289 O O . ILE B 2 131 ? -6.134 -18.191 59.955 1.00 30.96 126 ILE B O 1
ATOM 2294 N N . GLN B 2 132 ? -5.146 -19.684 61.347 1.00 31.79 127 GLN B N 1
ATOM 2295 C CA . GLN B 2 132 ? -5.773 -20.864 60.778 1.00 33.79 127 GLN B CA 1
ATOM 2296 C C . GLN B 2 132 ? -6.607 -21.544 61.859 1.00 32.72 127 GLN B C 1
ATOM 2297 O O . GLN B 2 132 ? -6.170 -21.683 62.999 1.00 33.58 127 GLN B O 1
ATOM 2303 N N . VAL B 2 133 ? -7.827 -21.928 61.484 1.00 31.50 128 VAL B N 1
ATOM 2304 C CA . VAL B 2 133 ? -8.800 -22.472 62.415 1.00 30.75 128 VAL B CA 1
ATOM 2305 C C . VAL B 2 133 ? -9.303 -23.788 61.835 1.00 30.85 128 VAL B C 1
ATOM 2306 O O . VAL B 2 133 ? -9.794 -23.819 60.709 1.00 29.79 128 VAL B O 1
ATOM 2310 N N . GLU B 2 134 ? -9.154 -24.868 62.610 1.00 32.55 129 GLU B N 1
ATOM 2311 C CA . GLU B 2 134 ? -9.426 -26.206 62.110 1.00 33.73 129 GLU B CA 1
ATOM 2312 C C . GLU B 2 134 ? -10.928 -26.341 61.867 1.00 32.50 129 GLU B C 1
ATOM 2313 O O . GLU B 2 134 ? -11.718 -25.677 62.530 1.00 32.50 129 GLU B O 1
ATOM 2319 N N . ASN B 2 135 ? -11.287 -27.162 60.870 1.00 33.21 130 ASN B N 1
ATOM 2320 C CA . ASN B 2 135 ? -12.647 -27.611 60.599 1.00 33.53 130 ASN B CA 1
ATOM 2321 C C . ASN B 2 135 ? -13.449 -26.543 59.855 1.00 33.36 130 ASN B C 1
ATOM 2322 O O . ASN B 2 135 ? -13.798 -26.751 58.695 1.00 34.39 130 ASN B O 1
ATOM 2327 N N . ASN B 2 136 ? -13.750 -25.419 60.523 1.00 31.92 131 ASN B N 1
ATOM 2328 C CA . ASN B 2 136 ? -14.664 -24.424 59.978 1.00 30.05 131 ASN B CA 1
ATOM 2329 C C . ASN B 2 136 ? -13.920 -23.326 59.219 1.00 29.13 131 ASN B C 1
ATOM 2330 O O . ASN B 2 136 ? -14.518 -22.637 58.394 1.00 27.05 131 ASN B O 1
ATOM 2335 N N . HIS B 2 137 ? -12.628 -23.150 59.526 1.00 29.44 132 HIS B N 1
ATOM 2336 C CA . HIS B 2 137 ? -11.764 -22.184 58.859 1.00 29.88 132 HIS B CA 1
ATOM 2337 C C . HIS B 2 137 ? -12.368 -20.786 58.904 1.00 29.02 132 HIS B C 1
ATOM 2338 O O . HIS B 2 137 ? -12.296 -20.038 57.931 1.00 30.25 132 HIS B O 1
ATOM 2345 N N . ASN B 2 138 ? -12.943 -20.434 60.055 1.00 28.87 133 ASN B N 1
ATOM 2346 C CA . ASN B 2 138 ? -13.480 -19.099 60.258 1.00 27.74 133 ASN B CA 1
ATOM 2347 C C . ASN B 2 138 ? -13.492 -18.766 61.750 1.00 27.10 133 ASN B C 1
ATOM 2348 O O . ASN B 2 138 ? -13.216 -19.622 62.589 1.00 26.90 133 ASN B O 1
ATOM 2353 N N . PHE B 2 139 ? -13.810 -17.503 62.058 1.00 25.77 134 PHE B N 1
ATOM 2354 C CA . PHE B 2 139 ? -13.784 -16.969 63.411 1.00 23.96 134 PHE B CA 1
ATOM 2355 C C . PHE B 2 139 ? -14.540 -15.642 63.434 1.00 22.43 134 PHE B C 1
ATOM 2356 O O . PHE B 2 139 ? -14.977 -15.152 62.390 1.00 23.45 134 PHE B O 1
ATOM 2364 N N . PHE B 2 140 ? -14.670 -15.066 64.632 1.00 20.72 135 PHE B N 1
ATOM 2365 C CA . PHE B 2 140 ? -15.330 -13.784 64.815 1.00 20.49 135 PHE B CA 1
ATOM 2366 C C . PHE B 2 140 ? -14.304 -12.710 65.170 1.00 21.60 135 PHE B C 1
ATOM 2367 O O . PHE B 2 140 ? -13.597 -12.814 66.173 1.00 22.07 135 PHE B O 1
ATOM 2375 N N . ALA B 2 141 ? -14.204 -11.715 64.280 1.00 21.86 136 ALA B N 1
ATOM 2376 C CA . ALA B 2 141 ? -13.351 -10.553 64.449 1.00 22.06 136 ALA B CA 1
ATOM 2377 C C . ALA B 2 141 ? -14.240 -9.350 64.753 1.00 22.31 136 ALA B C 1
ATOM 2378 O O . ALA B 2 141 ? -15.116 -9.019 63.958 1.00 21.26 136 ALA B O 1
ATOM 2380 N N . ASN B 2 142 ? -14.003 -8.719 65.913 1.00 22.27 137 ASN B N 1
ATOM 2381 C CA . ASN B 2 142 ? -14.888 -7.707 66.471 1.00 22.92 137 ASN B CA 1
ATOM 2382 C C . ASN B 2 142 ? -16.351 -8.120 66.282 1.00 23.59 137 ASN B C 1
ATOM 2383 O O . ASN B 2 142 ? -17.193 -7.289 65.943 1.00 23.77 137 ASN B O 1
ATOM 2388 N N . GLY B 2 143 ? -16.628 -9.421 66.469 1.00 23.45 138 GLY B N 1
ATOM 2389 C CA . GLY B 2 143 ? -17.980 -9.958 66.533 1.00 22.36 138 GLY B CA 1
ATOM 2390 C C . GLY B 2 143 ? -18.615 -10.275 65.175 1.00 22.79 138 GLY B C 1
ATOM 2391 O O . GLY B 2 143 ? -19.806 -10.577 65.117 1.00 24.03 138 GLY B O 1
ATOM 2392 N N . VAL B 2 144 ? -17.838 -10.236 64.083 1.00 21.67 139 VAL B N 1
ATOM 2393 C CA . VAL B 2 144 ? -18.383 -10.602 62.781 1.00 20.22 139 VAL B CA 1
ATOM 2394 C C . VAL B 2 144 ? -17.578 -11.757 62.180 1.00 20.45 139 VAL B C 1
ATOM 2395 O O . VAL B 2 144 ? -16.384 -11.879 62.434 1.00 20.48 139 VAL B O 1
ATOM 2399 N N . LEU B 2 145 ? -18.247 -12.601 61.377 1.00 20.51 140 LEU B N 1
ATOM 2400 C CA . LEU B 2 145 ? -17.654 -13.823 60.856 1.00 20.69 140 LEU B CA 1
ATOM 2401 C C . LEU B 2 145 ? -16.673 -13.513 59.724 1.00 21.01 140 LEU B C 1
ATOM 2402 O O . LEU B 2 145 ? -17.028 -12.883 58.731 1.00 20.58 140 LEU B O 1
ATOM 2407 N N . ALA B 2 146 ? -15.440 -14.002 59.889 1.00 22.26 141 ALA B N 1
ATOM 2408 C CA . ALA B 2 146 ? -14.360 -13.769 58.941 1.00 24.94 141 ALA B CA 1
ATOM 2409 C C . ALA B 2 146 ? -13.706 -15.103 58.591 1.00 26.22 141 ALA B C 1
ATOM 2410 O O . ALA B 2 146 ? -13.678 -16.012 59.417 1.00 25.20 141 ALA B O 1
ATOM 2412 N N . HIS B 2 147 ? -13.176 -15.201 57.366 1.00 29.22 142 HIS B N 1
ATOM 2413 C CA . HIS B 2 147 ? -12.573 -16.437 56.894 1.00 30.90 142 HIS B CA 1
ATOM 2414 C C . HIS B 2 147 ? -11.129 -16.521 57.378 1.00 32.59 142 HIS B C 1
ATOM 2415 O O . HIS B 2 147 ? -10.405 -15.526 57.350 1.00 32.45 142 HIS B O 1
ATOM 2422 N N . ALA B 2 148 ? -10.728 -17.716 57.827 1.00 34.90 143 ALA B N 1
ATOM 2423 C CA . ALA B 2 148 ? -9.350 -17.960 58.219 1.00 40.86 143 ALA B CA 1
ATOM 2424 C C . ALA B 2 148 ? -8.550 -18.431 57.007 1.00 46.13 143 ALA B C 1
ATOM 2425 O O . ALA B 2 148 ? -9.093 -19.070 56.110 1.00 47.88 143 ALA B O 1
ATOM 2427 N N . MET B 2 149 ? -7.252 -18.104 57.002 1.00 54.79 144 MET B N 1
ATOM 2428 C CA . MET B 2 149 ? -6.326 -18.514 55.958 1.00 63.29 144 MET B CA 1
ATOM 2429 C C . MET B 2 149 ? -6.429 -20.023 55.745 1.00 63.36 144 MET B C 1
ATOM 2430 O O . MET B 2 149 ? -6.104 -20.802 56.638 1.00 63.14 144 MET B O 1
ATOM 2435 N N . GLN B 2 150 ? -6.936 -20.442 54.591 1.00 66.29 145 GLN B N 1
ATOM 2436 C CA . GLN B 2 150 ? -7.081 -21.896 54.324 1.00 69.21 145 GLN B CA 1
ATOM 2437 C C . GLN B 2 150 ? -5.693 -22.507 54.177 1.00 69.40 145 GLN B C 1
ATOM 2438 O O . GLN B 2 150 ? -5.062 -22.163 53.176 1.00 69.35 145 GLN B O 1
ATOM 2444 N N . ASN C 1 1 ? 7.015 8.698 86.598 1.00 40.80 -4 ASN C N 1
ATOM 2445 C CA . ASN C 1 1 ? 6.433 8.122 87.848 1.00 40.32 -4 ASN C CA 1
ATOM 2446 C C . ASN C 1 1 ? 4.991 7.695 87.579 1.00 38.37 -4 ASN C C 1
ATOM 2447 O O . ASN C 1 1 ? 4.512 7.780 86.452 1.00 38.42 -4 ASN C O 1
ATOM 2452 N N . LEU C 1 2 ? 4.292 7.264 88.632 1.00 37.06 -3 LEU C N 1
ATOM 2453 C CA . LEU C 1 2 ? 2.968 6.690 88.466 1.00 35.25 -3 LEU C CA 1
ATOM 2454 C C . LEU C 1 2 ? 1.945 7.478 89.278 1.00 35.62 -3 LEU C C 1
ATOM 2455 O O . LEU C 1 2 ? 0.943 6.918 89.719 1.00 34.42 -3 LEU C O 1
ATOM 2460 N N . ARG C 1 3 ? 2.187 8.789 89.425 1.00 35.94 -2 ARG C N 1
ATOM 2461 C CA . ARG C 1 3 ? 1.339 9.660 90.229 1.00 37.71 -2 ARG C CA 1
ATOM 2462 C C . ARG C 1 3 ? -0.027 9.872 89.574 1.00 35.29 -2 ARG C C 1
ATOM 2463 O O . ARG C 1 3 ? -0.999 10.135 90.277 1.00 35.55 -2 ARG C O 1
ATOM 2471 N N . GLY C 1 4 ? -0.099 9.762 88.241 1.00 33.15 -1 GLY C N 1
ATOM 2472 C CA . GLY C 1 4 ? -1.369 9.861 87.533 1.00 31.24 -1 GLY C CA 1
ATOM 2473 C C . GLY C 1 4 ? -1.957 8.489 87.196 1.00 30.18 -1 GLY C C 1
ATOM 2474 O O . GLY C 1 4 ? -3.066 8.385 86.670 1.00 30.17 -1 GLY C O 1
ATOM 2475 N N . GLY C 1 5 ? -1.205 7.433 87.517 1.00 27.88 0 GLY C N 1
ATOM 2476 C CA . GLY C 1 5 ? -1.583 6.083 87.139 1.00 27.01 0 GLY C CA 1
ATOM 2477 C C . GLY C 1 5 ? -1.106 5.743 85.729 1.00 26.16 0 GLY C C 1
ATOM 2478 O O . GLY C 1 5 ? -0.445 6.563 85.084 1.00 25.63 0 GLY C O 1
ATOM 2479 N N . ALA C 1 6 ? -1.452 4.530 85.275 1.00 24.09 1 ALA C N 1
ATOM 2480 C CA . ALA C 1 6 ? -1.071 4.028 83.962 1.00 23.99 1 ALA C CA 1
ATOM 2481 C C . ALA C 1 6 ? -1.963 2.848 83.572 1.00 23.44 1 ALA C C 1
ATOM 2482 O O . ALA C 1 6 ? -2.561 2.212 84.437 1.00 23.89 1 ALA C O 1
ATOM 2484 N N . PHE C 1 7 ? -2.048 2.576 82.262 1.00 22.82 2 PHE C N 1
ATOM 2485 C CA . PHE C 1 7 ? -2.838 1.482 81.716 1.00 22.64 2 PHE C CA 1
ATOM 2486 C C . PHE C 1 7 ? -1.920 0.391 81.170 1.00 22.22 2 PHE C C 1
ATOM 2487 O O . PHE C 1 7 ? -0.839 0.687 80.661 1.00 23.12 2 PHE C O 1
ATOM 2495 N N . VAL C 1 8 ? -2.385 -0.865 81.239 1.00 21.85 3 VAL C N 1
ATOM 2496 C CA . VAL C 1 8 ? -1.680 -1.997 80.656 1.00 21.87 3 VAL C CA 1
ATOM 2497 C C . VAL C 1 8 ? -1.569 -1.789 79.148 1.00 21.52 3 VAL C C 1
ATOM 2498 O O . VAL C 1 8 ? -2.332 -1.015 78.568 1.00 20.79 3 VAL C O 1
ATOM 2502 N N . SER C 1 9 ? -0.623 -2.503 78.530 1.00 22.34 4 SER C N 1
ATOM 2503 C CA . SER C 1 9 ? -0.177 -2.227 77.172 1.00 23.83 4 SER C CA 1
ATOM 2504 C C . SER C 1 9 ? -1.271 -2.500 76.139 1.00 24.02 4 SER C C 1
ATOM 2505 O O . SER C 1 9 ? -1.297 -1.850 75.100 1.00 24.19 4 SER C O 1
ATOM 2508 N N . ASN C 1 10 ? -2.184 -3.432 76.431 1.00 25.32 5 ASN C N 1
ATOM 2509 C CA . ASN C 1 10 ? -3.217 -3.794 75.470 1.00 26.83 5 ASN C CA 1
ATOM 2510 C C . ASN C 1 10 ? -4.489 -2.965 75.659 1.00 27.53 5 ASN C C 1
ATOM 2511 O O . ASN C 1 10 ? -5.525 -3.313 75.098 1.00 28.37 5 ASN C O 1
ATOM 2516 N N . THR C 1 11 ? -4.404 -1.863 76.421 1.00 27.40 6 THR C N 1
ATOM 2517 C CA . THR C 1 11 ? -5.506 -0.914 76.518 1.00 26.15 6 THR C CA 1
ATOM 2518 C C . THR C 1 11 ? -5.655 -0.193 75.181 1.00 26.29 6 THR C C 1
ATOM 2519 O O . THR C 1 11 ? -4.668 0.272 74.621 1.00 26.03 6 THR C O 1
ATOM 2523 N N . GLN C 1 12 ? -6.897 -0.108 74.686 1.00 26.34 7 GLN C N 1
ATOM 2524 C CA . GLN C 1 12 ? -7.197 0.551 73.424 1.00 26.11 7 GLN C CA 1
ATOM 2525 C C . GLN C 1 12 ? -7.498 2.026 73.675 1.00 26.28 7 GLN C C 1
ATOM 2526 O O . GLN C 1 12 ? -8.293 2.358 74.552 1.00 26.84 7 GLN C O 1
ATOM 2532 N N . ILE C 1 13 ? -6.848 2.897 72.893 1.00 25.48 8 ILE C N 1
ATOM 2533 C CA . ILE C 1 13 ? -7.079 4.331 72.941 1.00 25.26 8 ILE C CA 1
ATOM 2534 C C . ILE C 1 13 ? -7.879 4.712 71.701 1.00 26.01 8 ILE C C 1
ATOM 2535 O O . ILE C 1 13 ? -7.595 4.228 70.610 1.00 27.30 8 ILE C O 1
ATOM 2540 N N . THR C 1 14 ? -8.889 5.565 71.882 1.00 26.39 9 THR C N 1
ATOM 2541 C CA . THR C 1 14 ? -9.696 6.021 70.762 1.00 27.92 9 THR C CA 1
ATOM 2542 C C . THR C 1 14 ? -8.996 7.189 70.076 1.00 28.94 9 THR C C 1
ATOM 2543 O O . THR C 1 14 ? -8.835 8.255 70.672 1.00 29.12 9 THR C O 1
ATOM 2547 N N . MET C 1 15 ? -8.602 6.965 68.815 1.00 30.41 10 MET C N 1
ATOM 2548 C CA . MET C 1 15 ? -8.000 7.981 67.964 1.00 31.85 10 MET C CA 1
ATOM 2549 C C . MET C 1 15 ? -9.070 8.994 67.562 1.00 32.67 10 MET C C 1
ATOM 2550 O O . MET C 1 15 ? -10.257 8.753 67.777 1.00 35.17 10 MET C O 1
ATOM 2555 N N . ALA C 1 16 ? -8.633 10.125 66.989 1.00 33.65 11 ALA C N 1
ATOM 2556 C CA . ALA C 1 16 ? -9.499 11.246 66.642 1.00 34.66 11 ALA C CA 1
ATOM 2557 C C . ALA C 1 16 ? -10.573 10.836 65.632 1.00 34.55 11 ALA C C 1
ATOM 2558 O O . ALA C 1 16 ? -11.670 11.392 65.624 1.00 32.73 11 ALA C O 1
ATOM 2560 N N . ASP C 1 17 ? -10.246 9.855 64.782 1.00 36.92 12 ASP C N 1
ATOM 2561 C CA . ASP C 1 17 ? -11.137 9.401 63.724 1.00 37.94 12 ASP C CA 1
ATOM 2562 C C . ASP C 1 17 ? -11.981 8.221 64.207 1.00 37.26 12 ASP C C 1
ATOM 2563 O O . ASP C 1 17 ? -12.692 7.599 63.417 1.00 34.12 12 ASP C O 1
ATOM 2568 N N . LYS C 1 18 ? -11.888 7.934 65.514 1.00 37.33 13 LYS C N 1
ATOM 2569 C CA . LYS C 1 18 ? -12.638 6.887 66.195 1.00 37.32 13 LYS C CA 1
ATOM 2570 C C . LYS C 1 18 ? -12.064 5.500 65.897 1.00 36.41 13 LYS C C 1
ATOM 2571 O O . LYS C 1 18 ? -12.681 4.489 66.225 1.00 36.50 13 LYS C O 1
ATOM 2577 N N . GLN C 1 19 ? -10.874 5.450 65.293 1.00 35.34 14 GLN C N 1
ATOM 2578 C CA . GLN C 1 19 ? -10.142 4.196 65.227 1.00 36.25 14 GLN C CA 1
ATOM 2579 C C . GLN C 1 19 ? -9.589 3.889 66.615 1.00 35.36 14 GLN C C 1
ATOM 2580 O O . GLN C 1 19 ? -9.586 4.753 67.493 1.00 34.24 14 GLN C O 1
ATOM 2586 N N . LYS C 1 20 ? -9.135 2.646 66.803 1.00 34.42 15 LYS C N 1
ATOM 2587 C CA . LYS C 1 20 ? -8.568 2.236 68.078 1.00 33.92 15 LYS C CA 1
ATOM 2588 C C . LYS C 1 20 ? -7.118 1.808 67.876 1.00 31.40 15 LYS C C 1
ATOM 2589 O O . LYS C 1 20 ? -6.799 1.100 66.923 1.00 28.92 15 LYS C O 1
ATOM 2595 N N . LYS C 1 21 ? -6.251 2.251 68.791 1.00 31.11 16 LYS C N 1
ATOM 2596 C CA . LYS C 1 21 ? -4.862 1.828 68.798 1.00 29.74 16 LYS C CA 1
ATOM 2597 C C . LYS C 1 21 ? -4.496 1.411 70.216 1.00 29.08 16 LYS C C 1
ATOM 2598 O O . LYS C 1 21 ? -4.977 2.003 71.178 1.00 29.13 16 LYS C O 1
ATOM 2604 N N . PHE C 1 22 ? -3.667 0.370 70.327 1.00 27.62 17 PHE C N 1
ATOM 2605 C CA . PHE C 1 22 ? -3.103 -0.019 71.607 1.00 27.30 17 PHE C CA 1
ATOM 2606 C C . PHE C 1 22 ? -2.247 1.125 72.147 1.00 27.26 17 PHE C C 1
ATOM 2607 O O . PHE C 1 22 ? -1.539 1.781 71.383 1.00 26.27 17 PHE C O 1
ATOM 2615 N N . ILE C 1 23 ? -2.314 1.342 73.469 1.00 26.61 18 ILE C N 1
ATOM 2616 C CA . ILE C 1 23 ? -1.598 2.428 74.127 1.00 26.79 18 ILE C CA 1
ATOM 2617 C C . ILE C 1 23 ? -0.083 2.263 73.966 1.00 27.49 18 ILE C C 1
ATOM 2618 O O . ILE C 1 23 ? 0.643 3.252 74.026 1.00 29.47 18 ILE C O 1
ATOM 2623 N N . ASN C 1 24 ? 0.395 1.028 73.759 1.00 28.57 19 ASN C N 1
ATOM 2624 C CA . ASN C 1 24 ? 1.830 0.790 73.647 1.00 31.94 19 ASN C CA 1
ATOM 2625 C C . ASN C 1 24 ? 2.336 1.132 72.245 1.00 33.08 19 ASN C C 1
ATOM 2626 O O . ASN C 1 24 ? 3.537 1.070 72.000 1.00 34.90 19 ASN C O 1
ATOM 2631 N N . GLU C 1 25 ? 1.415 1.496 71.341 1.00 34.44 20 GLU C N 1
ATOM 2632 C CA . GLU C 1 25 ? 1.757 1.857 69.974 1.00 34.11 20 GLU C CA 1
ATOM 2633 C C . GLU C 1 25 ? 1.541 3.353 69.756 1.00 34.14 20 GLU C C 1
ATOM 2634 O O . GLU C 1 25 ? 1.914 3.878 68.710 1.00 35.39 20 GLU C O 1
ATOM 2640 N N . ILE C 1 26 ? 0.937 4.026 70.748 1.00 33.28 21 ILE C N 1
ATOM 2641 C CA . ILE C 1 26 ? 0.736 5.469 70.723 1.00 32.40 21 ILE C CA 1
ATOM 2642 C C . ILE C 1 26 ? 2.088 6.168 70.579 1.00 32.54 21 ILE C C 1
ATOM 2643 O O . ILE C 1 26 ? 3.086 5.751 71.170 1.00 30.27 21 ILE C O 1
ATOM 2648 N N . GLN C 1 27 ? 2.100 7.238 69.776 1.00 33.39 22 GLN C N 1
ATOM 2649 C CA . GLN C 1 27 ? 3.295 8.034 69.569 1.00 34.65 22 GLN C CA 1
ATOM 2650 C C . GLN C 1 27 ? 2.953 9.508 69.730 1.00 35.48 22 GLN C C 1
ATOM 2651 O O . GLN C 1 27 ? 1.825 9.928 69.464 1.00 33.78 22 GLN C O 1
ATOM 2657 N N . GLU C 1 28 ? 3.970 10.276 70.137 1.00 37.01 23 GLU C N 1
ATOM 2658 C CA . GLU C 1 28 ? 3.908 11.724 70.234 1.00 38.10 23 GLU C CA 1
ATOM 2659 C C . GLU C 1 28 ? 3.376 12.284 68.918 1.00 38.46 23 GLU C C 1
ATOM 2660 O O . GLU C 1 28 ? 3.848 11.913 67.846 1.00 39.63 23 GLU C O 1
ATOM 2666 N N . GLY C 1 29 ? 2.374 13.162 69.011 1.00 38.71 24 GLY C N 1
ATOM 2667 C CA . GLY C 1 29 ? 1.812 13.780 67.822 1.00 39.45 24 GLY C CA 1
ATOM 2668 C C . GLY C 1 29 ? 0.536 13.086 67.350 1.00 41.32 24 GLY C C 1
ATOM 2669 O O . GLY C 1 29 ? -0.203 13.643 66.538 1.00 43.02 24 GLY C O 1
ATOM 2670 N N . ASP C 1 30 ? 0.278 11.875 67.866 1.00 40.66 25 ASP C N 1
ATOM 2671 C CA . ASP C 1 30 ? -0.957 11.171 67.553 1.00 40.29 25 ASP C CA 1
ATOM 2672 C C . ASP C 1 30 ? -2.150 11.997 68.022 1.00 38.54 25 ASP C C 1
ATOM 2673 O O . ASP C 1 30 ? -2.143 12.539 69.124 1.00 38.95 25 ASP C O 1
ATOM 2678 N N . LEU C 1 31 ? -3.176 12.071 67.170 1.00 38.01 26 LEU C N 1
ATOM 2679 C CA . LEU C 1 31 ? -4.407 12.786 67.471 1.00 37.02 26 LEU C CA 1
ATOM 2680 C C . LEU C 1 31 ? -5.409 11.809 68.085 1.00 34.77 26 LEU C C 1
ATOM 2681 O O . LEU C 1 31 ? -5.734 10.788 67.478 1.00 33.05 26 LEU C O 1
ATOM 2686 N N . VAL C 1 32 ? -5.889 12.137 69.291 1.00 33.41 27 VAL C N 1
ATOM 2687 C CA . VAL C 1 32 ? -6.788 11.260 70.025 1.00 31.97 27 VAL C CA 1
ATOM 2688 C C . VAL C 1 32 ? -8.106 11.985 70.281 1.00 31.33 27 VAL C C 1
ATOM 2689 O O . VAL C 1 32 ? -8.158 13.215 70.320 1.00 32.38 27 VAL C O 1
ATOM 2693 N N . ARG C 1 33 ? -9.172 11.196 70.437 1.00 29.88 28 ARG C N 1
ATOM 2694 C CA . ARG C 1 33 ? -10.454 11.704 70.889 1.00 27.96 28 ARG C CA 1
ATOM 2695 C C . ARG C 1 33 ? -10.332 12.102 72.356 1.00 28.38 28 ARG C C 1
ATOM 2696 O O . ARG C 1 33 ? -9.774 11.365 73.167 1.00 26.67 28 ARG C O 1
ATOM 2704 N N . SER C 1 34 ? -10.859 13.287 72.669 1.00 29.74 29 SER C N 1
ATOM 2705 C CA . SER C 1 34 ? -10.730 13.892 73.982 1.00 31.65 29 SER C CA 1
ATOM 2706 C C . SER C 1 34 ? -12.019 14.651 74.297 1.00 32.19 29 SER C C 1
ATOM 2707 O O . SER C 1 34 ? -12.869 14.800 73.425 1.00 32.74 29 SER C O 1
ATOM 2710 N N . TYR C 1 35 ? -12.171 15.110 75.543 1.00 34.30 30 TYR C N 1
ATOM 2711 C CA . TYR C 1 35 ? -13.450 15.633 75.997 1.00 35.99 30 TYR C CA 1
ATOM 2712 C C . TYR C 1 35 ? -13.230 16.839 76.901 1.00 37.65 30 TYR C C 1
ATOM 2713 O O . TYR C 1 35 ? -12.407 16.791 77.812 1.00 36.48 30 TYR C O 1
ATOM 2722 N N . SER C 1 36 ? -13.973 17.916 76.630 1.00 40.00 31 SER C N 1
ATOM 2723 C CA . SER C 1 36 ? -13.996 19.067 77.513 1.00 42.66 31 SER C CA 1
ATOM 2724 C C . SER C 1 36 ? -15.273 19.016 78.342 1.00 43.21 31 SER C C 1
ATOM 2725 O O . SER C 1 36 ? -16.373 19.051 77.793 1.00 43.58 31 SER C O 1
ATOM 2728 N N . ILE C 1 37 ? -15.106 18.926 79.665 1.00 44.16 32 ILE C N 1
ATOM 2729 C CA . ILE C 1 37 ? -16.212 18.639 80.562 1.00 47.80 32 ILE C CA 1
ATOM 2730 C C . ILE C 1 37 ? -17.165 19.835 80.646 1.00 52.06 32 ILE C C 1
ATOM 2731 O O . ILE C 1 37 ? -18.335 19.666 80.991 1.00 53.35 32 ILE C O 1
ATOM 2736 N N . THR C 1 38 ? -16.667 21.037 80.320 1.00 54.94 33 THR C N 1
ATOM 2737 C CA . THR C 1 38 ? -17.465 22.250 80.448 1.00 59.20 33 THR C CA 1
ATOM 2738 C C . THR C 1 38 ? -18.368 22.432 79.227 1.00 58.28 33 THR C C 1
ATOM 2739 O O . THR C 1 38 ? -19.554 22.727 79.371 1.00 58.18 33 THR C O 1
ATOM 2743 N N . ASP C 1 39 ? -17.797 22.249 78.031 1.00 60.38 34 ASP C N 1
ATOM 2744 C CA . ASP C 1 39 ? -18.543 22.367 76.786 1.00 60.90 34 ASP C CA 1
ATOM 2745 C C . ASP C 1 39 ? -19.449 21.152 76.603 1.00 59.72 34 ASP C C 1
ATOM 2746 O O . ASP C 1 39 ? -20.481 21.249 75.942 1.00 59.81 34 ASP C O 1
ATOM 2751 N N . GLU C 1 40 ? -19.039 20.018 77.190 1.00 56.95 35 GLU C N 1
ATOM 2752 C CA . GLU C 1 40 ? -19.681 18.726 76.995 1.00 55.40 35 GLU C CA 1
ATOM 2753 C C . GLU C 1 40 ? -19.598 18.333 75.520 1.00 53.23 35 GLU C C 1
ATOM 2754 O O . GLU C 1 40 ? -20.574 17.862 74.939 1.00 52.90 35 GLU C O 1
ATOM 2760 N N . THR C 1 41 ? -18.414 18.535 74.927 1.00 51.21 36 THR C N 1
ATOM 2761 C CA . THR C 1 41 ? -18.171 18.267 73.517 1.00 49.68 36 THR C CA 1
ATOM 2762 C C . THR C 1 41 ? -16.872 17.480 73.353 1.00 46.57 36 THR C C 1
ATOM 2763 O O . THR C 1 41 ? -15.975 17.573 74.189 1.00 45.37 36 THR C O 1
ATOM 2767 N N . PHE C 1 42 ? -16.785 16.734 72.246 1.00 44.33 37 PHE C N 1
ATOM 2768 C CA . PHE C 1 42 ? -15.618 15.941 71.891 1.00 43.29 37 PHE C CA 1
ATOM 2769 C C . PHE C 1 42 ? -14.706 16.756 70.977 1.00 45.99 37 PHE C C 1
ATOM 2770 O O . PHE C 1 42 ? -15.174 17.459 70.082 1.00 48.68 37 PHE C O 1
ATOM 2778 N N . GLN C 1 43 ? -13.397 16.666 71.231 1.00 46.20 38 GLN C N 1
ATOM 2779 C CA . GLN C 1 43 ? -12.403 17.425 70.491 1.00 47.23 38 GLN C CA 1
ATOM 2780 C C . GLN C 1 43 ? -11.203 16.522 70.233 1.00 48.09 38 GLN C C 1
ATOM 2781 O O . GLN C 1 43 ? -10.931 15.623 71.026 1.00 50.48 38 GLN C O 1
ATOM 2787 N N . GLN C 1 44 ? -10.508 16.752 69.112 1.00 47.67 39 GLN C N 1
ATOM 2788 C CA . GLN C 1 44 ? -9.236 16.085 68.882 1.00 47.53 39 GLN C CA 1
ATOM 2789 C C . GLN C 1 44 ? -8.122 16.881 69.557 1.00 45.51 39 GLN C C 1
ATOM 2790 O O . GLN C 1 44 ? -8.196 18.104 69.660 1.00 45.52 39 GLN C O 1
ATOM 2796 N N . ASN C 1 45 ? -7.110 16.151 70.041 1.00 42.97 40 ASN C N 1
ATOM 2797 C CA . ASN C 1 45 ? -5.946 16.722 70.693 1.00 39.99 40 ASN C CA 1
ATOM 2798 C C . ASN C 1 45 ? -4.760 15.790 70.469 1.00 40.28 40 ASN C C 1
ATOM 2799 O O . ASN C 1 45 ? -4.942 14.591 70.258 1.00 39.13 40 ASN C O 1
ATOM 2804 N N . ALA C 1 46 ? -3.555 16.370 70.521 1.00 40.06 41 ALA C N 1
ATOM 2805 C CA . ALA C 1 46 ? -2.318 15.660 70.246 1.00 39.90 41 ALA C CA 1
ATOM 2806 C C . ALA C 1 46 ? -1.735 15.105 71.542 1.00 39.09 41 ALA C C 1
ATOM 2807 O O . ALA C 1 46 ? -1.805 15.747 72.586 1.00 38.65 41 ALA C O 1
ATOM 2809 N N . VAL C 1 47 ? -1.163 13.900 71.450 1.00 38.92 42 VAL C N 1
ATOM 2810 C CA . VAL C 1 47 ? -0.406 13.303 72.536 1.00 38.63 42 VAL C CA 1
ATOM 2811 C C . VAL C 1 47 ? 0.963 13.973 72.564 1.00 39.78 42 VAL C C 1
ATOM 2812 O O . VAL C 1 47 ? 1.687 13.934 71.571 1.00 40.71 42 VAL C O 1
ATOM 2816 N N . THR C 1 48 ? 1.314 14.554 73.718 1.00 40.23 43 THR C N 1
ATOM 2817 C CA . THR C 1 48 ? 2.558 15.294 73.866 1.00 40.41 43 THR C CA 1
ATOM 2818 C C . THR C 1 48 ? 3.623 14.451 74.567 1.00 38.75 43 THR C C 1
ATOM 2819 O O . THR C 1 48 ? 4.791 14.829 74.566 1.00 39.72 43 THR C O 1
ATOM 2823 N N . SER C 1 49 ? 3.223 13.307 75.145 1.00 35.83 44 SER C N 1
ATOM 2824 C CA . SER C 1 49 ? 4.141 12.452 75.887 1.00 34.31 44 SER C CA 1
ATOM 2825 C C . SER C 1 49 ? 3.557 11.052 76.075 1.00 33.54 44 SER C C 1
ATOM 2826 O O . SER C 1 49 ? 2.364 10.908 76.321 1.00 32.02 44 SER C O 1
ATOM 2829 N N . ILE C 1 50 ? 4.425 10.032 75.998 1.00 32.72 45 ILE C N 1
ATOM 2830 C CA . ILE C 1 50 ? 4.072 8.638 76.222 1.00 32.86 45 ILE C CA 1
ATOM 2831 C C . ILE C 1 50 ? 5.250 7.948 76.900 1.00 33.62 45 ILE C C 1
ATOM 2832 O O . ILE C 1 50 ? 6.351 7.936 76.354 1.00 34.98 45 ILE C O 1
ATOM 2837 N N . VAL C 1 51 ? 5.004 7.372 78.083 1.00 34.62 46 VAL C N 1
ATOM 2838 C CA . VAL C 1 51 ? 6.065 6.792 78.894 1.00 35.06 46 VAL C CA 1
ATOM 2839 C C . VAL C 1 51 ? 5.658 5.382 79.310 1.00 36.44 46 VAL C C 1
ATOM 2840 O O . VAL C 1 51 ? 4.497 5.140 79.630 1.00 36.47 46 VAL C O 1
ATOM 2844 N N . LYS C 1 52 ? 6.640 4.472 79.310 1.00 36.78 47 LYS C N 1
ATOM 2845 C CA . LYS C 1 52 ? 6.457 3.096 79.735 1.00 37.35 47 LYS C CA 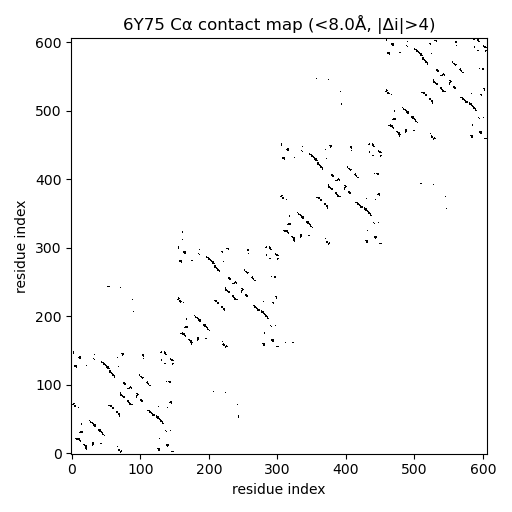1
ATOM 2846 C C . LYS C 1 52 ? 7.054 2.900 81.127 1.00 36.17 47 LYS C C 1
ATOM 2847 O O . LYS C 1 52 ? 8.197 3.280 81.365 1.00 37.98 47 LYS C O 1
ATOM 2853 N N . HIS C 1 53 ? 6.259 2.297 82.023 1.00 35.13 48 HIS C N 1
ATOM 2854 C CA . HIS C 1 53 ? 6.673 1.900 83.361 1.00 34.63 48 HIS C CA 1
ATOM 2855 C C . HIS C 1 53 ? 6.336 0.423 83.570 1.00 35.79 48 HIS C C 1
ATOM 2856 O O . HIS C 1 53 ? 5.832 -0.240 82.661 1.00 35.98 48 HIS C O 1
ATOM 2863 N N . GLU C 1 54 ? 6.624 -0.077 84.779 1.00 35.25 49 GLU C N 1
ATOM 2864 C CA . GLU C 1 54 ? 6.281 -1.424 85.208 1.00 36.71 49 GLU C CA 1
ATOM 2865 C C . GLU C 1 54 ? 5.595 -1.356 86.572 1.00 34.90 49 GLU C C 1
ATOM 2866 O O . GLU C 1 54 ? 5.901 -0.480 87.382 1.00 33.08 49 GLU C O 1
ATOM 2872 N N . ALA C 1 55 ? 4.676 -2.299 86.812 1.00 32.76 50 ALA C N 1
ATOM 2873 C CA . ALA C 1 55 ? 4.106 -2.529 88.131 1.00 32.25 50 ALA C CA 1
ATOM 2874 C C . ALA C 1 55 ? 3.398 -3.880 88.153 1.00 32.87 50 ALA C C 1
ATOM 2875 O O . ALA C 1 55 ? 3.017 -4.407 87.107 1.00 33.07 50 ALA C O 1
ATOM 2877 N N . ASP C 1 56 ? 3.218 -4.419 89.363 1.00 31.74 51 ASP C N 1
ATOM 2878 C CA . ASP C 1 56 ? 2.611 -5.725 89.547 1.00 31.78 51 ASP C CA 1
ATOM 2879 C C . ASP C 1 56 ? 1.250 -5.588 90.233 1.00 30.55 51 ASP C C 1
ATOM 2880 O O . ASP C 1 56 ? 0.598 -6.593 90.512 1.00 31.31 51 ASP C O 1
ATOM 2885 N N . GLN C 1 57 ? 0.823 -4.345 90.489 1.00 28.71 52 GLN C N 1
ATOM 2886 C CA . GLN C 1 57 ? -0.447 -4.083 91.152 1.00 27.19 52 GLN C CA 1
ATOM 2887 C C . GLN C 1 57 ? -1.382 -3.338 90.206 1.00 27.31 52 GLN C C 1
ATOM 2888 O O . GLN C 1 57 ? -1.026 -2.283 89.683 1.00 27.61 52 GLN C O 1
ATOM 2894 N N . LEU C 1 58 ? -2.581 -3.906 90.022 1.00 26.16 53 LEU C N 1
ATOM 2895 C CA . LEU C 1 58 ? -3.526 -3.471 89.010 1.00 26.01 53 LEU C CA 1
ATOM 2896 C C . LEU C 1 58 ? -4.944 -3.635 89.549 1.00 26.40 53 LEU C C 1
ATOM 2897 O O . LEU C 1 58 ? -5.178 -4.406 90.478 1.00 25.55 53 LEU C O 1
ATOM 2902 N N . CYS C 1 59 ? -5.882 -2.897 88.949 1.00 25.91 54 CYS C N 1
ATOM 2903 C CA . CYS C 1 59 ? -7.295 -3.135 89.173 1.00 26.46 54 CYS C CA 1
ATOM 2904 C C . CYS C 1 59 ? -8.002 -3.325 87.830 1.00 26.50 54 CYS C C 1
ATOM 2905 O O . CYS C 1 59 ? -7.612 -2.734 86.820 1.00 26.94 54 CYS C O 1
ATOM 2908 N N . GLN C 1 60 ? -9.029 -4.181 87.828 1.00 24.95 55 GLN C N 1
ATOM 2909 C CA . GLN C 1 60 ? -9.895 -4.325 86.673 1.00 25.62 55 GLN C CA 1
ATOM 2910 C C . GLN C 1 60 ? -11.258 -3.714 86.994 1.00 25.86 55 GLN C C 1
ATOM 2911 O O . GLN C 1 60 ? -11.913 -4.109 87.957 1.00 26.27 55 GLN C O 1
ATOM 2917 N N . ILE C 1 61 ? -11.668 -2.755 86.156 1.00 25.64 56 ILE C N 1
ATOM 2918 C CA . ILE C 1 61 ? -12.962 -2.103 86.262 1.00 24.43 56 ILE C CA 1
ATOM 2919 C C . ILE C 1 61 ? -13.851 -2.617 85.130 1.00 25.32 56 ILE C C 1
ATOM 2920 O O . ILE C 1 61 ? -13.562 -2.398 83.956 1.00 25.81 56 ILE C O 1
ATOM 2925 N N . ASN C 1 62 ? -14.932 -3.314 85.496 1.00 25.99 57 ASN C N 1
ATOM 2926 C CA . ASN C 1 62 ? -15.876 -3.836 84.521 1.00 26.73 57 ASN C CA 1
ATOM 2927 C C . ASN C 1 62 ? -17.058 -2.882 84.371 1.00 28.01 57 ASN C C 1
ATOM 2928 O O . ASN C 1 62 ? -17.583 -2.363 85.356 1.00 28.46 57 ASN C O 1
ATOM 2933 N N . PHE C 1 63 ? -17.461 -2.681 83.112 1.00 29.06 58 PHE C N 1
ATOM 2934 C CA . PHE C 1 63 ? -18.678 -1.978 82.741 1.00 31.15 58 PHE C CA 1
ATOM 2935 C C . PHE C 1 63 ? -19.370 -2.789 81.647 1.00 33.00 58 PHE C C 1
ATOM 2936 O O . PHE C 1 63 ? -19.034 -2.684 80.467 1.00 33.24 58 PHE C O 1
ATOM 2944 N N . GLY C 1 64 ? -20.327 -3.622 82.065 1.00 34.92 59 GLY C N 1
ATOM 2945 C CA . GLY C 1 64 ? -20.838 -4.678 81.209 1.00 36.01 59 GLY C CA 1
ATOM 2946 C C . GLY C 1 64 ? -19.771 -5.746 80.971 1.00 35.36 59 GLY C C 1
ATOM 2947 O O . GLY C 1 64 ? -19.018 -6.100 81.881 1.00 31.98 59 GLY C O 1
ATOM 2948 N N . LYS C 1 65 ? -19.707 -6.237 79.731 1.00 37.92 60 LYS C N 1
ATOM 2949 C CA . LYS C 1 65 ? -18.735 -7.251 79.353 1.00 41.21 60 LYS C CA 1
ATOM 2950 C C . LYS C 1 65 ? -17.367 -6.610 79.126 1.00 39.03 60 LYS C C 1
ATOM 2951 O O . LYS C 1 65 ? -16.341 -7.282 79.225 1.00 40.89 60 LYS C O 1
ATOM 2957 N N . GLN C 1 66 ? -17.375 -5.306 78.831 1.00 36.46 61 GLN C N 1
ATOM 2958 C CA . GLN C 1 66 ? -16.171 -4.513 78.643 1.00 35.28 61 GLN C CA 1
ATOM 2959 C C . GLN C 1 66 ? -15.483 -4.274 79.982 1.00 30.77 61 GLN C C 1
ATOM 2960 O O . GLN C 1 66 ? -16.133 -4.301 81.022 1.00 29.79 61 GLN C O 1
ATOM 2966 N N . HIS C 1 67 ? -14.176 -3.993 79.926 1.00 27.26 62 HIS C N 1
ATOM 2967 C CA . HIS C 1 67 ? -13.408 -3.667 81.114 1.00 26.53 62 HIS C CA 1
ATOM 2968 C C . HIS C 1 67 ? -12.172 -2.859 80.730 1.00 24.30 62 HIS C C 1
ATOM 2969 O O . HIS C 1 67 ? -11.902 -2.647 79.554 1.00 23.97 62 HIS C O 1
ATOM 2976 N N . VAL C 1 68 ? -11.447 -2.403 81.753 1.00 22.97 63 VAL C N 1
ATOM 2977 C CA . VAL C 1 68 ? -10.216 -1.652 81.604 1.00 22.11 63 VAL C CA 1
ATOM 2978 C C . VAL C 1 68 ? -9.312 -2.074 82.761 1.00 22.27 63 VAL C C 1
ATOM 2979 O O . VAL C 1 68 ? -9.812 -2.345 83.852 1.00 24.39 63 VAL C O 1
ATOM 2983 N N . VAL C 1 69 ? -8.006 -2.211 82.496 1.00 21.82 64 VAL C N 1
ATOM 2984 C CA . VAL C 1 69 ? -7.039 -2.648 83.494 1.00 22.24 64 VAL C CA 1
ATOM 2985 C C . VAL C 1 69 ? -5.966 -1.567 83.632 1.00 22.84 64 VAL C C 1
ATOM 2986 O O . VAL C 1 69 ? -5.390 -1.128 82.636 1.00 22.87 64 VAL C O 1
ATOM 2990 N N . CYS C 1 70 ? -5.714 -1.142 84.878 1.00 22.68 65 CYS C N 1
ATOM 2991 C CA . CYS C 1 70 ? -4.874 0.011 85.171 1.00 22.53 65 CYS C CA 1
ATOM 2992 C C . CYS C 1 70 ? -4.390 -0.072 86.618 1.00 22.48 65 CYS C C 1
ATOM 2993 O O . CYS C 1 70 ? -4.899 -0.881 87.392 1.00 22.29 65 CYS C O 1
ATOM 2996 N N . THR C 1 71 ? -3.412 0.775 86.972 1.00 21.90 66 THR C N 1
ATOM 2997 C CA . THR C 1 71 ? -3.034 0.968 88.365 1.00 22.21 66 THR C CA 1
ATOM 2998 C C . THR C 1 71 ? -4.226 1.537 89.132 1.00 22.66 66 THR C C 1
ATOM 2999 O O . THR C 1 71 ? -5.026 2.279 88.566 1.00 23.26 66 THR C O 1
ATOM 3003 N N . VAL C 1 72 ? -4.309 1.202 90.427 1.00 23.17 67 VAL C N 1
ATOM 3004 C CA . VAL C 1 72 ? -5.455 1.503 91.275 1.00 24.45 67 VAL C CA 1
ATOM 3005 C C . VAL C 1 72 ? -5.720 3.006 91.333 1.00 25.02 67 VAL C C 1
ATOM 3006 O O . VAL C 1 72 ? -6.832 3.415 91.651 1.00 25.01 67 VAL C O 1
ATOM 3010 N N . ASN C 1 73 ? -4.705 3.818 91.015 1.00 26.07 68 ASN C N 1
ATOM 3011 C CA . ASN C 1 73 ? -4.775 5.248 91.267 1.00 26.61 68 ASN C CA 1
ATOM 3012 C C . ASN C 1 73 ? -5.178 6.019 90.011 1.00 27.44 68 ASN C C 1
ATOM 3013 O O . ASN C 1 73 ? -5.131 7.245 90.017 1.00 28.98 68 ASN C O 1
ATOM 3018 N N . HIS C 1 74 ? -5.589 5.319 88.946 1.00 28.56 69 HIS C N 1
ATOM 3019 C CA . HIS C 1 74 ? -5.949 6.022 87.722 1.00 29.88 69 HIS C CA 1
ATOM 3020 C C . HIS C 1 74 ? -7.314 6.689 87.881 1.00 30.48 69 HIS C C 1
ATOM 3021 O O . HIS C 1 74 ? -8.217 6.129 88.501 1.00 32.39 69 HIS C O 1
ATOM 3028 N N . ARG C 1 75 ? -7.443 7.893 87.313 1.00 30.34 70 ARG C N 1
ATOM 3029 C CA . ARG C 1 75 ? -8.637 8.705 87.479 1.00 31.11 70 ARG C CA 1
ATOM 3030 C C . ARG C 1 75 ? -9.535 8.564 86.253 1.00 28.68 70 ARG C C 1
ATOM 3031 O O . ARG C 1 75 ? -9.048 8.644 85.128 1.00 28.20 70 ARG C O 1
ATOM 3039 N N . PHE C 1 76 ? -10.837 8.349 86.495 1.00 26.56 71 PHE C N 1
ATOM 3040 C CA . PHE C 1 76 ? -11.864 8.288 85.461 1.00 26.95 71 PHE C CA 1
ATOM 3041 C C . PHE C 1 76 ? -12.937 9.331 85.762 1.00 27.85 71 PHE C C 1
ATOM 3042 O O . PHE C 1 76 ? -13.105 9.743 86.909 1.00 29.13 71 PHE C O 1
ATOM 3050 N N . TYR C 1 77 ? -13.674 9.750 84.729 1.00 28.94 72 TYR C N 1
ATOM 3051 C CA . TYR C 1 77 ? -14.740 10.718 84.929 1.00 29.10 72 TYR C CA 1
ATOM 3052 C C . TYR C 1 77 ? -16.078 10.003 85.086 1.00 28.34 72 TYR C C 1
ATOM 3053 O O . TYR C 1 77 ? -16.463 9.205 84.233 1.00 28.18 72 TYR C O 1
ATOM 3062 N N . ASP C 1 78 ? -16.767 10.315 86.187 1.00 27.33 73 ASP C N 1
ATOM 3063 C CA . ASP C 1 78 ? -18.113 9.841 86.443 1.00 27.98 73 ASP C CA 1
ATOM 3064 C C . ASP C 1 78 ? -19.102 10.916 85.987 1.00 30.31 73 ASP C C 1
ATOM 3065 O O . ASP C 1 78 ? -19.226 11.952 86.632 1.00 30.63 73 ASP C O 1
ATOM 3070 N N . PRO C 1 79 ? -19.837 10.711 84.867 1.00 32.25 74 PRO C N 1
ATOM 3071 C CA . PRO C 1 79 ? -20.718 11.750 84.325 1.00 33.96 74 PRO C CA 1
ATOM 3072 C C . PRO C 1 79 ? -22.054 11.866 85.057 1.00 36.02 74 PRO C C 1
ATOM 3073 O O . PRO C 1 79 ? -22.841 12.769 84.782 1.00 35.56 74 PRO C O 1
ATOM 3077 N N . GLU C 1 80 ? -22.307 10.931 85.979 1.00 39.94 75 GLU C N 1
ATOM 3078 C CA . GLU C 1 80 ? -23.521 10.940 86.777 1.00 42.27 75 GLU C CA 1
ATOM 3079 C C . GLU C 1 80 ? -23.358 11.918 87.937 1.00 41.49 75 GLU C C 1
ATOM 3080 O O . GLU C 1 80 ? -24.203 12.788 88.133 1.00 43.04 75 GLU C O 1
ATOM 3086 N N . SER C 1 81 ? -22.271 11.770 88.698 1.00 39.92 76 SER C N 1
ATOM 3087 C CA . SER C 1 81 ? -22.023 12.658 89.822 1.00 39.52 76 SER C CA 1
ATOM 3088 C C . SER C 1 81 ? -21.147 13.836 89.401 1.00 39.27 76 SER C C 1
ATOM 3089 O O . SER C 1 81 ? -20.943 14.763 90.183 1.00 37.86 76 SER C O 1
ATOM 3092 N N . LYS C 1 82 ? -20.653 13.796 88.154 1.00 38.24 77 LYS C N 1
ATOM 3093 C CA . LYS C 1 82 ? -19.838 14.855 87.578 1.00 38.47 77 LYS C CA 1
ATOM 3094 C C . LYS C 1 82 ? -18.580 15.063 88.418 1.00 37.46 77 LYS C C 1
ATOM 3095 O O . LYS C 1 82 ? -18.260 16.189 88.796 1.00 37.21 77 LYS C O 1
ATOM 3101 N N . LEU C 1 83 ? -17.866 13.964 88.690 1.00 36.59 78 LEU C N 1
ATOM 3102 C CA . LEU C 1 83 ? -16.646 14.011 89.481 1.00 34.97 78 LEU C CA 1
ATOM 3103 C C . LEU C 1 83 ? -15.586 13.115 88.848 1.00 33.68 78 LEU C C 1
ATOM 3104 O O . LEU C 1 83 ? -15.906 12.077 88.267 1.00 32.87 78 LEU C O 1
ATOM 3109 N N . TRP C 1 84 ? -14.324 13.537 88.981 1.00 31.15 79 TRP C N 1
ATOM 3110 C CA . TRP C 1 84 ? -13.184 12.685 88.695 1.00 30.69 79 TRP C CA 1
ATOM 3111 C C . TRP C 1 84 ? -12.968 11.743 89.877 1.00 30.47 79 TRP C C 1
ATOM 3112 O O . TRP C 1 84 ? -12.964 12.176 91.029 1.00 30.87 79 TRP C O 1
ATOM 3123 N N . LYS C 1 85 ? -12.792 10.453 89.573 1.00 28.53 80 LYS C N 1
ATOM 3124 C CA . LYS C 1 85 ? -12.797 9.425 90.599 1.00 27.35 80 LYS C CA 1
ATOM 3125 C C . LYS C 1 85 ? -11.674 8.422 90.361 1.00 28.24 80 LYS C C 1
ATOM 3126 O O . LYS C 1 85 ? -11.216 8.242 89.234 1.00 28.34 80 LYS C O 1
ATOM 3132 N N . SER C 1 86 ? -11.277 7.751 91.447 1.00 28.66 81 SER C N 1
ATOM 3133 C CA . SER C 1 86 ? -10.254 6.723 91.412 1.00 29.59 81 SER C CA 1
ATOM 3134 C C . SER C 1 86 ? -10.586 5.632 92.428 1.00 28.51 81 SER C C 1
ATOM 3135 O O . SER C 1 86 ? -11.219 5.900 93.449 1.00 28.46 81 SER C O 1
ATOM 3138 N N . VAL C 1 87 ? -10.171 4.397 92.124 1.00 27.40 82 VAL C N 1
ATOM 3139 C CA . VAL C 1 87 ? -10.335 3.289 93.053 1.00 27.32 82 VAL C CA 1
ATOM 3140 C C . VAL C 1 87 ? -9.570 3.619 94.332 1.00 26.51 82 VAL C C 1
ATOM 3141 O O . VAL C 1 87 ? -10.079 3.425 95.434 1.00 26.89 82 VAL C O 1
ATOM 3145 N N . CYS C 1 88 ? -8.353 4.146 94.163 1.00 26.45 83 CYS C N 1
ATOM 3146 C CA . CYS C 1 88 ? -7.494 4.478 95.287 1.00 26.59 83 CYS C CA 1
ATOM 3147 C C . CYS C 1 88 ? -6.988 5.911 95.163 1.00 26.56 83 CYS C C 1
ATOM 3148 O O . CYS C 1 88 ? -5.850 6.130 94.755 1.00 26.82 83 CYS C O 1
ATOM 3151 N N . PRO C 1 89 ? -7.808 6.926 95.531 1.00 26.76 84 PRO C N 1
ATOM 3152 C CA . PRO C 1 89 ? -7.367 8.319 95.485 1.00 26.76 84 PRO C CA 1
ATOM 3153 C C . PRO C 1 89 ? -6.463 8.632 96.674 1.00 28.07 84 PRO C C 1
ATOM 3154 O O . PRO C 1 89 ? -6.699 8.150 97.782 1.00 28.62 84 PRO C O 1
ATOM 3158 N N . HIS C 1 90 ? -5.424 9.436 96.420 1.00 29.14 85 HIS C N 1
ATOM 3159 C CA . HIS C 1 90 ? -4.545 9.931 97.465 1.00 30.20 85 HIS C CA 1
ATOM 3160 C C . HIS C 1 90 ? -5.316 10.912 98.344 1.00 29.80 85 HIS C C 1
ATOM 3161 O O . HIS C 1 90 ? -6.037 11.757 97.821 1.00 29.15 85 HIS C O 1
ATOM 3168 N N . PRO C 1 91 ? -5.221 10.819 99.693 1.00 29.80 86 PRO C N 1
ATOM 3169 C CA . PRO C 1 91 ? -5.923 11.756 100.569 1.00 29.99 86 PRO C CA 1
ATOM 3170 C C . PRO C 1 91 ? -5.442 13.178 100.292 1.00 31.79 86 PRO C C 1
ATOM 3171 O O . PRO C 1 91 ? -4.243 13.412 100.131 1.00 32.73 86 PRO C O 1
ATOM 3175 N N . GLY C 1 92 ? -6.404 14.102 100.189 1.00 31.38 87 GLY C N 1
ATOM 3176 C CA . GLY C 1 92 ? -6.115 15.505 99.949 1.00 33.25 87 GLY C CA 1
ATOM 3177 C C . GLY C 1 92 ? -5.958 15.840 98.466 1.00 36.11 87 GLY C C 1
ATOM 3178 O O . GLY C 1 92 ? -5.712 16.994 98.118 1.00 39.05 87 GLY C O 1
ATOM 3179 N N . SER C 1 93 ? -6.102 14.834 97.593 1.00 36.69 88 SER C N 1
ATOM 3180 C CA . SER C 1 93 ? -5.926 15.028 96.160 1.00 36.27 88 SER C CA 1
ATOM 3181 C C . SER C 1 93 ? -7.181 15.631 95.530 1.00 35.72 88 SER C C 1
ATOM 3182 O O . SER C 1 93 ? -7.134 16.118 94.405 1.00 36.55 88 SER C O 1
ATOM 3185 N N . GLY C 1 94 ? -8.305 15.563 96.252 1.00 35.36 89 GLY C N 1
ATOM 3186 C CA . GLY C 1 94 ? -9.572 16.083 95.766 1.00 33.78 89 GLY C CA 1
ATOM 3187 C C . GLY C 1 94 ? -10.227 15.155 94.744 1.00 34.82 89 GLY C C 1
ATOM 3188 O O . GLY C 1 94 ? -11.143 15.566 94.033 1.00 35.91 89 GLY C O 1
ATOM 3189 N N . ILE C 1 95 ? -9.735 13.912 94.662 1.00 31.48 90 ILE C N 1
ATOM 3190 C CA . ILE C 1 95 ? -10.330 12.889 93.816 1.00 29.17 90 ILE C CA 1
ATOM 3191 C C . ILE C 1 95 ? -11.235 12.015 94.686 1.00 28.75 90 ILE C C 1
ATOM 3192 O O . ILE C 1 95 ? -10.853 11.643 95.797 1.00 28.20 90 ILE C O 1
ATOM 3197 N N . SER C 1 96 ? -12.436 11.712 94.171 1.00 26.41 91 SER C N 1
ATOM 3198 C CA . SER C 1 96 ? -13.444 10.935 94.877 1.00 26.34 91 SER C CA 1
ATOM 3199 C C . SER C 1 96 ? -13.218 9.436 94.672 1.00 25.54 91 SER C C 1
ATOM 3200 O O . SER C 1 96 ? -12.545 9.035 93.723 1.00 24.88 91 SER C O 1
ATOM 3203 N N . PHE C 1 97 ? -13.800 8.620 95.564 1.00 25.49 92 PHE C N 1
ATOM 3204 C CA . PHE C 1 97 ? -13.746 7.166 95.470 1.00 25.82 92 PHE C CA 1
ATOM 3205 C C . PHE C 1 97 ? -14.543 6.687 94.255 1.00 26.03 92 PHE C C 1
ATOM 3206 O O . PHE C 1 97 ? -15.664 7.144 94.025 1.00 26.20 92 PHE C O 1
ATOM 3214 N N . LEU C 1 98 ? -13.943 5.773 93.477 1.00 25.35 93 LEU C N 1
ATOM 3215 C CA . LEU C 1 98 ? -14.647 5.067 92.417 1.00 24.81 93 LEU C CA 1
ATOM 3216 C C . LEU C 1 98 ? -15.047 3.685 92.924 1.00 25.76 93 LEU C C 1
ATOM 3217 O O . LEU C 1 98 ? -14.202 2.918 93.383 1.00 26.32 93 LEU C O 1
ATOM 3222 N N . LYS C 1 99 ? -16.348 3.390 92.832 1.00 26.38 94 LYS C N 1
ATOM 3223 C CA . LYS C 1 99 ? -16.913 2.178 93.402 1.00 28.34 94 LYS C CA 1
ATOM 3224 C C . LYS C 1 99 ? -17.895 1.533 92.425 1.00 27.69 94 LYS C C 1
ATOM 3225 O O . LYS C 1 99 ? -18.416 2.182 91.519 1.00 25.34 94 LYS C O 1
ATOM 3231 N N . LYS C 1 100 ? -18.145 0.241 92.653 1.00 28.16 95 LYS C N 1
ATOM 3232 C CA . LYS C 1 100 ? -19.168 -0.528 91.966 1.00 28.94 95 LYS C CA 1
ATOM 3233 C C . LYS C 1 100 ? -20.470 0.273 91.915 1.00 29.34 95 LYS C C 1
ATOM 3234 O O . LYS C 1 100 ? -20.887 0.856 92.913 1.00 31.15 95 LYS C O 1
ATOM 3240 N N . TYR C 1 101 ? -21.082 0.310 90.724 1.00 28.90 96 TYR C N 1
ATOM 3241 C CA . TYR C 1 101 ? -22.375 0.931 90.475 1.00 28.79 96 TYR C CA 1
ATOM 3242 C C . TYR C 1 101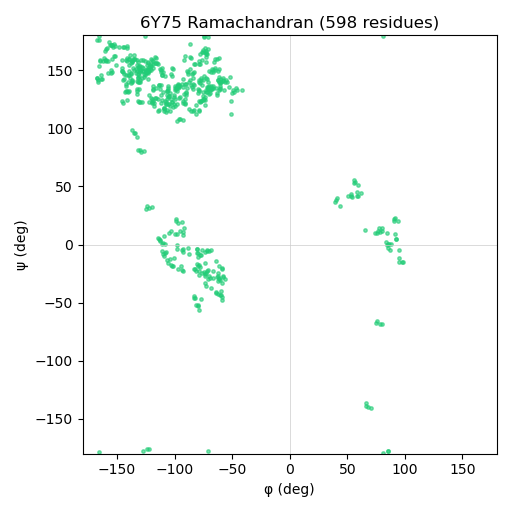 ? -22.242 2.430 90.188 1.00 28.03 96 TYR C C 1
ATOM 3243 O O . TYR C 1 101 ? -23.235 3.089 89.889 1.00 29.56 96 TYR C O 1
ATOM 3252 N N . ASP C 1 102 ? -21.016 2.961 90.267 1.00 28.31 97 ASP C N 1
ATOM 3253 C CA . ASP C 1 102 ? -20.714 4.289 89.752 1.00 27.96 97 ASP C CA 1
ATOM 3254 C C . ASP C 1 102 ? -20.754 4.255 88.224 1.00 27.01 97 ASP C C 1
ATOM 3255 O O . ASP C 1 102 ? -20.986 3.201 87.634 1.00 26.08 97 ASP C O 1
ATOM 3260 N N . TYR C 1 103 ? -20.529 5.412 87.591 1.00 27.50 98 TYR C N 1
ATOM 3261 C CA . TYR C 1 103 ? -20.693 5.532 86.150 1.00 27.46 98 TYR C CA 1
ATOM 3262 C C . TYR C 1 103 ? -19.418 6.043 85.491 1.00 26.38 98 TYR C C 1
ATOM 3263 O O . TYR C 1 103 ? -18.636 6.767 86.099 1.00 25.97 98 TYR C O 1
ATOM 3272 N N . LEU C 1 104 ? -19.232 5.629 84.234 1.00 25.44 99 LEU C N 1
ATOM 3273 C CA . LEU C 1 104 ? -18.154 6.096 83.379 1.00 24.10 99 LEU C CA 1
ATOM 3274 C C . LEU C 1 104 ? -18.778 6.747 82.149 1.00 24.35 99 LEU C C 1
ATOM 3275 O O . LEU C 1 104 ? -19.944 6.501 81.844 1.00 25.06 99 LEU C O 1
ATOM 3280 N N . LEU C 1 105 ? -18.008 7.588 81.452 1.00 23.69 100 LEU C N 1
ATOM 3281 C CA . LEU C 1 105 ? -18.518 8.253 80.265 1.00 23.59 100 LEU C CA 1
ATOM 3282 C C . LEU C 1 105 ? -17.883 7.639 79.018 1.00 24.21 100 LEU C C 1
ATOM 3283 O O . LEU C 1 105 ? -16.658 7.638 78.876 1.00 24.32 100 LEU C O 1
ATOM 3288 N N . SER C 1 106 ? -18.743 7.136 78.122 1.00 23.80 101 SER C N 1
ATOM 3289 C CA . SER C 1 106 ? -18.310 6.464 76.909 1.00 24.68 101 SER C CA 1
ATOM 3290 C C . SER C 1 106 ? -17.844 7.493 75.883 1.00 25.54 101 SER C C 1
ATOM 3291 O O . SER C 1 106 ? -18.137 8.681 76.009 1.00 25.23 101 SER C O 1
ATOM 3294 N N . GLU C 1 107 ? -17.153 7.005 74.847 1.00 27.31 102 GLU C N 1
ATOM 3295 C CA . GLU C 1 107 ? -16.625 7.837 73.778 1.00 29.39 102 GLU C CA 1
ATOM 3296 C C . GLU C 1 107 ? -17.753 8.389 72.904 1.00 30.90 102 GLU C C 1
ATOM 3297 O O . GLU C 1 107 ? -17.514 9.195 72.006 1.00 30.78 102 GLU C O 1
ATOM 3303 N N . GLU C 1 108 ? -18.990 7.951 73.163 1.00 31.76 103 GLU C N 1
ATOM 3304 C CA . GLU C 1 108 ? -20.131 8.488 72.439 1.00 31.63 103 GLU C CA 1
ATOM 3305 C C . GLU C 1 108 ? -20.978 9.350 73.374 1.00 32.71 103 GLU C C 1
ATOM 3306 O O . GLU C 1 108 ? -22.001 9.900 72.971 1.00 35.36 103 GLU C O 1
ATOM 3312 N N . GLY C 1 109 ? -20.537 9.473 74.627 1.00 33.98 104 GLY C N 1
ATOM 3313 C CA . GLY C 1 109 ? -21.172 10.374 75.574 1.00 34.14 104 GLY C CA 1
ATOM 3314 C C . GLY C 1 109 ? -22.268 9.700 76.394 1.00 34.48 104 GLY C C 1
ATOM 3315 O O . GLY C 1 109 ? -23.141 10.378 76.925 1.00 34.33 104 GLY C O 1
ATOM 3316 N N . GLU C 1 110 ? -22.206 8.370 76.505 1.00 35.00 105 GLU C N 1
ATOM 3317 C CA . GLU C 1 110 ? -23.204 7.610 77.242 1.00 37.62 105 GLU C CA 1
ATOM 3318 C C . GLU C 1 110 ? -22.665 7.227 78.618 1.00 36.64 105 GLU C C 1
ATOM 3319 O O . GLU C 1 110 ? -21.461 7.034 78.783 1.00 36.98 105 GLU C O 1
ATOM 3325 N N . LYS C 1 111 ? -23.580 7.092 79.587 1.00 35.58 106 LYS C N 1
ATOM 3326 C CA . LYS C 1 111 ? -23.247 6.707 80.950 1.00 35.02 106 LYS C CA 1
ATOM 3327 C C . LYS C 1 111 ? -23.239 5.186 81.046 1.00 33.33 106 LYS C C 1
ATOM 3328 O O . LYS C 1 111 ? -24.264 4.544 80.835 1.00 33.97 106 LYS C O 1
ATOM 3334 N N . LEU C 1 112 ? -22.071 4.615 81.353 1.00 31.63 107 LEU C N 1
ATOM 3335 C CA . LEU C 1 112 ? -21.946 3.172 81.497 1.00 30.84 107 LEU C CA 1
ATOM 3336 C C . LEU C 1 112 ? -21.722 2.856 82.972 1.00 31.09 107 LEU C C 1
ATOM 3337 O O . LEU C 1 112 ? -20.863 3.457 83.618 1.00 32.80 107 LEU C O 1
ATOM 3342 N N . GLN C 1 113 ? -22.495 1.900 83.494 1.00 28.79 108 GLN C N 1
ATOM 3343 C CA . GLN C 1 113 ? -22.417 1.574 84.904 1.00 27.26 108 GLN C CA 1
ATOM 3344 C C . GLN C 1 113 ? -21.296 0.570 85.150 1.00 27.64 108 GLN C C 1
ATOM 3345 O O . GLN C 1 113 ? -21.153 -0.399 84.409 1.00 29.22 108 GLN C O 1
ATOM 3351 N N . ILE C 1 114 ? -20.512 0.820 86.207 1.00 27.16 109 ILE C N 1
ATOM 3352 C CA . ILE C 1 114 ? -19.496 -0.104 86.683 1.00 26.79 109 ILE C CA 1
ATOM 3353 C C . ILE C 1 114 ? -20.184 -1.279 87.372 1.00 27.68 109 ILE C C 1
ATOM 3354 O O . ILE C 1 114 ? -20.968 -1.090 88.298 1.00 29.40 109 ILE C O 1
ATOM 3359 N N . THR C 1 115 ? -19.889 -2.494 86.904 1.00 28.77 110 THR C N 1
ATOM 3360 C CA . THR C 1 115 ? -20.582 -3.683 87.377 1.00 29.85 110 THR C CA 1
ATOM 3361 C C . THR C 1 115 ? -19.680 -4.517 88.285 1.00 31.15 110 THR C C 1
ATOM 3362 O O . THR C 1 115 ? -20.167 -5.426 88.951 1.00 34.37 110 THR C O 1
ATOM 3366 N N . GLU C 1 116 ? -18.371 -4.223 88.287 1.00 30.95 111 GLU C N 1
ATOM 3367 C CA . GLU C 1 116 ? -17.413 -4.908 89.144 1.00 30.21 111 GLU C CA 1
ATOM 3368 C C . GLU C 1 116 ? -16.083 -4.150 89.157 1.00 29.36 111 GLU C C 1
ATOM 3369 O O . GLU C 1 116 ? -15.667 -3.591 88.143 1.00 29.35 111 GLU C O 1
ATOM 3375 N N . ILE C 1 117 ? -15.431 -4.125 90.325 1.00 28.20 112 ILE C N 1
ATOM 3376 C CA . ILE C 1 117 ? -14.067 -3.646 90.475 1.00 28.16 112 ILE C CA 1
ATOM 3377 C C . ILE C 1 117 ? -13.299 -4.676 91.301 1.00 29.78 112 ILE C C 1
ATOM 3378 O O . ILE C 1 117 ? -13.791 -5.115 92.334 1.00 30.96 112 ILE C O 1
ATOM 3383 N N . LYS C 1 118 ? -12.089 -5.037 90.857 1.00 31.08 113 LYS C N 1
ATOM 3384 C CA . LYS C 1 118 ? -11.257 -5.975 91.600 1.00 31.90 113 LYS C CA 1
ATOM 3385 C C . LYS C 1 118 ? -9.782 -5.594 91.480 1.00 31.08 113 LYS C C 1
ATOM 3386 O O . LYS C 1 118 ? -9.335 -5.152 90.425 1.00 32.31 113 LYS C O 1
ATOM 3392 N N . THR C 1 119 ? -9.037 -5.774 92.574 1.00 28.75 114 THR C N 1
ATOM 3393 C CA . THR C 1 119 ? -7.610 -5.501 92.589 1.00 28.51 114 THR C CA 1
ATOM 3394 C C . THR C 1 119 ? -6.854 -6.825 92.657 1.00 27.82 114 THR C C 1
ATOM 3395 O O . THR C 1 119 ? -7.316 -7.779 93.278 1.00 26.06 114 THR C O 1
ATOM 3399 N N . PHE C 1 120 ? -5.699 -6.878 91.987 1.00 28.21 115 PHE C N 1
ATOM 3400 C CA . PHE C 1 120 ? -4.917 -8.103 91.938 1.00 30.02 115 PHE C CA 1
ATOM 3401 C C . PHE C 1 120 ? -3.439 -7.771 91.769 1.00 31.55 115 PHE C C 1
ATOM 3402 O O . PHE C 1 120 ? -3.091 -6.658 91.373 1.00 32.65 115 PHE C O 1
ATOM 3410 N N . THR C 1 121 ? -2.595 -8.763 92.081 1.00 33.57 116 THR C N 1
ATOM 3411 C CA . THR C 1 121 ? -1.148 -8.679 91.979 1.00 35.80 116 THR C CA 1
ATOM 3412 C C . THR C 1 121 ? -0.668 -9.736 90.988 1.00 37.67 116 THR C C 1
ATOM 3413 O O . THR C 1 121 ? -0.948 -10.919 91.160 1.00 39.84 116 THR C O 1
ATOM 3417 N N . THR C 1 122 ? 0.049 -9.300 89.947 1.00 39.12 117 THR C N 1
ATOM 3418 C CA . THR C 1 122 ? 0.585 -10.210 88.947 1.00 40.21 117 THR C CA 1
ATOM 3419 C C . THR C 1 122 ? 1.845 -10.887 89.483 1.00 43.26 117 THR C C 1
ATOM 3420 O O . THR C 1 122 ? 2.498 -10.365 90.387 1.00 43.00 117 THR C O 1
ATOM 3424 N N . LYS C 1 123 ? 2.172 -12.050 88.904 1.00 47.02 118 LYS C N 1
ATOM 3425 C CA . LYS C 1 123 ? 3.320 -12.850 89.302 1.00 49.95 118 LYS C CA 1
ATOM 3426 C C . LYS C 1 123 ? 4.606 -12.076 89.030 1.00 48.88 118 LYS C C 1
ATOM 3427 O O . LYS C 1 123 ? 5.531 -12.094 89.841 1.00 48.07 118 LYS C O 1
ATOM 3433 N N . GLN C 1 124 ? 4.642 -11.416 87.867 1.00 47.55 119 GLN C N 1
ATOM 3434 C CA . GLN C 1 124 ? 5.766 -10.605 87.430 1.00 46.76 119 GLN C CA 1
ATOM 3435 C C . GLN C 1 124 ? 5.244 -9.206 87.118 1.00 43.60 119 GLN C C 1
ATOM 3436 O O . GLN C 1 124 ? 4.102 -9.069 86.686 1.00 42.69 119 GLN C O 1
ATOM 3442 N N . PRO C 1 125 ? 6.043 -8.130 87.325 1.00 41.16 120 PRO C N 1
ATOM 3443 C CA . PRO C 1 125 ? 5.652 -6.794 86.874 1.00 38.74 120 PRO C CA 1
ATOM 3444 C C . PRO C 1 125 ? 5.330 -6.805 85.379 1.00 36.59 120 PRO C C 1
ATOM 3445 O O . PRO C 1 125 ? 6.013 -7.470 84.600 1.00 36.76 120 PRO C O 1
ATOM 3449 N N . VAL C 1 126 ? 4.278 -6.070 84.996 1.00 33.05 121 VAL C N 1
ATOM 3450 C CA . VAL C 1 126 ? 3.871 -5.954 83.603 1.00 31.09 121 VAL C CA 1
ATOM 3451 C C . VAL C 1 126 ? 4.056 -4.507 83.154 1.00 30.97 121 VAL C C 1
ATOM 3452 O O . VAL C 1 126 ? 4.031 -3.592 83.977 1.00 31.65 121 VAL C O 1
ATOM 3456 N N . PHE C 1 127 ? 4.225 -4.316 81.839 1.00 29.89 122 PHE C N 1
ATOM 3457 C CA . PHE C 1 127 ? 4.419 -2.992 81.271 1.00 30.11 122 PHE C CA 1
ATOM 3458 C C . PHE C 1 127 ? 3.117 -2.200 81.349 1.00 28.08 122 PHE C C 1
ATOM 3459 O O . PHE C 1 127 ? 2.038 -2.750 81.135 1.00 25.55 122 PHE C O 1
ATOM 3467 N N . ILE C 1 128 ? 3.243 -0.907 81.674 1.00 27.81 123 ILE C N 1
ATOM 3468 C CA . ILE C 1 128 ? 2.118 0.011 81.795 1.00 26.41 123 ILE C CA 1
ATOM 3469 C C . ILE C 1 128 ? 2.538 1.361 81.220 1.00 25.89 123 ILE C C 1
ATOM 3470 O O . ILE C 1 128 ? 3.730 1.634 81.106 1.00 27.11 123 ILE C O 1
ATOM 3475 N N . TYR C 1 129 ? 1.555 2.200 80.867 1.00 25.54 124 TYR C N 1
ATOM 3476 C CA . TYR C 1 129 ? 1.818 3.404 80.088 1.00 25.53 124 TYR C CA 1
ATOM 3477 C C . TYR C 1 129 ? 0.940 4.559 80.565 1.00 26.26 124 TYR C C 1
ATOM 3478 O O . TYR C 1 129 ? -0.248 4.386 80.831 1.00 26.30 124 TYR C O 1
ATOM 3487 N N . HIS C 1 130 ? 1.538 5.749 80.659 1.00 26.93 125 HIS C N 1
ATOM 3488 C CA . HIS C 1 130 ? 0.765 6.970 80.820 1.00 27.69 125 HIS C CA 1
ATOM 3489 C C . HIS C 1 130 ? 1.069 7.928 79.672 1.00 28.48 125 HIS C C 1
ATOM 3490 O O . HIS C 1 130 ? 2.158 7.893 79.094 1.00 27.58 125 HIS C O 1
ATOM 3497 N N . ILE C 1 131 ? 0.078 8.764 79.337 1.00 28.12 126 ILE C N 1
ATOM 3498 C CA . ILE C 1 131 ? 0.221 9.705 78.237 1.00 29.84 126 ILE C CA 1
ATOM 3499 C C . ILE C 1 131 ? -0.172 11.103 78.704 1.00 31.79 126 ILE C C 1
ATOM 3500 O O . ILE C 1 131 ? -0.882 11.260 79.698 1.00 31.74 126 ILE C O 1
ATOM 3505 N N . GLN C 1 132 ? 0.322 12.108 77.970 1.00 32.54 127 GLN C N 1
ATOM 3506 C CA . GLN C 1 132 ? -0.108 13.484 78.138 1.00 34.39 127 GLN C CA 1
ATOM 3507 C C . GLN C 1 132 ? -0.847 13.915 76.876 1.00 33.75 127 GLN C C 1
ATOM 3508 O O . GLN C 1 132 ? -0.437 13.579 75.770 1.00 32.73 127 GLN C O 1
ATOM 3514 N N . VAL C 1 133 ? -1.960 14.626 77.069 1.00 34.62 128 VAL C N 1
ATOM 3515 C CA . VAL C 1 133 ? -2.825 15.037 75.977 1.00 36.38 128 VAL C CA 1
ATOM 3516 C C . VAL C 1 133 ? -3.117 16.522 76.154 1.00 39.10 128 VAL C C 1
ATOM 3517 O O . VAL C 1 133 ? -3.618 16.929 77.200 1.00 40.82 128 VAL C O 1
ATOM 3521 N N . GLU C 1 134 ? -2.801 17.316 75.122 1.00 42.82 129 GLU C N 1
ATOM 3522 C CA . GLU C 1 134 ? -2.841 18.768 75.227 1.00 44.69 129 GLU C CA 1
ATOM 3523 C C . GLU C 1 134 ? -4.287 19.236 75.383 1.00 42.45 129 GLU C C 1
ATOM 3524 O O . GLU C 1 134 ? -5.210 18.558 74.940 1.00 41.19 129 GLU C O 1
ATOM 3530 N N . ASN C 1 135 ? -4.458 20.376 76.065 1.00 40.93 130 ASN C N 1
ATOM 3531 C CA . ASN C 1 135 ? -5.720 21.091 76.200 1.00 40.70 130 ASN C CA 1
ATOM 3532 C C . ASN C 1 135 ? -6.666 20.401 77.184 1.00 40.50 130 ASN C C 1
ATOM 3533 O O . ASN C 1 135 ? -6.969 20.969 78.231 1.00 40.40 130 ASN C O 1
ATOM 3538 N N . ASN C 1 136 ? -7.154 19.202 76.831 1.00 38.69 131 ASN C N 1
ATOM 3539 C CA . ASN C 1 136 ? -8.209 18.554 77.598 1.00 38.06 131 ASN C CA 1
ATOM 3540 C C . ASN C 1 136 ? -7.640 17.607 78.656 1.00 36.56 131 ASN C C 1
ATOM 3541 O O . ASN C 1 136 ? -8.322 17.307 79.635 1.00 36.39 131 ASN C O 1
ATOM 3546 N N . HIS C 1 137 ? -6.403 17.134 78.446 1.00 34.27 132 HIS C N 1
ATOM 3547 C CA . HIS C 1 137 ? -5.714 16.267 79.395 1.00 33.98 132 HIS C CA 1
ATOM 3548 C C . HIS C 1 137 ? -6.579 15.061 79.750 1.00 31.42 132 HIS C C 1
ATOM 3549 O O . HIS C 1 137 ? -6.690 14.687 80.915 1.00 30.70 132 HIS C O 1
ATOM 3556 N N . ASN C 1 138 ? -7.206 14.473 78.728 1.00 29.13 133 ASN C N 1
ATOM 3557 C CA . ASN C 1 138 ? -7.981 13.258 78.899 1.00 27.32 133 ASN C CA 1
ATOM 3558 C C . ASN C 1 138 ? -8.064 12.529 77.563 1.00 26.94 133 ASN C C 1
ATOM 3559 O O . ASN C 1 138 ? -7.642 13.059 76.537 1.00 27.63 133 ASN C O 1
ATOM 3564 N N . PHE C 1 139 ? -8.603 11.305 77.607 1.00 25.83 134 PHE C N 1
ATOM 3565 C CA . PHE C 1 139 ? -8.700 10.430 76.451 1.00 24.21 134 PHE C CA 1
ATOM 3566 C C . PHE C 1 139 ? -9.673 9.304 76.785 1.00 23.39 134 PHE C C 1
ATOM 3567 O O . PHE C 1 139 ? -10.226 9.276 77.882 1.00 22.47 134 PHE C O 1
ATOM 3575 N N . PHE C 1 140 ? -9.863 8.385 75.829 1.00 23.35 135 PHE C N 1
ATOM 3576 C CA . PHE C 1 140 ? -10.764 7.253 75.991 1.00 22.56 135 PHE C CA 1
ATOM 3577 C C . PHE C 1 140 ? -9.974 5.948 75.981 1.00 22.42 135 PHE C C 1
ATOM 3578 O O . PHE C 1 140 ? -9.352 5.586 74.985 1.00 24.25 135 PHE C O 1
ATOM 3586 N N . ALA C 1 141 ? -9.991 5.267 77.129 1.00 22.10 136 ALA C N 1
ATOM 3587 C CA . ALA C 1 141 ? -9.400 3.952 77.288 1.00 20.87 136 ALA C CA 1
ATOM 3588 C C . ALA C 1 141 ? -10.528 2.923 77.295 1.00 20.43 136 ALA C C 1
ATOM 3589 O O . ALA C 1 141 ? -11.481 3.052 78.059 1.00 18.73 136 ALA C O 1
ATOM 3591 N N . ASN C 1 142 ? -10.418 1.935 76.399 1.00 21.19 137 ASN C N 1
ATOM 3592 C CA . ASN C 1 142 ? -11.469 0.966 76.113 1.00 22.18 137 ASN C CA 1
ATOM 3593 C C . ASN C 1 142 ? -12.837 1.651 76.110 1.00 22.05 137 ASN C C 1
ATOM 3594 O O . ASN C 1 142 ? -13.824 1.086 76.574 1.00 22.18 137 ASN C O 1
ATOM 3599 N N . GLY C 1 143 ? -12.877 2.894 75.618 1.00 21.90 138 GLY C N 1
ATOM 3600 C CA . GLY C 1 143 ? -14.129 3.580 75.345 1.00 22.40 138 GLY C CA 1
ATOM 3601 C C . GLY C 1 143 ? -14.651 4.444 76.495 1.00 23.38 138 GLY C C 1
ATOM 3602 O O . GLY C 1 143 ? -15.737 5.014 76.376 1.00 23.06 138 GLY C O 1
ATOM 3603 N N . VAL C 1 144 ? -13.877 4.566 77.584 1.00 23.30 139 VAL C N 1
ATOM 3604 C CA . VAL C 1 144 ? -14.304 5.376 78.719 1.00 22.66 139 VAL C CA 1
ATOM 3605 C C . VAL C 1 144 ? -13.287 6.485 78.978 1.00 23.31 139 VAL C C 1
ATOM 3606 O O . VAL C 1 144 ? -12.104 6.323 78.700 1.00 24.44 139 VAL C O 1
ATOM 3610 N N . LEU C 1 145 ? -13.778 7.613 79.511 1.00 23.76 140 LEU C N 1
ATOM 3611 C CA . LEU C 1 145 ? -12.983 8.816 79.703 1.00 22.79 140 LEU C CA 1
ATOM 3612 C C . LEU C 1 145 ? -12.087 8.682 80.930 1.00 23.38 140 LEU C C 1
ATOM 3613 O O . LEU C 1 145 ? -12.577 8.497 82.049 1.00 22.23 140 LEU C O 1
ATOM 3618 N N . ALA C 1 146 ? -10.778 8.839 80.687 1.00 24.10 141 ALA C N 1
ATOM 3619 C CA . ALA C 1 146 ? -9.735 8.723 81.691 1.00 25.05 141 ALA C CA 1
ATOM 3620 C C . ALA C 1 146 ? -8.851 9.966 81.642 1.00 25.57 141 ALA C C 1
ATOM 3621 O O . ALA C 1 146 ? -8.728 10.591 80.593 1.00 25.13 141 ALA C O 1
ATOM 3623 N N . HIS C 1 147 ? -8.233 10.307 82.781 1.00 27.79 142 HIS C N 1
ATOM 3624 C CA . HIS C 1 147 ? -7.432 11.515 82.896 1.00 28.94 142 HIS C CA 1
ATOM 3625 C C . HIS C 1 147 ? -5.981 11.252 82.503 1.00 30.27 142 HIS C C 1
ATOM 3626 O O . HIS C 1 147 ? -5.382 10.273 82.945 1.00 30.62 142 HIS C O 1
ATOM 3633 N N . ALA C 1 148 ? -5.419 12.160 81.693 1.00 31.91 143 ALA C N 1
ATOM 3634 C CA . ALA C 1 148 ? -4.022 12.088 81.295 1.00 34.46 143 ALA C CA 1
ATOM 3635 C C . ALA C 1 148 ? -3.137 12.689 82.386 1.00 37.05 143 ALA C C 1
ATOM 3636 O O . ALA C 1 148 ? -3.588 13.511 83.181 1.00 36.63 143 ALA C O 1
ATOM 3638 N N . MET C 1 149 ? -1.873 12.258 82.420 1.00 40.81 144 MET C N 1
ATOM 3639 C CA . MET C 1 149 ? -0.904 12.792 83.363 1.00 45.87 144 MET C CA 1
ATOM 3640 C C . MET C 1 149 ? -0.729 14.292 83.109 1.00 45.07 144 MET C C 1
ATOM 3641 O O . MET C 1 149 ? -0.792 14.739 81.963 1.00 42.00 144 MET C O 1
ATOM 3646 N N . GLN C 1 150 ? -0.531 15.065 84.187 1.00 44.61 145 GLN C N 1
ATOM 3647 C CA . GLN C 1 150 ? -0.302 16.503 84.105 1.00 47.47 145 GLN C CA 1
ATOM 3648 C C . GLN C 1 150 ? 1.021 16.850 84.789 1.00 48.52 145 GLN C C 1
ATOM 3649 O O . GLN C 1 150 ? 1.354 16.264 85.819 1.00 46.45 145 GLN C O 1
ATOM 3655 N N . VAL C 1 151 ? 1.768 17.815 84.226 1.00 48.20 146 VAL C N 1
ATOM 3656 C CA . VAL C 1 151 ? 3.027 18.260 84.816 1.00 50.07 146 VAL C CA 1
ATOM 3657 C C . VAL C 1 151 ? 2.751 19.095 86.071 1.00 51.21 146 VAL C C 1
ATOM 3658 O O . VAL C 1 151 ? 3.594 19.185 86.964 1.00 50.46 146 VAL C O 1
ATOM 3662 N N . SER C 1 152 ? 1.557 19.693 86.121 1.00 53.71 147 SER C N 1
ATOM 3663 C CA . SER C 1 152 ? 1.157 20.617 87.171 1.00 57.31 147 SER C CA 1
ATOM 3664 C C . SER C 1 152 ? 0.644 19.850 88.388 1.00 59.92 147 SER C C 1
ATOM 3665 O O . SER C 1 152 ? 0.627 20.387 89.494 1.00 57.73 147 SER C O 1
ATOM 3668 N N . ILE C 1 153 ? 0.236 18.593 88.156 1.00 64.15 148 ILE C N 1
ATOM 3669 C CA . ILE C 1 153 ? -0.369 17.712 89.146 1.00 68.04 148 ILE C CA 1
ATOM 3670 C C . ILE C 1 153 ? -0.282 18.352 90.539 1.00 69.15 148 ILE C C 1
ATOM 3671 O O . ILE C 1 153 ? -1.126 18.002 91.389 1.00 71.65 148 ILE C O 1
ATOM 3676 N N . ASN D 2 1 ? 2.350 16.387 104.920 1.00 45.72 -4 ASN D N 1
ATOM 3677 C CA . ASN D 2 1 ? 1.633 15.709 103.799 1.00 46.12 -4 ASN D CA 1
ATOM 3678 C C . ASN D 2 1 ? 0.967 14.433 104.317 1.00 43.31 -4 ASN D C 1
ATOM 3679 O O . ASN D 2 1 ? 0.995 14.140 105.510 1.00 40.51 -4 ASN D O 1
ATOM 3684 N N . LEU D 2 2 ? 0.351 13.674 103.409 1.00 40.71 -3 LEU D N 1
ATOM 3685 C CA . LEU D 2 2 ? -0.359 12.480 103.830 1.00 39.33 -3 LEU D CA 1
ATOM 3686 C C . LEU D 2 2 ? 0.168 11.259 103.083 1.00 39.75 -3 LEU D C 1
ATOM 3687 O O . LEU D 2 2 ? -0.588 10.327 102.826 1.00 40.53 -3 LEU D O 1
ATOM 3692 N N . ARG D 2 3 ? 1.471 11.261 102.769 1.00 41.64 -2 ARG D N 1
ATOM 3693 C CA . ARG D 2 3 ? 2.094 10.161 102.046 1.00 42.73 -2 ARG D CA 1
ATOM 3694 C C . ARG D 2 3 ? 2.127 8.909 102.918 1.00 40.94 -2 ARG D C 1
ATOM 3695 O O . ARG D 2 3 ? 1.935 7.809 102.410 1.00 43.01 -2 ARG D O 1
ATOM 3703 N N . GLY D 2 4 ? 2.371 9.078 104.224 1.00 38.99 -1 GLY D N 1
ATOM 3704 C CA . GLY D 2 4 ? 2.398 7.958 105.153 1.00 36.99 -1 GLY D CA 1
ATOM 3705 C C . GLY D 2 4 ? 1.019 7.643 105.732 1.00 35.25 -1 GLY D C 1
ATOM 3706 O O . GLY D 2 4 ? 0.863 6.696 106.497 1.00 35.49 -1 GLY D O 1
ATOM 3707 N N . GLY D 2 5 ? 0.021 8.453 105.370 1.00 33.18 0 GLY D N 1
ATOM 3708 C CA . GLY D 2 5 ? -1.308 8.313 105.941 1.00 32.48 0 GLY D CA 1
ATOM 3709 C C . GLY D 2 5 ? -1.412 8.967 107.318 1.00 31.36 0 GLY D C 1
ATOM 3710 O O . GLY D 2 5 ? -0.437 9.521 107.824 1.00 33.48 0 GLY D O 1
ATOM 3711 N N . ALA D 2 6 ? -2.608 8.897 107.913 1.00 29.13 1 ALA D N 1
ATOM 3712 C CA . ALA D 2 6 ? -2.895 9.550 109.183 1.00 28.40 1 ALA D CA 1
ATOM 3713 C C . ALA D 2 6 ? -4.110 8.899 109.841 1.00 28.35 1 ALA D C 1
ATOM 3714 O O . ALA D 2 6 ? -4.929 8.282 109.163 1.00 27.97 1 ALA D O 1
ATOM 3716 N N . PHE D 2 7 ? -4.219 9.059 111.167 1.00 28.42 2 PHE D N 1
ATOM 3717 C CA . PHE D 2 7 ? -5.323 8.506 111.940 1.00 29.40 2 PHE D CA 1
ATOM 3718 C C . PHE D 2 7 ? -6.207 9.632 112.475 1.00 29.71 2 PHE D C 1
ATOM 3719 O O . PHE D 2 7 ? -5.719 10.719 112.781 1.00 30.23 2 PHE D O 1
ATOM 3727 N N . VAL D 2 8 ? -7.508 9.345 112.613 1.00 29.55 3 VAL D N 1
ATOM 3728 C CA . VAL D 2 8 ? -8.460 10.287 113.179 1.00 29.63 3 VAL D CA 1
ATOM 3729 C C . VAL D 2 8 ? -8.077 10.569 114.629 1.00 30.22 3 VAL D C 1
ATOM 3730 O O . VAL D 2 8 ? -7.376 9.777 115.254 1.00 30.02 3 VAL D O 1
ATOM 3734 N N . SER D 2 9 ? -8.570 11.696 115.149 1.00 31.93 4 SER D N 1
ATOM 3735 C CA . SER D 2 9 ? -8.098 12.269 116.399 1.00 35.59 4 SER D CA 1
ATOM 3736 C C . SER D 2 9 ? -8.363 11.356 117.596 1.00 36.40 4 SER D C 1
ATOM 3737 O O . SER D 2 9 ? -7.616 11.394 118.573 1.00 36.66 4 SER D O 1
ATOM 3740 N N . ASN D 2 10 ? -9.404 10.519 117.514 1.00 38.39 5 ASN D N 1
ATOM 3741 C CA . ASN D 2 10 ? -9.768 9.712 118.669 1.00 41.61 5 ASN D CA 1
ATOM 3742 C C . ASN D 2 10 ? -9.204 8.297 118.548 1.00 41.37 5 ASN D C 1
ATOM 3743 O O . ASN D 2 10 ? -9.724 7.377 119.176 1.00 46.22 5 ASN D O 1
ATOM 3748 N N . THR D 2 11 ? -8.151 8.140 117.734 1.00 37.95 6 THR D N 1
ATOM 3749 C CA . THR D 2 11 ? -7.380 6.908 117.659 1.00 34.60 6 THR D CA 1
ATOM 3750 C C . THR D 2 11 ? -6.535 6.795 118.923 1.00 33.04 6 THR D C 1
ATOM 3751 O O . THR D 2 11 ? -5.884 7.758 119.321 1.00 32.71 6 THR D O 1
ATOM 3755 N N . GLN D 2 12 ? -6.550 5.611 119.540 1.00 33.31 7 GLN D N 1
ATOM 3756 C CA . GLN D 2 12 ? -5.821 5.384 120.778 1.00 35.12 7 GLN D CA 1
ATOM 3757 C C . GLN D 2 12 ? -4.423 4.852 120.472 1.00 34.54 7 GLN D C 1
ATOM 3758 O O . GLN D 2 12 ? -4.270 3.881 119.731 1.00 34.52 7 GLN D O 1
ATOM 3764 N N . ILE D 2 13 ? -3.409 5.491 121.068 1.00 32.22 8 ILE D N 1
ATOM 3765 C CA . ILE D 2 13 ? -2.028 5.063 120.912 1.00 31.99 8 ILE D CA 1
ATOM 3766 C C . ILE D 2 13 ? -1.581 4.388 122.210 1.00 33.63 8 ILE D C 1
ATOM 3767 O O . ILE D 2 13 ? -1.816 4.906 123.302 1.00 34.94 8 ILE D O 1
ATOM 3772 N N . THR D 2 14 ? -0.939 3.223 122.077 1.00 35.45 9 THR D N 1
ATOM 3773 C CA . THR D 2 14 ? -0.425 2.485 123.218 1.00 38.32 9 THR D CA 1
ATOM 3774 C C . THR D 2 14 ? 0.892 3.107 123.674 1.00 39.64 9 THR D C 1
ATOM 3775 O O . THR D 2 14 ? 1.886 3.077 122.947 1.00 38.29 9 THR D O 1
ATOM 3779 N N . MET D 2 15 ? 0.874 3.661 124.892 1.00 41.10 10 MET D N 1
ATOM 3780 C CA . MET D 2 15 ? 2.062 4.219 125.517 1.00 41.49 10 MET D CA 1
ATOM 3781 C C . MET D 2 15 ? 2.961 3.073 125.975 1.00 40.17 10 MET D C 1
ATOM 3782 O O . MET D 2 15 ? 2.524 1.924 126.025 1.00 39.43 10 MET D O 1
ATOM 3787 N N . ALA D 2 16 ? 4.215 3.407 126.301 1.00 40.65 11 ALA D N 1
ATOM 3788 C CA . ALA D 2 16 ? 5.242 2.445 126.671 1.00 43.99 11 ALA D CA 1
ATOM 3789 C C . ALA D 2 16 ? 4.825 1.609 127.883 1.00 46.77 11 ALA D C 1
ATOM 3790 O O . ALA D 2 16 ? 5.273 0.473 128.025 1.00 47.08 11 ALA D O 1
ATOM 3792 N N . ASP D 2 17 ? 3.977 2.179 128.752 1.00 49.33 12 ASP D N 1
ATOM 3793 C CA . ASP D 2 17 ? 3.543 1.514 129.972 1.00 52.98 12 ASP D CA 1
ATOM 3794 C C . ASP D 2 17 ? 2.168 0.866 129.780 1.00 53.70 12 ASP D C 1
ATOM 3795 O O . ASP D 2 17 ? 1.465 0.622 130.758 1.00 55.56 12 ASP D O 1
ATOM 3800 N N . LYS D 2 18 ? 1.780 0.623 128.520 1.00 52.57 13 LYS D N 1
ATOM 3801 C CA . LYS D 2 18 ? 0.518 0.001 128.126 1.00 51.83 13 LYS D CA 1
ATOM 3802 C C . LYS D 2 18 ? -0.700 0.863 128.476 1.00 53.28 13 LYS D C 1
ATOM 3803 O O . LYS D 2 18 ? -1.827 0.381 128.395 1.00 54.38 13 LYS D O 1
ATOM 3809 N N . GLN D 2 19 ? -0.491 2.137 128.835 1.00 53.96 14 GLN D N 1
ATOM 3810 C CA . GLN D 2 19 ? -1.604 3.073 128.931 1.00 52.13 14 GLN D CA 1
ATOM 3811 C C . GLN D 2 19 ? -1.996 3.522 127.523 1.00 50.22 14 GLN D C 1
ATOM 3812 O O . GLN D 2 19 ? -1.230 3.342 126.579 1.00 48.55 14 GLN D O 1
ATOM 3818 N N . LYS D 2 20 ? -3.189 4.117 127.397 1.00 48.60 15 LYS D N 1
ATOM 3819 C CA . LYS D 2 20 ? -3.715 4.529 126.105 1.00 49.99 15 LYS D CA 1
ATOM 3820 C C . LYS D 2 20 ? -3.923 6.039 126.102 1.00 50.12 15 LYS D C 1
ATOM 3821 O O . LYS D 2 20 ? -4.496 6.593 127.040 1.00 51.18 15 LYS D O 1
ATOM 3827 N N . LYS D 2 21 ? -3.455 6.689 125.030 1.00 47.96 16 LYS D N 1
ATOM 3828 C CA . LYS D 2 21 ? -3.657 8.116 124.839 1.00 45.93 16 LYS D CA 1
ATOM 3829 C C . LYS D 2 21 ? -4.187 8.354 123.428 1.00 42.80 16 LYS D C 1
ATOM 3830 O O . LYS D 2 21 ? -3.758 7.700 122.481 1.00 42.19 16 LYS D O 1
ATOM 3836 N N . PHE D 2 22 ? -5.142 9.281 123.311 1.00 40.23 17 PHE D N 1
ATOM 3837 C CA . PHE D 2 22 ? -5.614 9.758 122.025 1.00 38.16 17 PHE D CA 1
ATOM 3838 C C . PHE D 2 22 ? -4.453 10.382 121.260 1.00 37.97 17 PHE D C 1
ATOM 3839 O O . PHE D 2 22 ? -3.625 11.082 121.847 1.00 38.55 17 PHE D O 1
ATOM 3847 N N . ILE D 2 23 ? -4.415 10.124 119.947 1.00 35.06 18 ILE D N 1
ATOM 3848 C CA . ILE D 2 23 ? -3.311 10.565 119.110 1.00 33.25 18 ILE D CA 1
ATOM 3849 C C . ILE D 2 23 ? -3.213 12.089 119.133 1.00 33.74 18 ILE D C 1
ATOM 3850 O O . ILE D 2 23 ? -2.118 12.637 119.021 1.00 34.11 18 ILE D O 1
ATOM 3855 N N . ASN D 2 24 ? -4.354 12.766 119.317 1.00 33.93 19 ASN D N 1
ATOM 3856 C CA . ASN D 2 24 ? -4.397 14.220 119.257 1.00 35.08 19 ASN D CA 1
ATOM 3857 C C . ASN D 2 24 ? -3.815 14.836 120.531 1.00 36.87 19 ASN D C 1
ATOM 3858 O O . ASN D 2 24 ? -3.680 16.056 120.624 1.00 38.74 19 ASN D O 1
ATOM 3863 N N . GLU D 2 25 ? -3.469 13.985 121.504 1.00 37.31 20 GLU D N 1
ATOM 3864 C CA . GLU D 2 25 ? -2.892 14.432 122.762 1.00 38.14 20 GLU D CA 1
ATOM 3865 C C . GLU D 2 25 ? -1.426 14.013 122.847 1.00 35.43 20 GLU D C 1
ATOM 3866 O O . GLU D 2 25 ? -0.733 14.380 123.795 1.00 34.24 20 GLU D O 1
ATOM 3872 N N . ILE D 2 26 ? -0.971 13.232 121.858 1.00 33.77 21 ILE D N 1
ATOM 3873 C CA . ILE D 2 26 ? 0.419 12.807 121.768 1.00 32.65 21 ILE D CA 1
ATOM 3874 C C . ILE D 2 26 ? 1.309 14.043 121.637 1.00 32.37 21 ILE D C 1
ATOM 3875 O O . ILE D 2 26 ? 0.933 15.014 120.980 1.00 31.35 21 ILE D O 1
ATOM 3880 N N . GLN D 2 27 ? 2.479 13.990 122.287 1.00 32.36 22 GLN D N 1
ATOM 3881 C CA . GLN D 2 27 ? 3.444 15.077 122.277 1.00 33.80 22 GLN D CA 1
ATOM 3882 C C . GLN D 2 27 ? 4.836 14.520 122.014 1.00 32.86 22 GLN D C 1
ATOM 3883 O O . GLN D 2 27 ? 5.153 13.391 122.380 1.00 33.34 22 GLN D O 1
ATOM 3889 N N . GLU D 2 28 ? 5.668 15.357 121.402 1.00 33.48 23 GLU D N 1
ATOM 3890 C CA . GLU D 2 28 ? 7.058 15.032 121.156 1.00 33.72 23 GLU D CA 1
ATOM 3891 C C . GLU D 2 28 ? 7.679 14.595 122.479 1.00 33.12 23 GLU D C 1
ATOM 3892 O O . GLU D 2 28 ? 7.422 15.203 123.513 1.00 33.07 23 GLU D O 1
ATOM 3898 N N . GLY D 2 29 ? 8.453 13.507 122.443 1.00 34.17 24 GLY D N 1
ATOM 3899 C CA . GLY D 2 29 ? 9.117 12.997 123.632 1.00 36.40 24 GLY D CA 1
ATOM 3900 C C . GLY D 2 29 ? 8.323 11.895 124.332 1.00 37.85 24 GLY D C 1
ATOM 3901 O O . GLY D 2 29 ? 8.873 11.184 125.172 1.00 38.15 24 GLY D O 1
ATOM 3902 N N . ASP D 2 30 ? 7.033 11.760 123.982 1.00 38.37 25 ASP D N 1
ATOM 3903 C CA . ASP D 2 30 ? 6.197 10.693 124.519 1.00 38.54 25 ASP D CA 1
ATOM 3904 C C . ASP D 2 30 ? 6.788 9.333 124.143 1.00 38.36 25 ASP D C 1
ATOM 3905 O O . ASP D 2 30 ? 7.150 9.100 122.989 1.00 36.48 25 ASP D O 1
ATOM 3910 N N . LEU D 2 31 ? 6.864 8.440 125.137 1.00 38.17 26 LEU D N 1
ATOM 3911 C CA . LEU D 2 31 ? 7.359 7.084 124.957 1.00 39.03 26 LEU D CA 1
ATOM 3912 C C . LEU D 2 31 ? 6.187 6.166 124.609 1.00 37.70 26 LEU D C 1
ATOM 3913 O O . LEU D 2 31 ? 5.229 6.065 125.373 1.00 34.52 26 LEU D O 1
ATOM 3918 N N . VAL D 2 32 ? 6.275 5.506 123.446 1.00 38.15 27 VAL D N 1
ATOM 3919 C CA . VAL D 2 32 ? 5.195 4.658 122.957 1.00 37.94 27 VAL D CA 1
ATOM 3920 C C . VAL D 2 32 ? 5.678 3.213 122.812 1.00 39.43 27 VAL D C 1
ATOM 3921 O O . VA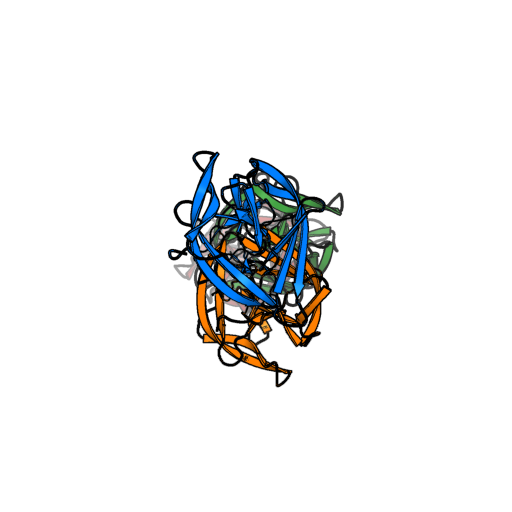L D 2 32 ? 6.871 2.949 122.646 1.00 39.71 27 VAL D O 1
ATOM 3925 N N . ARG D 2 33 ? 4.719 2.283 122.877 1.00 40.23 28 ARG D N 1
ATOM 3926 C CA . ARG D 2 33 ? 4.963 0.883 122.579 1.00 42.85 28 ARG D CA 1
ATOM 3927 C C . ARG D 2 33 ? 5.222 0.741 121.081 1.00 43.40 28 ARG D C 1
ATOM 3928 O O . ARG D 2 33 ? 4.460 1.245 120.257 1.00 43.88 28 ARG D O 1
ATOM 3936 N N . SER D 2 34 ? 6.309 0.043 120.752 1.00 44.26 29 SER D N 1
ATOM 3937 C CA . SER D 2 34 ? 6.771 -0.104 119.383 1.00 44.53 29 SER D CA 1
ATOM 3938 C C . SER D 2 34 ? 7.295 -1.525 119.191 1.00 46.13 29 SER D C 1
ATOM 3939 O O . SER D 2 34 ? 7.437 -2.261 120.161 1.00 49.28 29 SER D O 1
ATOM 3942 N N . TYR D 2 35 ? 7.558 -1.915 117.940 1.00 49.64 30 TYR D N 1
ATOM 3943 C CA . TYR D 2 35 ? 7.846 -3.308 117.634 1.00 52.80 30 TYR D CA 1
ATOM 3944 C C . TYR D 2 35 ? 8.955 -3.401 116.590 1.00 53.90 30 TYR D C 1
ATOM 3945 O O . TYR D 2 35 ? 8.905 -2.719 115.569 1.00 53.99 30 TYR D O 1
ATOM 3954 N N . SER D 2 36 ? 9.960 -4.243 116.864 1.00 58.01 31 SER D N 1
ATOM 3955 C CA . SER D 2 36 ? 10.975 -4.563 115.870 1.00 63.00 31 SER D CA 1
ATOM 3956 C C . SER D 2 36 ? 10.648 -5.917 115.247 1.00 65.96 31 SER D C 1
ATOM 3957 O O . SER D 2 36 ? 10.565 -6.926 115.947 1.00 64.29 31 SER D O 1
ATOM 3960 N N . ILE D 2 37 ? 10.454 -5.915 113.924 1.00 70.47 32 ILE D N 1
ATOM 3961 C CA . ILE D 2 37 ? 9.880 -7.059 113.233 1.00 72.88 32 ILE D CA 1
ATOM 3962 C C . ILE D 2 37 ? 10.890 -8.206 113.184 1.00 72.75 32 ILE D C 1
ATOM 3963 O O . ILE D 2 37 ? 10.496 -9.365 113.059 1.00 72.35 32 ILE D O 1
ATOM 3968 N N . THR D 2 38 ? 12.184 -7.874 113.305 1.00 71.84 33 THR D N 1
ATOM 3969 C CA . THR D 2 38 ? 13.254 -8.853 113.172 1.00 69.54 33 THR D CA 1
ATOM 3970 C C . THR D 2 38 ? 13.472 -9.601 114.488 1.00 68.54 33 THR D C 1
ATOM 3971 O O . THR D 2 38 ? 13.621 -10.821 114.487 1.00 72.28 33 THR D O 1
ATOM 3975 N N . ASP D 2 39 ? 13.489 -8.861 115.604 1.00 66.25 34 ASP D N 1
ATOM 3976 C CA . ASP D 2 39 ? 13.669 -9.441 116.927 1.00 64.27 34 ASP D CA 1
ATOM 3977 C C . ASP D 2 39 ? 12.373 -10.102 117.388 1.00 64.74 34 ASP D C 1
ATOM 3978 O O . ASP D 2 39 ? 12.395 -10.989 118.241 1.00 63.53 34 ASP D O 1
ATOM 3983 N N . GLU D 2 40 ? 11.248 -9.636 116.831 1.00 64.76 35 GLU D N 1
ATOM 3984 C CA . GLU D 2 40 ? 9.913 -10.032 117.253 1.00 64.57 35 GLU D CA 1
ATOM 3985 C C . GLU D 2 40 ? 9.708 -9.676 118.727 1.00 63.68 35 GLU D C 1
ATOM 3986 O O . GLU D 2 40 ? 9.114 -10.446 119.481 1.00 63.71 35 GLU D O 1
ATOM 3992 N N . THR D 2 41 ? 10.189 -8.486 119.115 1.00 61.38 36 THR D N 1
ATOM 3993 C CA . THR D 2 41 ? 10.124 -8.017 120.491 1.00 59.19 36 THR D CA 1
ATOM 3994 C C . THR D 2 41 ? 9.551 -6.602 120.548 1.00 57.92 36 THR D C 1
ATOM 3995 O O . THR D 2 41 ? 9.702 -5.824 119.607 1.00 54.51 36 THR D O 1
ATOM 3999 N N . PHE D 2 42 ? 8.937 -6.277 121.694 1.00 58.53 37 PHE D N 1
ATOM 4000 C CA . PHE D 2 42 ? 8.351 -4.972 121.964 1.00 58.63 37 PHE D CA 1
ATOM 4001 C C . PHE D 2 42 ? 9.387 -4.071 122.634 1.00 58.05 37 PHE D C 1
ATOM 4002 O O . PHE D 2 42 ? 10.128 -4.510 123.512 1.00 61.50 37 PHE D O 1
ATOM 4010 N N . GLN D 2 43 ? 9.425 -2.808 122.199 1.00 55.76 38 GLN D N 1
ATOM 4011 C CA . GLN D 2 43 ? 10.412 -1.844 122.656 1.00 57.22 38 GLN D CA 1
ATOM 4012 C C . GLN D 2 43 ? 9.731 -0.489 122.836 1.00 54.66 38 GLN D C 1
ATOM 4013 O O . GLN D 2 43 ? 8.816 -0.155 122.087 1.00 51.80 38 GLN D O 1
ATOM 4019 N N . GLN D 2 44 ? 10.175 0.284 123.836 1.00 54.58 39 GLN D N 1
ATOM 4020 C CA . GLN D 2 44 ? 9.730 1.665 123.954 1.00 53.94 39 GLN D CA 1
ATOM 4021 C C . GLN D 2 44 ? 10.580 2.545 123.038 1.00 48.70 39 GLN D C 1
ATOM 4022 O O . GLN D 2 44 ? 11.741 2.236 122.773 1.00 46.31 39 GLN D O 1
ATOM 4028 N N . ASN D 2 45 ? 9.954 3.608 122.517 1.00 43.16 40 ASN D N 1
ATOM 4029 C CA . ASN D 2 45 ? 10.598 4.571 121.639 1.00 40.16 40 ASN D CA 1
ATOM 4030 C C . ASN D 2 45 ? 9.852 5.897 121.724 1.00 38.49 40 ASN D C 1
ATOM 4031 O O . ASN D 2 45 ? 8.641 5.918 121.943 1.00 35.81 40 ASN D O 1
ATOM 4036 N N . ALA D 2 46 ? 10.599 6.989 121.525 1.00 37.10 41 ALA D N 1
ATOM 4037 C CA . ALA D 2 46 ? 10.083 8.341 121.660 1.00 36.05 41 ALA D CA 1
ATOM 4038 C C . ALA D 2 46 ? 9.451 8.808 120.349 1.00 34.81 41 ALA D C 1
ATOM 4039 O O . ALA D 2 46 ? 9.947 8.513 119.264 1.00 33.81 41 ALA D O 1
ATOM 4041 N N . VAL D 2 47 ? 8.342 9.542 120.476 1.00 33.34 42 VAL D N 1
ATOM 4042 C CA . VAL D 2 47 ? 7.756 10.267 119.362 1.00 32.43 42 VAL D CA 1
ATOM 4043 C C . VAL D 2 47 ? 8.641 11.481 119.084 1.00 32.27 42 VAL D C 1
ATOM 4044 O O . VAL D 2 47 ? 8.948 12.243 120.000 1.00 32.92 42 VAL D O 1
ATOM 4048 N N . THR D 2 48 ? 9.062 11.632 117.820 1.00 32.12 43 THR D N 1
ATOM 4049 C CA . THR D 2 48 ? 9.954 12.706 117.404 1.00 31.36 43 THR D CA 1
ATOM 4050 C C . THR D 2 48 ? 9.190 13.794 116.645 1.00 30.87 43 THR D C 1
ATOM 4051 O O . THR D 2 48 ? 9.720 14.879 116.415 1.00 30.08 43 THR D O 1
ATOM 4055 N N . SER D 2 49 ? 7.942 13.503 116.253 1.00 31.62 44 SER D N 1
ATOM 4056 C CA . SER D 2 49 ? 7.141 14.454 115.499 1.00 31.11 44 SER D CA 1
ATOM 4057 C C . SER D 2 49 ? 5.671 14.049 115.519 1.00 30.44 44 SER D C 1
ATOM 4058 O O . SER D 2 49 ? 5.344 12.867 115.507 1.00 28.97 44 SER D O 1
ATOM 4061 N N . ILE D 2 50 ? 4.801 15.063 115.536 1.00 32.00 45 ILE D N 1
ATOM 4062 C CA . ILE D 2 50 ? 3.361 14.901 115.450 1.00 33.60 45 ILE D CA 1
ATOM 4063 C C . ILE D 2 50 ? 2.824 16.068 114.624 1.00 32.42 45 ILE D C 1
ATOM 4064 O O . ILE D 2 50 ? 3.203 17.217 114.839 1.00 32.81 45 ILE D O 1
ATOM 4069 N N . VAL D 2 51 ? 1.981 15.754 113.635 1.00 31.86 46 VAL D N 1
ATOM 4070 C CA . VAL D 2 51 ? 1.455 16.770 112.737 1.00 30.92 46 VAL D CA 1
ATOM 4071 C C . VAL D 2 51 ? -0.036 16.533 112.514 1.00 32.00 46 VAL D C 1
ATOM 4072 O O . VAL D 2 51 ? -0.477 15.393 112.371 1.00 29.71 46 VAL D O 1
ATOM 4076 N N . LYS D 2 52 ? -0.787 17.641 112.467 1.00 35.04 47 LYS D N 1
ATOM 4077 C CA . LYS D 2 52 ? -2.227 17.622 112.269 1.00 37.55 47 LYS D CA 1
ATOM 4078 C C . LYS D 2 52 ? -2.562 18.077 110.851 1.00 37.44 47 LYS D C 1
ATOM 4079 O O . LYS D 2 52 ? -2.148 19.152 110.421 1.00 36.89 47 LYS D O 1
ATOM 4085 N N . HIS D 2 53 ? -3.337 17.241 110.150 1.00 37.71 48 HIS D N 1
ATOM 4086 C CA . HIS D 2 53 ? -3.842 17.518 108.814 1.00 37.00 48 HIS D CA 1
ATOM 4087 C C . HIS D 2 53 ? -5.362 17.364 108.805 1.00 37.11 48 HIS D C 1
ATOM 4088 O O . HIS D 2 53 ? -5.966 17.024 109.825 1.00 37.64 48 HIS D O 1
ATOM 4095 N N . GLU D 2 54 ? -5.966 17.596 107.632 1.00 36.43 49 GLU D N 1
ATOM 4096 C CA . GLU D 2 54 ? -7.394 17.396 107.427 1.00 36.78 49 GLU D CA 1
ATOM 4097 C C . GLU D 2 54 ? -7.611 16.549 106.177 1.00 34.01 49 GLU D C 1
ATOM 4098 O O . GLU D 2 54 ? -6.837 16.648 105.226 1.00 32.59 49 GLU D O 1
ATOM 4104 N N . ALA D 2 55 ? -8.688 15.749 106.182 1.00 31.68 50 ALA D N 1
ATOM 4105 C CA . ALA D 2 55 ? -9.131 15.015 105.003 1.00 31.65 50 ALA D CA 1
ATOM 4106 C C . ALA D 2 55 ? -10.553 14.491 105.194 1.00 30.69 50 ALA D C 1
ATOM 4107 O O . ALA D 2 55 ? -10.987 14.219 106.313 1.00 28.49 50 ALA D O 1
ATOM 4109 N N . ASP D 2 56 ? -11.250 14.303 104.069 1.00 31.41 51 ASP D N 1
ATOM 4110 C CA . ASP D 2 56 ? -12.638 13.872 104.091 1.00 33.24 51 ASP D CA 1
ATOM 4111 C C . ASP D 2 56 ? -12.770 12.430 103.596 1.00 33.55 51 ASP D C 1
ATOM 4112 O O . ASP D 2 56 ? -13.884 11.932 103.428 1.00 34.03 51 ASP D O 1
ATOM 4117 N N . GLN D 2 57 ? -11.629 11.767 103.371 1.00 32.69 52 GLN D N 1
ATOM 4118 C CA . GLN D 2 57 ? -11.621 10.401 102.871 1.00 30.54 52 GLN D CA 1
ATOM 4119 C C . GLN D 2 57 ? -10.925 9.494 103.881 1.00 28.94 52 GLN D C 1
ATOM 4120 O O . GLN D 2 57 ? -9.767 9.719 104.236 1.00 28.49 52 GLN D O 1
ATOM 4126 N N . LEU D 2 58 ? -11.661 8.479 104.340 1.00 26.55 53 LEU D N 1
ATOM 4127 C CA . LEU D 2 58 ? -11.199 7.596 105.398 1.00 28.18 53 LEU D CA 1
ATOM 4128 C C . LEU D 2 58 ? -11.606 6.162 105.071 1.00 28.60 53 LEU D C 1
ATOM 4129 O O . LEU D 2 58 ? -12.519 5.940 104.278 1.00 28.61 53 LEU D O 1
ATOM 4134 N N . CYS D 2 59 ? -10.922 5.200 105.697 1.00 29.01 54 CYS D N 1
ATOM 4135 C CA . CYS D 2 59 ? -11.395 3.826 105.712 1.00 31.10 54 CYS D CA 1
ATOM 4136 C C . CYS D 2 59 ? -11.513 3.341 107.156 1.00 30.75 54 CYS D C 1
ATOM 4137 O O . CYS D 2 59 ? -10.791 3.807 108.035 1.00 29.82 54 CYS D O 1
ATOM 4140 N N . GLN D 2 60 ? -12.461 2.428 107.384 1.00 31.38 55 GLN D N 1
ATOM 4141 C CA . GLN D 2 60 ? -12.592 1.753 108.661 1.00 32.45 55 GLN D CA 1
ATOM 4142 C C . GLN D 2 60 ? -12.215 0.290 108.472 1.00 34.47 55 GLN D C 1
ATOM 4143 O O . GLN D 2 60 ? -12.773 -0.393 107.611 1.00 35.09 55 GLN D O 1
ATOM 4149 N N . ILE D 2 61 ? -11.239 -0.155 109.271 1.00 34.70 56 ILE D N 1
ATOM 4150 C CA . ILE D 2 61 ? -10.783 -1.533 109.273 1.00 35.96 56 ILE D CA 1
ATOM 4151 C C . ILE D 2 61 ? -11.250 -2.170 110.580 1.00 39.72 56 ILE D C 1
ATOM 4152 O O . ILE D 2 61 ? -10.820 -1.764 111.660 1.00 40.65 56 ILE D O 1
ATOM 4157 N N . ASN D 2 62 ? -12.138 -3.165 110.460 1.00 41.90 57 ASN D N 1
ATOM 4158 C CA . ASN D 2 62 ? -12.687 -3.867 111.609 1.00 43.53 57 ASN D CA 1
ATOM 4159 C C . ASN D 2 62 ? -11.902 -5.152 111.860 1.00 44.89 57 ASN D C 1
ATOM 4160 O O . ASN D 2 62 ? -11.587 -5.888 110.927 1.00 45.54 57 ASN D O 1
ATOM 4165 N N . PHE D 2 63 ? -11.600 -5.397 113.139 1.00 47.12 58 PHE D N 1
ATOM 4166 C CA . PHE D 2 63 ? -11.002 -6.638 113.608 1.00 52.87 58 PHE D CA 1
ATOM 4167 C C . PHE D 2 63 ? -11.720 -7.044 114.892 1.00 57.01 58 PHE D C 1
ATOM 4168 O O . PHE D 2 63 ? -11.433 -6.521 115.967 1.00 60.26 58 PHE D O 1
ATOM 4176 N N . GLY D 2 64 ? -12.681 -7.964 114.757 1.00 61.07 59 GLY D N 1
ATOM 4177 C CA . GLY D 2 64 ? -13.659 -8.192 115.806 1.00 61.81 59 GLY D CA 1
ATOM 4178 C C . GLY D 2 64 ? -14.556 -6.968 115.966 1.00 65.60 59 GLY D C 1
ATOM 4179 O O . GLY D 2 64 ? -14.942 -6.343 114.976 1.00 65.24 59 GLY D O 1
ATOM 4180 N N . LYS D 2 65 ? -14.858 -6.625 117.223 1.00 65.21 60 LYS D N 1
ATOM 4181 C CA . LYS D 2 65 ? -15.753 -5.516 117.506 1.00 67.97 60 LYS D CA 1
ATOM 4182 C C . LYS D 2 65 ? -15.000 -4.191 117.457 1.00 66.84 60 LYS D C 1
ATOM 4183 O O . LYS D 2 65 ? -15.615 -3.140 117.282 1.00 68.75 60 LYS D O 1
ATOM 4189 N N . GLN D 2 66 ? -13.676 -4.233 117.606 1.00 64.47 61 GLN D N 1
ATOM 4190 C CA . GLN D 2 66 ? -12.972 -2.969 117.501 1.00 62.97 61 GLN D CA 1
ATOM 4191 C C . GLN D 2 66 ? -12.638 -2.666 116.044 1.00 60.87 61 GLN D C 1
ATOM 4192 O O . GLN D 2 66 ? -12.868 -3.480 115.148 1.00 60.69 61 GLN D O 1
ATOM 4198 N N . HIS D 2 67 ? -12.125 -1.452 115.840 1.00 54.18 62 HIS D N 1
ATOM 4199 C CA . HIS D 2 67 ? -11.809 -0.953 114.519 1.00 49.93 62 HIS D CA 1
ATOM 4200 C C . HIS D 2 67 ? -10.832 0.208 114.645 1.00 46.34 62 HIS D C 1
ATOM 4201 O O . HIS D 2 67 ? -10.642 0.761 115.728 1.00 44.15 62 HIS D O 1
ATOM 4208 N N . VAL D 2 68 ? -10.243 0.569 113.504 1.00 42.24 63 VAL D N 1
ATOM 4209 C CA . VAL D 2 68 ? -9.373 1.723 113.393 1.00 38.83 63 VAL D CA 1
ATOM 4210 C C . VAL D 2 68 ? -9.838 2.522 112.175 1.00 36.37 63 VAL D C 1
ATOM 4211 O O . VAL D 2 68 ? -10.349 1.945 111.213 1.00 34.26 63 VAL D O 1
ATOM 4215 N N . VAL D 2 69 ? -9.734 3.855 112.261 1.00 33.87 64 VAL D N 1
ATOM 4216 C CA . VAL D 2 69 ? -10.180 4.740 111.195 1.00 31.14 64 VAL D CA 1
ATOM 4217 C C . VAL D 2 69 ? -8.996 5.596 110.758 1.00 29.57 64 VAL D C 1
ATOM 4218 O O . VAL D 2 69 ? -8.420 6.319 111.567 1.00 29.38 64 VAL D O 1
ATOM 4222 N N . CYS D 2 70 ? -8.658 5.518 109.466 1.00 27.82 65 CYS D N 1
ATOM 4223 C CA . CYS D 2 70 ? -7.463 6.164 108.948 1.00 27.30 65 CYS D CA 1
ATOM 4224 C C . CYS D 2 70 ? -7.649 6.500 107.472 1.00 26.90 65 CYS D C 1
ATOM 4225 O O . CYS D 2 70 ? -8.646 6.107 106.866 1.00 28.27 65 CYS D O 1
ATOM 4228 N N . THR D 2 71 ? -6.688 7.241 106.906 1.00 26.02 66 THR D N 1
ATOM 4229 C CA . THR D 2 71 ? -6.637 7.438 105.464 1.00 25.65 66 THR D CA 1
ATOM 4230 C C . THR D 2 71 ? -6.359 6.093 104.796 1.00 25.11 66 THR D C 1
ATOM 4231 O O . THR D 2 71 ? -5.700 5.235 105.383 1.00 24.55 66 THR D O 1
ATOM 4235 N N . VAL D 2 72 ? -6.863 5.929 103.566 1.00 25.31 67 VAL D N 1
ATOM 4236 C CA . VAL D 2 72 ? -6.827 4.663 102.845 1.00 26.56 67 VAL D CA 1
ATOM 4237 C C . VAL D 2 72 ? -5.388 4.176 102.656 1.00 27.14 67 VAL D C 1
ATOM 4238 O O . VAL D 2 72 ? -5.163 2.989 102.427 1.00 27.74 67 VAL D O 1
ATOM 4242 N N . ASN D 2 73 ? -4.415 5.084 102.770 1.00 27.37 68 ASN D N 1
ATOM 4243 C CA . ASN D 2 73 ? -3.047 4.748 102.411 1.00 28.19 68 ASN D CA 1
ATOM 4244 C C . ASN D 2 73 ? -2.194 4.407 103.637 1.00 28.29 68 ASN D C 1
ATOM 4245 O O . ASN D 2 73 ? -0.981 4.236 103.507 1.00 28.42 68 ASN D O 1
ATOM 4250 N N . HIS D 2 74 ? -2.810 4.281 104.819 1.00 28.57 69 HIS D N 1
ATOM 4251 C CA . HIS D 2 74 ? -2.025 3.958 106.002 1.00 29.69 69 HIS D CA 1
ATOM 4252 C C . HIS D 2 74 ? -1.555 2.503 105.960 1.00 29.59 69 HIS D C 1
ATOM 4253 O O . HIS D 2 74 ? -2.278 1.618 105.502 1.00 29.62 69 HIS D O 1
ATOM 4260 N N . ARG D 2 75 ? -0.328 2.279 106.441 1.00 29.70 70 ARG D N 1
ATOM 4261 C CA . ARG D 2 75 ? 0.315 0.976 106.392 1.00 32.47 70 ARG D CA 1
ATOM 4262 C C . ARG D 2 75 ? 0.147 0.248 107.724 1.00 31.18 70 ARG D C 1
ATOM 4263 O O . ARG D 2 75 ? 0.372 0.824 108.782 1.00 29.00 70 ARG D O 1
ATOM 4271 N N . PHE D 2 76 ? -0.264 -1.025 107.643 1.00 32.27 71 PHE D N 1
ATOM 4272 C CA . PHE D 2 76 ? -0.375 -1.914 108.789 1.00 32.55 71 PHE D CA 1
ATOM 4273 C C . PHE D 2 76 ? 0.467 -3.163 108.541 1.00 34.66 71 PHE D C 1
ATOM 4274 O O . PHE D 2 76 ? 0.717 -3.529 107.395 1.00 33.93 71 PHE D O 1
ATOM 4282 N N . TYR D 2 77 ? 0.911 -3.803 109.627 1.00 36.75 72 TYR D N 1
ATOM 4283 C CA . TYR D 2 77 ? 1.699 -5.015 109.507 1.00 39.96 72 TYR D CA 1
ATOM 4284 C C . TYR D 2 77 ? 0.793 -6.237 109.624 1.00 40.94 72 TYR D C 1
ATOM 4285 O O . TYR D 2 77 ? 0.027 -6.365 110.577 1.00 43.12 72 TYR D O 1
ATOM 4294 N N . ASP D 2 78 ? 0.895 -7.121 108.627 1.00 42.13 73 ASP D N 1
ATOM 4295 C CA . ASP D 2 78 ? 0.197 -8.396 108.631 1.00 42.79 73 ASP D CA 1
ATOM 4296 C C . ASP D 2 78 ? 1.162 -9.481 109.107 1.00 43.68 73 ASP D C 1
ATOM 4297 O O . ASP D 2 78 ? 2.043 -9.893 108.356 1.00 41.74 73 ASP D O 1
ATOM 4302 N N . PRO D 2 79 ? 1.016 -9.988 110.356 1.00 46.34 74 PRO D N 1
ATOM 4303 C CA . PRO D 2 79 ? 1.985 -10.928 110.928 1.00 49.40 74 PRO D CA 1
ATOM 4304 C C . PRO D 2 79 ? 1.858 -12.358 110.402 1.00 52.04 74 PRO D C 1
ATOM 4305 O O . PRO D 2 79 ? 2.711 -13.197 110.682 1.00 53.88 74 PRO D O 1
ATOM 4309 N N . GLU D 2 80 ? 0.788 -12.617 109.640 1.00 57.17 75 GLU D N 1
ATOM 4310 C CA . GLU D 2 80 ? 0.551 -13.910 109.017 1.00 59.22 75 GLU D CA 1
ATOM 4311 C C . GLU D 2 80 ? 1.391 -14.036 107.747 1.00 58.65 75 GLU D C 1
ATOM 4312 O O . GLU D 2 80 ? 2.104 -15.023 107.570 1.00 60.89 75 GLU D O 1
ATOM 4318 N N . SER D 2 81 ? 1.291 -13.035 106.863 1.00 54.64 76 SER D N 1
ATOM 4319 C CA . SER D 2 81 ? 2.029 -13.049 105.609 1.00 51.25 76 SER D CA 1
ATOM 4320 C C . SER D 2 81 ? 3.359 -12.313 105.751 1.00 49.61 76 SER D C 1
ATOM 4321 O O . SER D 2 81 ? 4.167 -12.316 104.822 1.00 48.47 76 SER D O 1
ATOM 4324 N N . LYS D 2 82 ? 3.575 -11.705 106.926 1.00 48.30 77 LYS D N 1
ATOM 4325 C CA . LYS D 2 82 ? 4.801 -10.988 107.251 1.00 48.07 77 LYS D CA 1
ATOM 4326 C C . LYS D 2 82 ? 5.065 -9.912 106.199 1.00 44.86 77 LYS D C 1
ATOM 4327 O O . LYS D 2 82 ? 6.124 -9.886 105.571 1.00 43.51 77 LYS D O 1
ATOM 4333 N N . LEU D 2 83 ? 4.076 -9.031 106.012 1.00 41.12 78 LEU D N 1
ATOM 4334 C CA . LEU D 2 83 ? 4.163 -7.968 105.024 1.00 39.54 78 LEU D CA 1
ATOM 4335 C C . LEU D 2 83 ? 3.510 -6.706 105.582 1.00 36.61 78 LEU D C 1
ATOM 4336 O O . LEU D 2 83 ? 2.542 -6.785 106.335 1.00 37.67 78 LEU D O 1
ATOM 4341 N N . TRP D 2 84 ? 4.065 -5.548 105.204 1.00 34.04 79 TRP D N 1
ATOM 4342 C CA . TRP D 2 84 ? 3.411 -4.266 105.404 1.00 31.60 79 TRP D CA 1
ATOM 4343 C C . TRP D 2 84 ? 2.373 -4.083 104.302 1.00 30.49 79 TRP D C 1
ATOM 4344 O O . TRP D 2 84 ? 2.674 -4.280 103.125 1.00 28.83 79 TRP D O 1
ATOM 4355 N N . LYS D 2 85 ? 1.149 -3.720 104.700 1.00 29.91 80 LYS D N 1
ATOM 4356 C CA . LYS D 2 85 ? 0.032 -3.648 103.771 1.00 29.83 80 LYS D CA 1
ATOM 4357 C C . LYS D 2 85 ? -0.762 -2.359 103.964 1.00 28.85 80 LYS D C 1
ATOM 4358 O O . LYS D 2 85 ? -0.734 -1.737 105.023 1.00 29.25 80 LYS D O 1
ATOM 4364 N N . SER D 2 86 ? -1.510 -2.001 102.918 1.00 28.37 81 SER D N 1
ATOM 4365 C CA . SER D 2 86 ? -2.374 -0.839 102.922 1.00 27.90 81 SER D CA 1
ATOM 4366 C C . SER D 2 86 ? -3.609 -1.143 102.083 1.00 27.97 81 SER D C 1
ATOM 4367 O O . SER D 2 86 ? -3.528 -1.908 101.124 1.00 27.69 81 SER D O 1
ATOM 4370 N N . VAL D 2 87 ? -4.743 -0.537 102.452 1.00 27.31 82 VAL D N 1
ATOM 4371 C CA . VAL D 2 87 ? -5.960 -0.669 101.667 1.00 27.25 82 VAL D CA 1
ATOM 4372 C C . VAL D 2 87 ? -5.682 -0.135 100.262 1.00 27.18 82 VAL D C 1
ATOM 4373 O O . VAL D 2 87 ? -6.047 -0.774 99.277 1.00 27.45 82 VAL D O 1
ATOM 4377 N N . CYS D 2 88 ? -4.997 1.014 100.190 1.00 26.15 83 CYS D N 1
ATOM 4378 C CA . CYS D 2 88 ? -4.690 1.679 98.934 1.00 26.14 83 CYS D CA 1
ATOM 4379 C C . CYS D 2 88 ? -3.193 1.951 98.809 1.00 25.97 83 CYS D C 1
ATOM 4380 O O . CYS D 2 88 ? -2.740 3.067 99.054 1.00 25.41 83 CYS D O 1
ATOM 4383 N N . PRO D 2 89 ? -2.376 0.947 98.411 1.00 25.88 84 PRO D N 1
ATOM 4384 C CA . PRO D 2 89 ? -0.938 1.156 98.250 1.00 26.65 84 PRO D CA 1
ATOM 4385 C C . PRO D 2 89 ? -0.660 1.864 96.927 1.00 27.83 84 PRO D C 1
ATOM 4386 O O . PRO D 2 89 ? -1.332 1.619 95.924 1.00 27.06 84 PRO D O 1
ATOM 4390 N N . HIS D 2 90 ? 0.313 2.778 96.954 1.00 28.35 85 HIS D N 1
ATOM 4391 C CA . HIS D 2 90 ? 0.759 3.456 95.753 1.00 29.09 85 HIS D CA 1
ATOM 4392 C C . HIS D 2 90 ? 1.537 2.460 94.900 1.00 30.64 85 HIS D C 1
ATOM 4393 O O . HIS D 2 90 ? 2.354 1.704 95.424 1.00 31.76 85 HIS D O 1
ATOM 4400 N N . PRO D 2 91 ? 1.298 2.403 93.569 1.00 31.54 86 PRO D N 1
ATOM 4401 C CA . PRO D 2 91 ? 2.002 1.452 92.709 1.00 32.73 86 PRO D CA 1
ATOM 4402 C C . PRO D 2 91 ? 3.499 1.740 92.690 1.00 34.38 86 PRO D C 1
ATOM 4403 O O . PRO D 2 91 ? 3.909 2.881 92.485 1.00 34.39 86 PRO D O 1
ATOM 4407 N N . GLY D 2 92 ? 4.295 0.694 92.944 1.00 36.51 87 GLY D N 1
ATOM 4408 C CA . GLY D 2 92 ? 5.743 0.808 92.983 1.00 38.79 87 GLY D CA 1
ATOM 4409 C C . GLY D 2 92 ? 6.287 1.024 94.395 1.00 40.93 87 GLY D C 1
ATOM 4410 O O . GLY D 2 92 ? 7.500 1.048 94.592 1.00 43.93 87 GLY D O 1
ATOM 4411 N N . SER D 2 93 ? 5.386 1.170 95.374 1.00 41.13 88 SER D N 1
ATOM 4412 C CA . SER D 2 93 ? 5.778 1.499 96.735 1.00 40.80 88 SER D CA 1
ATOM 4413 C C . SER D 2 93 ? 6.281 0.253 97.459 1.00 40.37 88 SER D C 1
ATOM 4414 O O . SER D 2 93 ? 6.947 0.359 98.487 1.00 42.01 88 SER D O 1
ATOM 4417 N N . GLY D 2 94 ? 5.936 -0.922 96.921 1.00 38.13 89 GLY D N 1
ATOM 4418 C CA . GLY D 2 94 ? 6.338 -2.192 97.501 1.00 35.58 89 GLY D CA 1
ATOM 4419 C C . GLY D 2 94 ? 5.466 -2.592 98.688 1.00 33.95 89 GLY D C 1
ATOM 4420 O O . GLY D 2 94 ? 5.825 -3.499 99.435 1.00 35.56 89 GLY D O 1
ATOM 4421 N N . ILE D 2 95 ? 4.324 -1.910 98.842 1.00 31.41 90 ILE D N 1
ATOM 4422 C CA . ILE D 2 95 ? 3.353 -2.196 99.889 1.00 29.61 90 ILE D CA 1
ATOM 4423 C C . ILE D 2 95 ? 2.251 -3.071 99.288 1.00 29.64 90 ILE D C 1
ATOM 4424 O O . ILE D 2 95 ? 1.782 -2.806 98.185 1.00 30.54 90 ILE D O 1
ATOM 4429 N N . SER D 2 96 ? 1.839 -4.114 100.015 1.00 28.89 91 SER D N 1
ATOM 4430 C CA . SER D 2 96 ? 0.867 -5.063 99.495 1.00 29.89 91 SER D CA 1
ATOM 4431 C C . SER D 2 96 ? -0.554 -4.631 99.850 1.00 29.47 91 SER D C 1
ATOM 4432 O O . SER D 2 96 ? -0.760 -3.819 100.749 1.00 28.60 91 SER D O 1
ATOM 4435 N N . PHE D 2 97 ? -1.531 -5.189 99.130 1.00 29.45 92 PHE D N 1
ATOM 4436 C CA . PHE D 2 97 ? -2.932 -4.889 99.375 1.00 31.27 92 PHE D CA 1
ATOM 4437 C C . PHE D 2 97 ? -3.346 -5.435 100.739 1.00 32.69 92 PHE D C 1
ATOM 4438 O O . PHE D 2 97 ? -2.949 -6.540 101.112 1.00 34.66 92 PHE D O 1
ATOM 4446 N N . LEU D 2 98 ? -4.104 -4.623 101.491 1.00 32.14 93 LEU D N 1
ATOM 4447 C CA . LEU D 2 98 ? -4.743 -5.053 102.723 1.00 31.71 93 LEU D CA 1
ATOM 4448 C C . LEU D 2 98 ? -6.213 -5.308 102.422 1.00 31.69 93 LEU D C 1
ATOM 4449 O O . LEU D 2 98 ? -6.902 -4.407 101.953 1.00 31.11 93 LEU D O 1
ATOM 4454 N N . LYS D 2 99 ? -6.666 -6.536 102.703 1.00 33.17 94 LYS D N 1
ATOM 4455 C CA . LYS D 2 99 ? -8.018 -6.963 102.378 1.00 35.24 94 LYS D CA 1
ATOM 4456 C C . LYS D 2 99 ? -8.653 -7.715 103.544 1.00 37.45 94 LYS D C 1
ATOM 4457 O O . LYS D 2 99 ? -7.964 -8.181 104.448 1.00 40.09 94 LYS D O 1
ATOM 4463 N N . LYS D 2 100 ? -9.984 -7.835 103.478 1.00 40.23 95 LYS D N 1
ATOM 4464 C CA . LYS D 2 100 ? -10.783 -8.643 104.385 1.00 43.65 95 LYS D CA 1
ATOM 4465 C C . LYS D 2 100 ? -10.134 -10.017 104.539 1.00 44.03 95 LYS D C 1
ATOM 4466 O O . LYS D 2 100 ? -9.695 -10.610 103.555 1.00 43.50 95 LYS D O 1
ATOM 4472 N N . TYR D 2 101 ? -10.050 -10.483 105.793 1.00 46.13 96 TYR D N 1
ATOM 4473 C CA . TYR D 2 101 ? -9.573 -11.810 106.170 1.00 47.94 96 TYR D CA 1
ATOM 4474 C C . TYR D 2 101 ? -8.049 -11.851 106.288 1.00 45.92 96 TYR D C 1
ATOM 4475 O O . TYR D 2 101 ? -7.491 -12.894 106.614 1.00 45.87 96 TYR D O 1
ATOM 4484 N N . ASP D 2 102 ? -7.384 -10.715 106.035 1.00 47.29 97 ASP D N 1
ATOM 4485 C CA . ASP D 2 102 ? -5.971 -10.554 106.350 1.00 45.37 97 ASP D CA 1
ATOM 4486 C C . ASP D 2 102 ? -5.812 -10.382 107.861 1.00 44.48 97 ASP D C 1
ATOM 4487 O O . ASP D 2 102 ? -6.803 -10.361 108.591 1.00 45.12 97 ASP D O 1
ATOM 4492 N N . TYR D 2 103 ? -4.562 -10.249 108.324 1.00 43.80 98 TYR D N 1
ATOM 4493 C CA . TYR D 2 103 ? -4.291 -10.212 109.753 1.00 43.48 98 TYR D CA 1
ATOM 4494 C C . TYR D 2 103 ? -3.532 -8.948 110.157 1.00 41.86 98 TYR D C 1
ATOM 4495 O O . TYR D 2 103 ? -2.744 -8.401 109.389 1.00 40.49 98 TYR D O 1
ATOM 4504 N N . LEU D 2 104 ? -3.798 -8.504 111.390 1.00 39.94 99 LEU D N 1
ATOM 4505 C CA . LEU D 2 104 ? -3.078 -7.427 112.046 1.00 38.46 99 LEU D CA 1
ATOM 4506 C C . LEU D 2 104 ? -2.418 -7.991 113.301 1.00 40.89 99 LEU D C 1
ATOM 4507 O O . LEU D 2 104 ? -2.864 -9.010 113.830 1.00 41.13 99 LEU D O 1
ATOM 4512 N N . LEU D 2 105 ? -1.368 -7.308 113.772 1.00 41.68 100 LEU D N 1
ATOM 4513 C CA . LEU D 2 105 ? -0.644 -7.727 114.960 1.00 43.08 100 LEU D CA 1
ATOM 4514 C C . LEU D 2 105 ? -1.054 -6.855 116.143 1.00 45.67 100 LEU D C 1
ATOM 4515 O O . LEU D 2 105 ? -0.919 -5.634 116.090 1.00 46.60 100 LEU D O 1
ATOM 4520 N N . SER D 2 106 ? -1.545 -7.507 117.207 1.00 46.81 101 SER D N 1
ATOM 4521 C CA . SER D 2 106 ? -1.983 -6.822 118.413 1.00 47.65 101 SER D CA 1
ATOM 4522 C C . SER D 2 106 ? -0.778 -6.358 119.229 1.00 46.24 101 SER D C 1
ATOM 4523 O O . SER D 2 106 ? 0.353 -6.770 118.973 1.00 44.43 101 SER D O 1
ATOM 4526 N N . GLU D 2 107 ? -1.053 -5.494 120.213 1.00 47.16 102 GLU D N 1
ATOM 4527 C CA . GLU D 2 107 ? -0.039 -4.926 121.088 1.00 49.86 102 GLU D CA 1
ATOM 4528 C C . GLU D 2 107 ? 0.477 -5.984 122.062 1.00 52.01 102 GLU D C 1
ATOM 4529 O O . GLU D 2 107 ? 1.391 -5.706 122.837 1.00 53.95 102 GLU D O 1
ATOM 4535 N N . GLU D 2 108 ? -0.124 -7.184 122.028 1.00 54.00 103 GLU D N 1
ATOM 4536 C CA . GLU D 2 108 ? 0.329 -8.297 122.852 1.00 56.80 103 GLU D CA 1
ATOM 4537 C C . GLU D 2 108 ? 0.956 -9.389 121.981 1.00 57.60 103 GLU D C 1
ATOM 4538 O O . GLU D 2 108 ? 1.392 -10.420 122.494 1.00 57.65 103 GLU D O 1
ATOM 4544 N N . GLY D 2 109 ? 0.997 -9.154 120.662 1.00 55.63 104 GLY D N 1
ATOM 4545 C CA . GLY D 2 109 ? 1.698 -10.026 119.730 1.00 54.28 104 GLY D CA 1
ATOM 4546 C C . GLY D 2 109 ? 0.798 -11.089 119.097 1.00 54.10 104 GLY D C 1
ATOM 4547 O O . GLY D 2 109 ? 1.298 -12.089 118.580 1.00 49.99 104 GLY D O 1
ATOM 4548 N N . GLU D 2 110 ? -0.521 -10.848 119.117 1.00 55.27 105 GLU D N 1
ATOM 4549 C CA . GLU D 2 110 ? -1.511 -11.809 118.649 1.00 58.19 105 GLU D CA 1
ATOM 4550 C C . GLU D 2 110 ? -2.031 -11.407 117.269 1.00 56.19 105 GLU D C 1
ATOM 4551 O O . GLU D 2 110 ? -2.175 -10.223 116.968 1.00 57.10 105 GLU D O 1
ATOM 4557 N N . LYS D 2 111 ? -2.346 -12.419 116.454 1.00 53.02 106 LYS D N 1
ATOM 4558 C CA . LYS D 2 111 ? -2.870 -12.217 115.114 1.00 51.75 106 LYS D CA 1
ATOM 4559 C C . LYS D 2 111 ? -4.378 -12.003 115.197 1.00 51.59 106 LYS D C 1
ATOM 4560 O O . LYS D 2 111 ? -5.111 -12.898 115.610 1.00 52.46 106 LYS D O 1
ATOM 4566 N N . LEU D 2 112 ? -4.822 -10.796 114.823 1.00 51.11 107 LEU D N 1
ATOM 4567 C CA . LEU D 2 112 ? -6.238 -10.463 114.779 1.00 49.89 107 LEU D CA 1
ATOM 4568 C C . LEU D 2 112 ? -6.676 -10.402 113.318 1.00 48.86 107 LEU D C 1
ATOM 4569 O O . LEU D 2 112 ? -6.015 -9.771 112.493 1.00 45.64 107 LEU D O 1
ATOM 4574 N N . GLN D 2 113 ? -7.798 -11.063 113.015 1.00 47.88 108 GLN D N 1
ATOM 4575 C CA . GLN D 2 113 ? -8.292 -11.140 111.651 1.00 47.49 108 GLN D CA 1
ATOM 4576 C C . GLN D 2 113 ? -9.147 -9.918 111.337 1.00 45.12 108 GLN D C 1
ATOM 4577 O O . GLN D 2 113 ? -9.980 -9.509 112.143 1.00 45.98 108 GLN D O 1
ATOM 4583 N N . ILE D 2 114 ? -8.938 -9.364 110.140 1.00 42.48 109 ILE D N 1
ATOM 4584 C CA . ILE D 2 114 ? -9.759 -8.279 109.633 1.00 41.16 109 ILE D CA 1
ATOM 4585 C C . ILE D 2 114 ? -11.088 -8.862 109.159 1.00 39.95 109 ILE D C 1
ATOM 4586 O O . ILE D 2 114 ? -11.108 -9.748 108.307 1.00 39.69 109 ILE D O 1
ATOM 4591 N N . THR D 2 115 ? -12.192 -8.351 109.716 1.00 39.36 110 THR D N 1
ATOM 4592 C CA . THR D 2 115 ? -13.508 -8.908 109.439 1.00 41.50 110 THR D CA 1
ATOM 4593 C C . THR D 2 115 ? -14.272 -8.036 108.445 1.00 43.20 110 THR D C 1
ATOM 4594 O O . THR D 2 115 ? -15.237 -8.503 107.848 1.00 43.58 110 THR D O 1
ATOM 4598 N N . GLU D 2 116 ? -13.839 -6.778 108.282 1.00 44.75 111 GLU D N 1
ATOM 4599 C CA . GLU D 2 116 ? -14.489 -5.839 107.378 1.00 46.16 111 GLU D CA 1
ATOM 4600 C C . GLU D 2 116 ? -13.573 -4.643 107.108 1.00 45.26 111 GLU D C 1
ATOM 4601 O O . GLU D 2 116 ? -12.855 -4.191 108.001 1.00 44.72 111 GLU D O 1
ATOM 4607 N N . ILE D 2 117 ? -13.602 -4.159 105.855 1.00 41.97 112 ILE D N 1
ATOM 4608 C CA . ILE D 2 117 ? -12.960 -2.921 105.436 1.00 40.51 112 ILE D CA 1
ATOM 4609 C C . ILE D 2 117 ? -13.964 -2.115 104.615 1.00 41.23 112 ILE D C 1
ATOM 4610 O O . ILE D 2 117 ? -14.555 -2.642 103.675 1.00 39.21 112 ILE D O 1
ATOM 4615 N N . LYS D 2 118 ? -14.124 -0.833 104.976 1.00 44.52 113 LYS D N 1
ATOM 4616 C CA . LYS D 2 118 ? -15.056 0.090 104.343 1.00 46.96 113 LYS D CA 1
ATOM 4617 C C . LYS D 2 118 ? -14.326 1.395 104.036 1.00 46.18 113 LYS D C 1
ATOM 4618 O O . LYS D 2 118 ? -13.482 1.818 104.820 1.00 47.25 113 LYS D O 1
ATOM 4624 N N . THR D 2 119 ? -14.665 2.034 102.911 1.00 43.90 114 THR D N 1
ATOM 4625 C CA . THR D 2 119 ? -14.207 3.391 102.648 1.00 42.46 114 THR D CA 1
ATOM 4626 C C . THR D 2 119 ? -15.418 4.318 102.702 1.00 41.61 114 THR D C 1
ATOM 4627 O O . THR D 2 119 ? -16.533 3.880 102.427 1.00 40.19 114 THR D O 1
ATOM 4631 N N . PHE D 2 120 ? -15.190 5.578 103.097 1.00 40.87 115 PHE D N 1
ATOM 4632 C CA . PHE D 2 120 ? -16.272 6.547 103.189 1.00 40.79 115 PHE D CA 1
ATOM 4633 C C . PHE D 2 120 ? -15.734 7.975 103.118 1.00 38.71 115 PHE D C 1
ATOM 4634 O O . PHE D 2 120 ? -14.566 8.226 103.402 1.00 37.37 115 PHE D O 1
ATOM 4642 N N . THR D 2 121 ? -16.624 8.897 102.733 1.00 39.82 116 THR D N 1
ATOM 4643 C CA . THR D 2 121 ? -16.337 10.316 102.608 1.00 40.40 116 THR D CA 1
ATOM 4644 C C . THR D 2 121 ? -17.225 11.091 103.577 1.00 42.20 116 THR D C 1
ATOM 4645 O O . THR D 2 121 ? -18.450 11.016 103.480 1.00 42.28 116 THR D O 1
ATOM 4649 N N . THR D 2 122 ? -16.591 11.848 104.485 1.00 43.13 117 THR D N 1
ATOM 4650 C CA . THR D 2 122 ? -17.301 12.642 105.476 1.00 42.53 117 THR D CA 1
ATOM 4651 C C . THR D 2 122 ? -17.837 13.910 104.819 1.00 43.44 117 THR D C 1
ATOM 4652 O O . THR D 2 122 ? -17.296 14.368 103.814 1.00 42.61 117 THR D O 1
ATOM 4656 N N . LYS D 2 123 ? -18.905 14.462 105.409 1.00 47.15 118 LYS D N 1
ATOM 4657 C CA . LYS D 2 123 ? -19.542 15.689 104.952 1.00 47.00 118 LYS D CA 1
ATOM 4658 C C . LYS D 2 123 ? -18.538 16.841 104.952 1.00 45.63 118 LYS D C 1
ATOM 4659 O O . LYS D 2 123 ? -18.476 17.615 103.999 1.00 45.01 118 LYS D O 1
ATOM 4665 N N . GLN D 2 124 ? -17.761 16.939 106.037 1.00 43.30 119 GLN D N 1
ATOM 4666 C CA . GLN D 2 124 ? -16.760 17.976 106.221 1.00 42.85 119 GLN D CA 1
ATOM 4667 C C . GLN D 2 124 ? -15.414 17.303 106.464 1.00 41.51 119 GLN D C 1
ATOM 4668 O O . GLN D 2 124 ? -15.376 16.211 107.030 1.00 42.09 119 GLN D O 1
ATOM 4674 N N . PRO D 2 125 ? -14.275 17.920 106.068 1.00 40.30 120 PRO D N 1
ATOM 4675 C CA . PRO D 2 125 ? -12.959 17.390 106.433 1.00 40.04 120 PRO D CA 1
ATOM 4676 C C . PRO D 2 125 ? -12.856 17.241 107.951 1.00 39.01 120 PRO D C 1
ATOM 4677 O O . PRO D 2 125 ? -13.394 18.061 108.693 1.00 40.44 120 PRO D O 1
ATOM 4681 N N . VAL D 2 126 ? -12.202 16.162 108.400 1.00 38.07 121 VAL D N 1
ATOM 4682 C CA . VAL D 2 126 ? -11.963 15.936 109.819 1.00 38.04 121 VAL D CA 1
ATOM 4683 C C . VAL D 2 126 ? -10.457 15.954 110.071 1.00 36.39 121 VAL D C 1
ATOM 4684 O O . VAL D 2 126 ? -9.670 15.685 109.163 1.00 34.90 121 VAL D O 1
ATOM 4688 N N . PHE D 2 127 ? -10.082 16.263 111.320 1.00 35.14 122 PHE D N 1
ATOM 4689 C CA . PHE D 2 127 ? -8.691 16.316 111.739 1.00 34.69 122 PHE D CA 1
ATOM 4690 C C . PHE D 2 127 ? -8.103 14.909 111.802 1.00 31.11 122 PHE D C 1
ATOM 4691 O O . PHE D 2 127 ? -8.721 13.995 112.344 1.00 29.24 122 PHE D O 1
ATOM 4699 N N . ILE D 2 128 ? -6.890 14.772 111.252 1.00 29.02 123 ILE D N 1
ATOM 4700 C CA . ILE D 2 128 ? -6.139 13.525 111.218 1.00 26.86 123 ILE D CA 1
ATOM 4701 C C . ILE D 2 128 ? -4.691 13.827 111.601 1.00 25.67 123 ILE D C 1
ATOM 4702 O O . ILE D 2 128 ? -4.271 14.979 111.517 1.00 24.91 123 ILE D O 1
ATOM 4707 N N . TYR D 2 129 ? -3.947 12.794 112.025 1.00 25.41 124 TYR D N 1
ATOM 4708 C CA . TYR D 2 129 ? -2.641 12.975 112.645 1.00 26.08 124 TYR D CA 1
ATOM 4709 C C . TYR D 2 129 ? -1.674 11.877 112.214 1.00 26.64 124 TYR D C 1
ATOM 4710 O O . TYR D 2 129 ? -2.037 10.703 112.192 1.00 27.88 124 TYR D O 1
ATOM 4719 N N . HIS D 2 130 ? -0.434 12.268 111.899 1.00 26.67 125 HIS D N 1
ATOM 4720 C CA . HIS D 2 130 ? 0.644 11.305 111.745 1.00 26.76 125 HIS D CA 1
ATOM 4721 C C . HIS D 2 130 ? 1.767 11.620 112.729 1.00 27.34 125 HIS D C 1
ATOM 4722 O O . HIS D 2 130 ? 1.934 12.768 113.153 1.00 25.27 125 HIS D O 1
ATOM 4729 N N . ILE D 2 131 ? 2.524 10.576 113.088 1.00 27.95 126 ILE D N 1
ATOM 4730 C CA . ILE D 2 131 ? 3.597 10.704 114.059 1.00 28.84 126 ILE D CA 1
ATOM 4731 C C . ILE D 2 131 ? 4.856 10.038 113.513 1.00 30.19 126 ILE D C 1
ATOM 4732 O O . ILE D 2 131 ? 4.783 9.186 112.629 1.00 30.71 126 ILE D O 1
ATOM 4737 N N . GLN D 2 132 ? 6.006 10.465 114.043 1.00 30.18 127 GLN D N 1
ATOM 4738 C CA . GLN D 2 132 ? 7.275 9.808 113.786 1.00 31.01 127 GLN D CA 1
ATOM 4739 C C . GLN D 2 132 ? 7.771 9.196 115.091 1.00 29.86 127 GLN D C 1
ATOM 4740 O O . GLN D 2 132 ? 7.663 9.811 116.150 1.00 29.19 127 GLN D O 1
ATOM 4746 N N . VAL D 2 133 ? 8.286 7.969 114.993 1.00 29.84 128 VAL D N 1
ATOM 4747 C CA . VAL D 2 133 ? 8.712 7.193 116.145 1.00 31.36 128 VAL D CA 1
ATOM 4748 C C . VAL D 2 133 ? 10.123 6.692 115.854 1.00 32.35 128 VAL D C 1
ATOM 4749 O O . VAL D 2 133 ? 10.346 6.035 114.841 1.00 32.87 128 VAL D O 1
ATOM 4753 N N . GLU D 2 134 ? 11.073 7.028 116.734 1.00 34.45 129 GLU D N 1
ATOM 4754 C CA . GLU D 2 134 ? 12.478 6.733 116.491 1.00 35.48 129 GLU D CA 1
ATOM 4755 C C . GLU D 2 134 ? 12.705 5.220 116.514 1.00 34.31 129 GLU D C 1
ATOM 4756 O O . GLU D 2 134 ? 11.993 4.496 117.205 1.00 33.11 129 GLU D O 1
ATOM 4762 N N . ASN D 2 135 ? 13.683 4.767 115.720 1.00 35.03 130 ASN D N 1
ATOM 4763 C CA . ASN D 2 135 ? 14.194 3.401 115.713 1.00 36.65 130 ASN D CA 1
ATOM 4764 C C . ASN D 2 135 ? 13.263 2.457 114.953 1.00 37.39 130 ASN D C 1
ATOM 4765 O O . ASN D 2 135 ? 13.629 1.965 113.891 1.00 38.86 130 ASN D O 1
ATOM 4770 N N . ASN D 2 136 ? 12.068 2.199 115.498 1.00 37.75 131 ASN D N 1
ATOM 4771 C CA . ASN D 2 136 ? 11.207 1.152 114.965 1.00 38.60 131 ASN D CA 1
ATOM 4772 C C . ASN D 2 136 ? 10.197 1.709 113.960 1.00 39.12 131 ASN D C 1
ATOM 4773 O O . ASN D 2 136 ? 9.610 0.947 113.191 1.00 38.61 131 ASN D O 1
ATOM 4778 N N . HIS D 2 137 ? 9.980 3.031 113.992 1.00 38.35 132 HIS D N 1
ATOM 4779 C CA . HIS D 2 137 ? 9.101 3.729 113.062 1.00 36.68 132 HIS D CA 1
ATOM 4780 C C . HIS D 2 137 ? 7.737 3.045 112.994 1.00 35.92 132 HIS D C 1
ATOM 4781 O O . HIS D 2 137 ? 7.162 2.893 111.917 1.00 34.72 132 HIS D O 1
ATOM 4788 N N . ASN D 2 138 ? 7.226 2.637 114.161 1.00 34.85 133 ASN D N 1
ATOM 4789 C CA . ASN D 2 138 ? 5.899 2.052 114.235 1.00 33.36 133 ASN D CA 1
ATOM 4790 C C . ASN D 2 138 ? 5.316 2.268 115.627 1.00 32.23 133 ASN D C 1
ATOM 4791 O O . ASN D 2 138 ? 6.002 2.730 116.538 1.00 33.39 133 ASN D O 1
ATOM 4796 N N . PHE D 2 139 ? 4.032 1.925 115.766 1.00 29.33 134 PHE D N 1
ATOM 4797 C CA . PHE D 2 139 ? 3.300 2.102 117.006 1.00 27.47 134 PHE D CA 1
ATOM 4798 C C . PHE D 2 139 ? 2.004 1.302 116.920 1.00 26.44 134 PHE D C 1
ATOM 4799 O O . PHE D 2 139 ? 1.746 0.674 115.893 1.00 24.67 134 PHE D O 1
ATOM 4807 N N . PHE D 2 140 ? 1.206 1.346 118.000 1.00 26.47 135 PHE D N 1
ATOM 4808 C CA . PHE D 2 140 ? -0.045 0.605 118.081 1.00 27.00 135 PHE D CA 1
ATOM 4809 C C . PHE D 2 140 ? -1.226 1.571 118.122 1.00 27.97 135 PHE D C 1
ATOM 4810 O O . PHE D 2 140 ? -1.370 2.358 119.056 1.00 28.00 135 PHE D O 1
ATOM 4818 N N . ALA D 2 141 ? -2.050 1.491 117.070 1.00 28.10 136 ALA D N 1
ATOM 4819 C CA . ALA D 2 141 ? -3.267 2.269 116.933 1.00 28.66 136 ALA D CA 1
ATOM 4820 C C . ALA D 2 141 ? -4.465 1.359 117.186 1.00 29.70 136 ALA D C 1
ATOM 4821 O O . ALA D 2 141 ? -4.655 0.360 116.492 1.00 29.92 136 ALA D O 1
ATOM 4823 N N . ASN D 2 142 ? -5.268 1.724 118.192 1.00 30.80 137 ASN D N 1
ATOM 4824 C CA . ASN D 2 142 ? -6.326 0.877 118.716 1.00 32.00 137 ASN D CA 1
ATOM 4825 C C . ASN D 2 142 ? -5.827 -0.562 118.861 1.00 32.62 137 ASN D C 1
ATOM 4826 O O . ASN D 2 142 ? -6.587 -1.508 118.669 1.00 34.27 137 ASN D O 1
ATOM 4831 N N . GLY D 2 143 ? -4.538 -0.712 119.185 1.00 31.48 138 GLY D N 1
ATOM 4832 C CA . GLY D 2 143 ? -3.994 -1.997 119.594 1.00 32.21 138 GLY D CA 1
ATOM 4833 C C . GLY D 2 143 ? -3.436 -2.826 118.440 1.00 31.61 138 GLY D C 1
ATOM 4834 O O . GLY D 2 143 ? -3.104 -3.990 118.639 1.00 31.95 138 GLY D O 1
ATOM 4835 N N . VAL D 2 144 ? -3.329 -2.234 117.244 1.00 30.83 139 VAL D N 1
ATOM 4836 C CA . VAL D 2 144 ? -2.726 -2.944 116.122 1.00 29.88 139 VAL D CA 1
ATOM 4837 C C . VAL D 2 144 ? -1.547 -2.147 115.564 1.00 28.89 139 VAL D C 1
ATOM 4838 O O . VAL D 2 144 ? -1.550 -0.918 115.609 1.00 29.94 139 VAL D O 1
ATOM 4842 N N . LEU D 2 145 ? -0.560 -2.872 115.017 1.00 28.04 140 LEU D N 1
ATOM 4843 C CA . LEU D 2 145 ? 0.715 -2.304 114.613 1.00 27.59 140 LEU D CA 1
ATOM 4844 C C . LEU D 2 145 ? 0.561 -1.523 113.310 1.00 27.76 140 LEU D C 1
ATOM 4845 O O . LEU D 2 145 ? 0.130 -2.066 112.299 1.00 28.22 140 LEU D O 1
ATOM 4850 N N . ALA D 2 146 ? 0.957 -0.246 113.350 1.00 29.24 141 ALA D N 1
ATOM 4851 C CA . ALA D 2 146 ? 0.858 0.653 112.210 1.00 29.46 141 ALA D CA 1
ATOM 4852 C C . ALA D 2 146 ? 2.198 1.352 111.993 1.00 29.19 141 ALA D C 1
ATOM 4853 O O . ALA D 2 146 ? 2.934 1.593 112.948 1.00 27.87 141 ALA D O 1
ATOM 4855 N N . HIS D 2 147 ? 2.491 1.693 110.731 1.00 30.15 142 HIS D N 1
ATOM 4856 C CA . HIS D 2 147 ? 3.765 2.292 110.369 1.00 33.02 142 HIS D CA 1
ATOM 4857 C C . HIS D 2 147 ? 3.724 3.800 110.603 1.00 34.38 142 HIS D C 1
ATOM 4858 O O . HIS D 2 147 ? 2.765 4.466 110.214 1.00 33.31 142 HIS D O 1
ATOM 4865 N N . ALA D 2 148 ? 4.779 4.317 111.244 1.00 36.29 143 ALA D N 1
ATOM 4866 C CA . ALA D 2 148 ? 4.941 5.747 111.446 1.00 40.32 143 ALA D CA 1
ATOM 4867 C C . ALA D 2 148 ? 5.571 6.377 110.204 1.00 43.14 143 ALA D C 1
ATOM 4868 O O . ALA D 2 148 ? 6.356 5.745 109.503 1.00 41.91 143 ALA D O 1
ATOM 4870 N N . MET D 2 149 ? 5.194 7.632 109.944 1.00 51.24 144 MET D N 1
ATOM 4871 C CA . MET D 2 149 ? 5.724 8.421 108.846 1.00 57.15 144 MET D CA 1
ATOM 4872 C C . MET D 2 149 ? 7.252 8.396 108.887 1.00 59.07 144 MET D C 1
ATOM 4873 O O . MET D 2 149 ? 7.862 8.718 109.906 1.00 59.10 144 MET D O 1
ATOM 4878 N N . GLN D 2 150 ? 7.854 7.959 107.777 1.00 59.23 145 GLN D N 1
ATOM 4879 C CA . GLN D 2 150 ? 9.255 8.225 107.506 1.00 60.85 145 GLN D CA 1
ATOM 4880 C C . GLN D 2 150 ? 9.307 9.452 106.588 1.00 62.16 145 GLN D C 1
ATOM 4881 O O . GLN D 2 150 ? 10.377 9.705 106.010 1.00 66.09 145 GLN D O 1
#

Sequence (606 aa):
NLRGGAFVSNTQITMADKQKKFINEIQEGDLVRSYSITDETFQQNAVTSIVKHEADQLCQINFGKQHVVCTVNHRFYDPESKLWKSVCPHPGSGISFLKKYDYLLSEEGEKLQITEIKTFTTKQPVFIYHIQVENNHNFFANGVLAHAMQVSINLRGGAFVSNTQITMADKQKKFINEIQEGDLVRSYSITDETFQQNAVTSIVKHEADQLCQINFGKQHVVCTVNHRFYDPESKLWKSVCPHPGSGISFLKKYDYLLSEEGEKLQITEIKTFTTKQPVFIYHIQVENNHNFFANGVLAHAMQNLRGGAFVSNTQITMADKQKKFINEIQEGDLVRSYSITDETFQQNAVTSIVKHEADQLCQINFGKQHVVCTVNHRFYDPESKLWKSVCPHPGSGISFLKKYDYLLSEEGEKLQITEIKTFTTKQPVFIYHIQVENNHNFFANGVLAHAMQVSINLRGGAFVSNTQITMADKQKKFINEIQEGDLVRSYSITDETFQQNAVTSIVKHEADQLCQINFGKQHVVCTVNHRFYDPESKLWKSVCPHPGSGISFLKKYDYLLSEEGEKLQITEIKTFTTKQPVFIYHIQVENNHNFFANGVLAHAMQ

Secondary structure (DSSP, 8-state):
--TT--EETT-EEEBTTS-EEEGGG--TT-EEEEEETTTTEEEEEEEEEEEEEEEEEEEEEEETTEEEEE-TT-EEEETTTTEEEESSPPTTS-PEEP-TT-EEEBTTS-EEE--EEEEEEEEEEEEEEEEEETTT-EEEETTEEEEPP-S--/--SS--EETT-EEEBTTS-EEEGGG--TT-EEEEEETTTTEEEEEEEEEEEEEEEEEEEEEEETTEEEEE-TT--EEETTTTEEEESSPPTTS-PEEP-TT-EEEBTTS-EEE--EEEEEEEEEEEEEEEEEETTT-EEEETTEEEE---/--TT--EETT-EEEBTTS-EEEGGG--TT-EEEEEETTTTEEEEEEEEEEEEEEEEEEEEEEETTEEEEE-TT-EEEETTTTEEEESSPPTTS-PEEP-TT-EEEBTTS-EEE--EEEEEEEEEEEEEEEEEETTT-EEEETTEEEEPP-S--/--SS--EETT-EEEBTTS-EEEGGG--TT-EEEEEETTTTEEEEEEEEEEEEEEEEEEEEEEETTEEEEE-TT--EEETTTTEEEESSPPTTS-PEEP-TT-EEEBTTS-EEE--EEEEEEEEEEEEEEEEEETTT-EEEETTEEEEPP-